Protein AF-A0A9W7L139-F1 (afdb_monomer)

Nearest PDB structures (foldseek):
  1qj3-assembly1_B  TM=9.665E-01  e=3.183E-42  Escherichia coli BL21(DE3)
  1s07-assembly1_B  TM=9.499E-01  e=1.451E-42  Escherichia coli
  1dty-assembly1_B  TM=9.559E-01  e=2.845E-42  Escherichia coli
  1s08-assembly1_B  TM=9.551E-01  e=6.949E-40  Escherichia coli
  6zhk-assembly1_B  TM=9.053E-01  e=5.721E-29  Methanocaldococcus jannaschii DSM 2661

Sequence (578 aa):
MVVTVPTNHDDVDEKLLQELITRGAFVDAQAFLAQTYDNKRIFLGVRGSSSIFDCLTNLNTSRTRWEPDEDKARGSAGMCACLDLLCPKGKPMVHLGWYQCLLALRPVFDEFKKLSRNPDVHEINFCGHSQGGALAFMLCVWFFEEMQHTITTLVQRNVRVNLCTIGQPRVGDDVFTTHFQQLTSVLRDAGLLNVLRVANSGDALVSHMEEVSTPEHIDCDRDTLWHPYTSMTNPTPALPVERANGVHLHLESGESLVDGMSSWWCAVHGYNNERLNSAVSHQLSQMSHVMFGGLTHRPAVALGRLLAEITPAPLCKVFLCDSGSISVEVAMKMALQYQRGKSSSRTKFLTVRGGYHGDTSAAMSVCDPVTGMHSAFKGALAEQIFSERPDLDEDGVELERTIVKNKDSIAALIIEPCVQGAGGMRFYNPQFLVKARQLCDDHGILLICDEIATGFGRAGGGELWGSSLGVKENGEKVVPDIMCLGKALTGGYMTLAATIATEEVAKGVSKGDPALPLMHGPTFMANPLACSVALESIGLLMRDEGGKPWWRTRVDKINAGLTEQLEPARKLPGVGET

Structure (mmCIF, N/CA/C/O backbone):
data_AF-A0A9W7L139-F1
#
_entry.id   AF-A0A9W7L139-F1
#
loop_
_atom_site.group_PDB
_atom_site.id
_atom_site.type_symbol
_atom_site.label_atom_id
_atom_site.label_alt_id
_atom_site.label_comp_id
_atom_site.label_asym_id
_atom_site.label_entity_id
_atom_site.label_seq_id
_atom_site.pdbx_PDB_ins_code
_atom_site.Cartn_x
_atom_site.Cartn_y
_atom_site.Cartn_z
_atom_site.occupancy
_atom_site.B_iso_or_equiv
_atom_site.auth_seq_id
_atom_site.auth_comp_id
_atom_site.auth_asym_id
_atom_site.auth_atom_id
_atom_site.pdbx_PDB_model_num
ATOM 1 N N . MET A 1 1 ? 10.068 -44.466 -30.085 1.00 32.28 1 MET A N 1
ATOM 2 C CA . MET A 1 1 ? 10.703 -45.724 -29.638 1.00 32.28 1 MET A CA 1
ATOM 3 C C . MET A 1 1 ? 11.603 -45.383 -28.457 1.00 32.28 1 MET A C 1
ATOM 5 O O . MET A 1 1 ? 12.520 -44.586 -28.622 1.00 32.28 1 MET A O 1
ATOM 9 N N . VAL A 1 2 ? 11.298 -45.877 -27.254 1.00 28.84 2 VAL A N 1
ATOM 10 C CA . VAL A 1 2 ? 12.229 -45.788 -26.116 1.00 28.84 2 VAL A CA 1
ATOM 11 C C . VAL A 1 2 ? 13.081 -47.045 -26.197 1.00 28.84 2 VAL A C 1
ATOM 13 O O . VAL A 1 2 ? 12.586 -48.124 -25.892 1.00 28.84 2 VAL A O 1
ATOM 16 N N . VAL A 1 3 ? 14.317 -46.931 -26.677 1.00 34.78 3 VAL A N 1
ATOM 17 C CA . VAL A 1 3 ? 15.267 -48.045 -26.608 1.00 34.78 3 VAL A CA 1
ATOM 18 C C . VAL A 1 3 ? 16.143 -47.769 -25.404 1.00 34.78 3 VAL A C 1
ATOM 20 O O . VAL A 1 3 ? 17.091 -46.986 -25.441 1.00 34.78 3 VAL A O 1
ATOM 23 N N . THR A 1 4 ? 15.773 -48.380 -24.291 1.00 32.72 4 THR A N 1
ATOM 24 C CA . THR A 1 4 ? 16.712 -48.573 -23.198 1.00 32.72 4 THR A CA 1
ATOM 25 C C . THR A 1 4 ? 17.660 -49.670 -23.673 1.00 32.72 4 THR A C 1
ATOM 27 O O . THR A 1 4 ? 17.184 -50.728 -24.074 1.00 32.72 4 THR A O 1
ATOM 30 N N . VAL A 1 5 ? 18.973 -49.442 -23.651 1.00 38.06 5 VAL A N 1
ATOM 31 C CA . VAL A 1 5 ? 19.948 -50.539 -23.720 1.00 38.06 5 VAL A CA 1
ATOM 32 C C . VAL A 1 5 ? 20.370 -50.828 -22.280 1.00 38.06 5 VAL A C 1
ATOM 34 O O . VAL A 1 5 ? 21.416 -50.349 -21.845 1.00 38.06 5 VAL A O 1
ATOM 37 N N . PRO A 1 6 ? 19.548 -51.521 -21.467 1.00 35.50 6 PRO A N 1
ATOM 38 C CA . PRO A 1 6 ? 20.086 -52.140 -20.277 1.00 35.50 6 PRO A CA 1
ATOM 39 C C . PRO A 1 6 ? 21.040 -53.243 -20.742 1.00 35.50 6 PRO A C 1
ATOM 41 O O . PRO A 1 6 ? 20.823 -53.885 -21.770 1.00 35.50 6 PRO A O 1
ATOM 44 N N . THR A 1 7 ? 22.088 -53.502 -19.973 1.00 40.31 7 THR A N 1
ATOM 45 C CA . THR A 1 7 ? 22.910 -54.711 -20.092 1.00 40.31 7 THR A CA 1
ATOM 46 C C . THR A 1 7 ? 22.105 -55.960 -19.706 1.00 40.31 7 THR A C 1
ATOM 48 O O . THR A 1 7 ? 22.445 -56.635 -18.742 1.00 40.31 7 THR A O 1
ATOM 51 N N . ASN A 1 8 ? 21.010 -56.237 -20.411 1.00 33.75 8 ASN A N 1
ATOM 52 C CA . ASN A 1 8 ? 20.301 -57.507 -20.416 1.00 33.75 8 ASN A CA 1
ATOM 53 C C . ASN A 1 8 ? 19.542 -57.647 -21.742 1.00 33.75 8 ASN A C 1
ATOM 55 O O . ASN A 1 8 ? 18.581 -56.917 -21.967 1.00 33.75 8 ASN A O 1
ATOM 59 N N . HIS A 1 9 ? 20.061 -58.563 -22.575 1.00 41.91 9 HIS A N 1
ATOM 60 C CA . HIS A 1 9 ? 19.375 -59.483 -23.496 1.00 41.91 9 HIS A CA 1
ATOM 61 C C . HIS A 1 9 ? 18.092 -58.925 -24.153 1.00 41.91 9 HIS A C 1
ATOM 63 O O . HIS A 1 9 ? 17.085 -58.747 -23.484 1.00 41.91 9 HIS A O 1
ATOM 69 N N . ASP A 1 10 ? 18.066 -58.555 -25.439 1.00 34.69 10 ASP A N 1
ATOM 70 C CA . ASP A 1 10 ? 17.810 -59.567 -26.482 1.00 34.69 10 ASP A CA 1
ATOM 71 C C . ASP A 1 10 ? 18.090 -59.132 -27.947 1.00 34.69 10 ASP A C 1
ATOM 73 O O . ASP A 1 10 ? 17.786 -59.900 -28.847 1.00 34.69 10 ASP A O 1
ATOM 77 N N . ASP A 1 11 ? 18.688 -57.968 -28.248 1.00 40.22 11 ASP A N 1
ATOM 78 C CA . ASP A 1 11 ? 18.818 -57.519 -29.665 1.00 40.22 11 ASP A CA 1
ATOM 79 C C . ASP A 1 11 ? 20.126 -56.774 -30.021 1.00 40.22 11 ASP A C 1
ATOM 81 O O . ASP A 1 11 ? 20.190 -55.977 -30.960 1.00 40.22 11 ASP A O 1
ATOM 85 N N . VAL A 1 12 ? 21.214 -57.024 -29.290 1.00 43.09 12 VAL A N 1
ATOM 86 C CA . VAL A 1 12 ? 22.538 -56.458 -29.611 1.00 43.09 12 VAL A CA 1
ATOM 87 C C . VAL A 1 12 ? 23.433 -57.559 -30.169 1.00 43.09 12 VAL A C 1
ATOM 89 O O . VAL A 1 12 ? 23.524 -58.620 -29.561 1.00 43.09 12 VAL A O 1
ATOM 92 N N . ASP A 1 13 ? 24.097 -57.291 -31.303 1.00 48.59 13 ASP A N 1
ATOM 93 C CA . ASP A 1 13 ? 25.100 -58.160 -31.940 1.00 48.59 13 ASP A CA 1
ATOM 94 C C . ASP A 1 13 ? 26.001 -58.807 -30.873 1.00 48.59 13 ASP A C 1
ATOM 96 O O . ASP A 1 13 ? 26.832 -58.132 -30.252 1.00 48.59 13 ASP A O 1
ATOM 100 N N . GLU A 1 14 ? 25.792 -60.108 -30.631 1.00 44.34 14 GLU A N 1
ATOM 101 C CA . GLU A 1 14 ? 26.432 -60.864 -29.548 1.00 44.34 14 GLU A CA 1
ATOM 102 C C . GLU A 1 14 ? 27.949 -60.714 -29.587 1.00 44.34 14 GLU A C 1
ATOM 104 O O . GLU A 1 14 ? 28.586 -60.667 -28.541 1.00 44.34 14 GLU A O 1
ATOM 109 N N . LYS A 1 15 ? 28.542 -60.549 -30.775 1.00 46.12 15 LYS A N 1
ATOM 110 C CA . LYS A 1 15 ? 29.989 -60.385 -30.931 1.00 46.12 15 LYS A CA 1
ATOM 111 C C . LYS A 1 15 ? 30.484 -59.055 -30.369 1.00 46.12 15 LYS A C 1
ATOM 113 O O . LYS A 1 15 ? 31.505 -59.027 -29.684 1.00 46.12 15 LYS A O 1
ATOM 118 N N . LEU A 1 16 ? 29.749 -57.973 -30.629 1.00 47.78 16 LEU A N 1
ATOM 119 C CA . LEU A 1 16 ? 30.0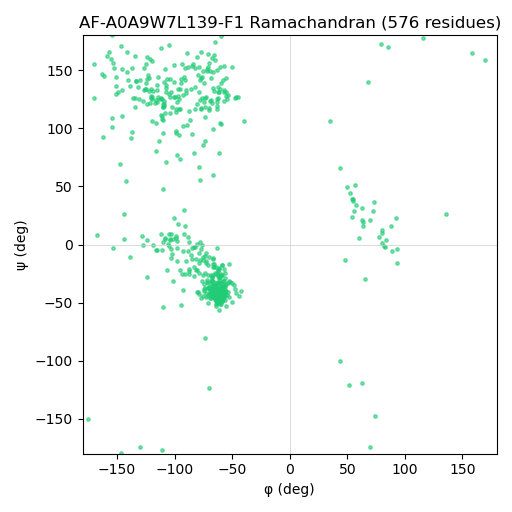49 -56.637 -30.114 1.00 47.78 16 LEU A CA 1
ATOM 120 C C . LEU A 1 16 ? 29.820 -56.580 -28.599 1.00 47.78 16 LEU A C 1
ATOM 122 O O . LEU A 1 16 ? 30.630 -56.010 -27.869 1.00 47.78 16 LEU A O 1
ATOM 126 N N . LEU A 1 17 ? 28.750 -57.222 -28.119 1.00 42.66 17 LEU A N 1
ATOM 127 C CA . LEU A 1 17 ? 28.434 -57.302 -26.696 1.00 42.66 17 LEU A CA 1
ATOM 128 C C . LEU A 1 17 ? 29.488 -58.126 -25.934 1.00 42.66 17 LEU A C 1
ATOM 130 O O . LEU A 1 17 ? 29.976 -57.677 -24.897 1.00 42.66 17 LEU A O 1
ATOM 134 N N . GLN A 1 18 ? 29.918 -59.275 -26.472 1.00 43.91 18 GLN A N 1
ATOM 135 C CA . GLN A 1 18 ? 30.994 -60.079 -25.885 1.00 43.91 18 GLN A CA 1
ATOM 136 C C . GLN A 1 18 ? 32.302 -59.284 -25.828 1.00 43.91 18 GLN A C 1
ATOM 138 O O . GLN A 1 18 ? 32.997 -59.320 -24.815 1.00 43.91 18 GLN A O 1
ATOM 143 N N . GLU A 1 19 ? 32.649 -58.538 -26.878 1.00 46.38 19 GLU A N 1
ATOM 144 C CA . GLU A 1 19 ? 33.897 -57.769 -26.932 1.00 46.38 19 GLU A CA 1
ATOM 145 C C . GLU A 1 19 ? 33.912 -56.596 -25.931 1.00 46.38 19 GLU A C 1
ATOM 147 O O . GLU A 1 19 ? 34.950 -56.306 -25.328 1.00 46.38 19 GLU A O 1
ATOM 152 N N . LEU A 1 20 ? 32.754 -55.970 -25.689 1.00 41.94 20 LEU A N 1
ATOM 153 C CA . LEU A 1 20 ? 32.573 -54.916 -24.684 1.00 41.94 20 LEU A CA 1
ATOM 154 C C . LEU A 1 20 ? 32.584 -55.471 -23.247 1.00 41.94 20 LEU A C 1
ATOM 156 O O . LEU A 1 20 ? 33.250 -54.902 -22.379 1.00 41.94 20 LEU A O 1
ATOM 160 N N . ILE A 1 21 ? 31.933 -56.618 -23.012 1.00 43.56 21 ILE A N 1
ATOM 161 C CA . ILE A 1 21 ? 31.901 -57.306 -21.709 1.00 43.56 21 ILE A CA 1
ATOM 162 C C . ILE A 1 21 ? 33.293 -57.830 -21.325 1.00 43.56 21 ILE A C 1
ATOM 164 O O . ILE A 1 21 ? 33.734 -57.642 -20.192 1.00 43.56 21 ILE A O 1
ATOM 168 N N . THR A 1 22 ? 34.037 -58.419 -22.268 1.00 44.09 22 THR A N 1
ATOM 169 C CA . THR A 1 22 ? 35.381 -58.979 -22.007 1.00 44.09 22 THR A CA 1
ATOM 170 C C . THR A 1 22 ? 36.412 -57.891 -21.657 1.00 44.09 22 THR A C 1
ATOM 172 O O . THR A 1 22 ? 37.457 -58.188 -21.082 1.00 44.09 22 THR A O 1
ATOM 175 N N . ARG A 1 23 ? 36.119 -56.615 -21.958 1.00 44.06 23 ARG A N 1
ATOM 176 C CA . ARG A 1 23 ? 36.949 -55.446 -21.613 1.00 44.06 23 ARG A CA 1
ATOM 177 C C . ARG A 1 23 ? 36.503 -54.705 -20.341 1.00 44.06 23 ARG A C 1
ATOM 179 O O . ARG A 1 23 ? 37.129 -53.705 -20.000 1.00 44.06 23 ARG A O 1
ATOM 186 N N . GLY A 1 24 ? 35.478 -55.188 -19.630 1.00 40.38 24 GLY A N 1
ATOM 187 C CA . GLY A 1 24 ? 35.079 -54.674 -18.312 1.00 40.38 24 GLY A CA 1
ATOM 188 C C . GLY A 1 24 ? 34.394 -53.299 -18.301 1.00 40.38 24 GLY A C 1
ATOM 189 O O . GLY A 1 24 ? 34.529 -52.578 -17.317 1.00 40.38 24 GLY A O 1
ATOM 190 N N . ALA A 1 25 ? 33.680 -52.917 -19.365 1.00 45.78 25 ALA A N 1
ATOM 191 C CA . ALA A 1 25 ? 33.022 -51.611 -19.467 1.00 45.78 25 ALA A CA 1
ATOM 192 C C . ALA A 1 25 ? 31.520 -51.678 -19.123 1.00 45.78 25 ALA A C 1
ATOM 194 O O . ALA A 1 25 ? 30.741 -52.285 -19.857 1.00 45.78 25 ALA A O 1
ATOM 195 N N . PHE A 1 26 ? 31.106 -51.030 -18.029 1.00 49.81 26 PHE A N 1
ATOM 196 C CA . PHE A 1 26 ? 29.697 -50.822 -17.666 1.00 49.81 26 PHE A CA 1
ATOM 197 C C . PHE A 1 26 ? 29.265 -49.409 -18.080 1.00 49.81 26 PHE A C 1
ATOM 199 O O . PHE A 1 26 ? 29.512 -48.462 -17.341 1.00 49.81 26 PHE A O 1
ATOM 206 N N . VAL A 1 27 ? 28.608 -49.262 -19.234 1.00 54.88 27 VAL A N 1
ATOM 207 C CA . VAL A 1 27 ? 28.102 -47.967 -19.728 1.00 54.88 27 VAL A CA 1
ATOM 208 C C . VAL A 1 27 ? 26.577 -47.874 -19.616 1.00 54.88 27 VAL A C 1
ATOM 210 O O . VAL A 1 27 ? 25.876 -48.809 -19.992 1.00 54.88 27 VAL A O 1
ATOM 213 N N . ASP A 1 28 ? 26.060 -46.745 -19.119 1.00 63.00 28 ASP A N 1
ATOM 214 C CA . ASP A 1 28 ? 24.620 -46.450 -19.031 1.00 63.00 28 ASP A CA 1
ATOM 215 C C . ASP A 1 28 ? 24.282 -45.280 -19.967 1.00 63.00 28 ASP A C 1
ATOM 217 O O . ASP A 1 28 ? 24.359 -44.106 -19.600 1.00 63.00 28 ASP A O 1
ATOM 221 N N . ALA A 1 29 ? 23.964 -45.602 -21.222 1.00 69.00 29 ALA A N 1
ATOM 222 C CA . ALA A 1 29 ? 23.513 -44.641 -22.222 1.00 69.00 29 ALA A CA 1
ATOM 223 C C . ALA A 1 29 ? 22.099 -44.998 -22.684 1.00 69.00 29 ALA A C 1
ATOM 225 O O . ALA A 1 29 ? 21.802 -46.141 -23.028 1.00 69.00 29 ALA A O 1
ATOM 226 N N . GLN A 1 30 ? 21.221 -44.000 -22.713 1.00 75.25 30 GLN A N 1
ATOM 227 C CA . GLN A 1 30 ? 19.839 -44.140 -23.151 1.00 75.25 30 GLN A CA 1
ATOM 228 C C . GLN A 1 30 ? 19.563 -43.110 -24.240 1.00 75.25 30 GLN A C 1
ATOM 230 O O . GLN A 1 30 ? 19.900 -41.934 -24.088 1.00 75.25 30 GLN A O 1
ATOM 235 N N . ALA A 1 31 ? 18.920 -43.536 -25.324 1.00 81.44 31 ALA A N 1
ATOM 236 C CA . ALA A 1 31 ? 18.410 -42.624 -26.335 1.00 81.44 31 ALA A CA 1
ATOM 237 C C . ALA A 1 31 ? 16.906 -42.802 -26.521 1.00 81.44 31 ALA A C 1
ATOM 239 O O . ALA A 1 31 ? 16.346 -43.897 -26.459 1.00 81.44 31 ALA A O 1
ATOM 240 N N . PHE A 1 32 ? 16.256 -41.678 -26.760 1.00 83.31 32 PHE A N 1
ATOM 241 C CA . PHE A 1 32 ? 14.846 -41.570 -27.040 1.00 83.31 32 PHE A CA 1
ATOM 242 C C . PHE A 1 32 ? 14.668 -41.041 -28.455 1.00 83.31 32 PHE A C 1
ATOM 244 O O . PHE A 1 32 ? 15.173 -39.969 -28.788 1.00 83.31 32 PHE A O 1
ATOM 251 N N . LEU A 1 33 ? 13.923 -41.790 -29.264 1.00 87.94 33 LEU A N 1
ATOM 252 C CA . LEU A 1 33 ? 13.535 -41.386 -30.606 1.00 87.94 33 LEU A CA 1
ATOM 253 C C . LEU A 1 33 ? 12.038 -41.077 -30.637 1.00 87.94 33 LEU A C 1
ATOM 255 O O . LEU A 1 33 ? 11.217 -41.965 -30.370 1.00 87.94 33 LEU A O 1
ATOM 259 N N . ALA A 1 34 ? 11.686 -39.846 -31.002 1.00 86.19 34 ALA A N 1
ATOM 260 C CA . ALA A 1 34 ? 10.307 -39.419 -31.224 1.00 86.19 34 ALA A CA 1
ATOM 261 C C . ALA A 1 34 ? 10.110 -38.771 -32.589 1.00 86.19 34 ALA A C 1
ATOM 263 O O . ALA A 1 34 ? 11.012 -38.139 -33.133 1.00 86.19 34 ALA A O 1
ATOM 264 N N . GLN A 1 35 ? 8.888 -38.896 -33.095 1.00 88.56 35 GLN A N 1
ATOM 265 C CA . GLN A 1 35 ? 8.383 -38.191 -34.262 1.00 88.56 35 GLN A CA 1
ATOM 266 C C . GLN A 1 35 ? 7.034 -37.574 -33.891 1.00 88.56 35 GLN A C 1
ATOM 268 O O . GLN A 1 35 ? 6.263 -38.171 -33.136 1.00 88.56 35 GLN A O 1
ATOM 273 N N . THR A 1 36 ? 6.763 -36.364 -34.367 1.00 83.44 36 THR A N 1
ATOM 274 C CA . THR A 1 36 ? 5.477 -35.695 -34.138 1.00 83.44 36 THR A CA 1
ATOM 275 C C . THR A 1 36 ? 4.349 -36.372 -34.911 1.00 83.44 36 THR A C 1
ATOM 277 O O . THR A 1 36 ? 4.588 -37.000 -35.936 1.00 83.44 36 THR A O 1
ATOM 280 N N . TYR A 1 37 ? 3.102 -36.222 -34.450 1.00 79.50 37 TYR A N 1
ATOM 281 C CA . TYR A 1 37 ? 1.931 -36.843 -35.093 1.00 79.50 37 TYR A CA 1
ATOM 282 C C . TYR A 1 37 ? 1.717 -36.417 -36.553 1.00 79.50 37 TYR A C 1
ATOM 284 O O . TYR A 1 37 ? 1.147 -37.171 -37.334 1.00 79.50 37 TYR A O 1
ATOM 292 N N . ASP A 1 38 ? 2.176 -35.222 -36.927 1.00 82.25 38 ASP A N 1
ATOM 293 C CA . ASP A 1 38 ? 2.154 -34.723 -38.306 1.00 82.25 38 ASP A CA 1
ATOM 294 C C . ASP A 1 38 ? 3.307 -35.271 -39.170 1.00 82.25 38 ASP A C 1
ATOM 296 O O . ASP A 1 38 ? 3.416 -34.911 -40.337 1.00 82.25 38 ASP A O 1
ATOM 300 N N . ASN A 1 39 ? 4.170 -36.119 -38.601 1.00 84.06 39 ASN A N 1
ATOM 301 C CA . ASN A 1 39 ? 5.384 -36.688 -39.187 1.00 84.06 39 ASN A CA 1
ATOM 302 C C . ASN A 1 39 ? 6.455 -35.677 -39.623 1.00 84.06 39 ASN A C 1
ATOM 304 O O . ASN A 1 39 ? 7.485 -36.089 -40.160 1.00 84.06 39 ASN A O 1
ATOM 308 N N . LYS A 1 40 ? 6.275 -34.382 -39.337 1.00 88.38 40 LYS A N 1
ATOM 309 C CA . LYS A 1 40 ? 7.153 -33.318 -39.844 1.00 88.38 40 LYS A CA 1
ATOM 310 C C . LYS A 1 40 ? 8.438 -33.133 -39.048 1.00 88.38 40 LYS A C 1
ATOM 312 O O . LYS A 1 40 ? 9.388 -32.552 -39.571 1.00 88.38 40 LYS A O 1
ATOM 317 N N . ARG A 1 41 ? 8.479 -33.574 -37.788 1.00 92.25 41 ARG A N 1
ATOM 318 C CA . ARG A 1 41 ? 9.595 -33.304 -36.872 1.00 92.25 41 ARG A CA 1
ATOM 319 C C . ARG A 1 41 ? 10.049 -34.579 -36.186 1.00 92.25 41 ARG A C 1
ATOM 321 O O . ARG A 1 41 ? 9.216 -35.346 -35.703 1.00 92.25 41 ARG A O 1
ATOM 328 N N . ILE A 1 42 ? 11.361 -34.776 -36.109 1.00 93.56 42 ILE A N 1
ATOM 329 C CA . ILE A 1 42 ? 11.974 -35.906 -35.405 1.00 93.56 42 ILE A CA 1
ATOM 330 C C . ILE A 1 42 ? 12.944 -35.427 -34.327 1.00 93.56 42 ILE A C 1
ATOM 332 O O . ILE A 1 42 ? 13.609 -34.404 -34.485 1.00 93.56 42 ILE A O 1
ATOM 336 N N . PHE A 1 43 ? 13.017 -36.180 -33.232 1.00 92.50 43 PHE A N 1
ATOM 337 C CA . PHE A 1 43 ? 13.811 -35.875 -32.046 1.00 92.50 43 PHE A CA 1
ATOM 338 C C . PHE A 1 43 ? 14.642 -37.088 -31.644 1.00 92.50 43 PHE A C 1
ATOM 340 O O . PHE A 1 43 ? 14.087 -38.160 -31.403 1.00 92.50 43 PHE A O 1
ATOM 347 N N . LEU A 1 44 ? 15.954 -36.894 -31.521 1.00 92.88 44 LEU A N 1
ATOM 348 C CA . LEU A 1 44 ? 16.887 -37.818 -30.890 1.00 92.88 44 LEU A CA 1
ATOM 349 C C . LEU A 1 44 ? 17.368 -37.207 -29.572 1.00 92.88 44 LEU A C 1
ATOM 351 O O . LEU A 1 44 ? 18.277 -36.376 -29.544 1.00 92.88 44 LEU A O 1
ATOM 355 N N . GLY A 1 45 ? 16.721 -37.602 -28.479 1.00 89.19 45 GLY A N 1
ATOM 356 C CA . GLY A 1 45 ? 17.095 -37.219 -27.121 1.00 89.19 45 GLY A CA 1
ATOM 357 C C . GLY A 1 45 ? 18.081 -38.217 -26.528 1.00 89.19 45 GLY A C 1
ATOM 358 O O . GLY A 1 45 ? 17.852 -39.418 -26.613 1.00 89.19 45 GLY A O 1
ATOM 359 N N . VAL A 1 46 ? 19.160 -37.744 -25.910 1.00 85.62 46 VAL A N 1
ATOM 360 C CA . VAL A 1 46 ? 20.223 -38.602 -25.381 1.00 85.62 46 VAL A CA 1
ATOM 361 C C . VAL A 1 46 ? 20.493 -38.294 -23.917 1.00 85.62 46 VAL A C 1
ATOM 363 O O . VAL A 1 46 ? 20.666 -37.142 -23.513 1.00 85.62 46 VAL A O 1
ATOM 366 N N . ARG A 1 47 ? 20.571 -39.358 -23.122 1.00 80.88 47 ARG A N 1
ATOM 367 C CA . ARG A 1 47 ? 20.988 -39.353 -21.726 1.00 80.88 47 ARG A CA 1
ATOM 368 C C . ARG A 1 47 ? 22.204 -40.263 -21.580 1.00 80.88 47 ARG A C 1
ATOM 370 O O . ARG A 1 47 ? 22.202 -41.385 -22.075 1.00 80.88 47 ARG A O 1
ATOM 377 N N . GLY A 1 48 ? 23.224 -39.781 -20.880 1.00 67.19 48 GLY A N 1
ATOM 378 C CA . GLY A 1 48 ? 24.369 -40.590 -20.470 1.00 67.19 48 GLY A CA 1
ATOM 379 C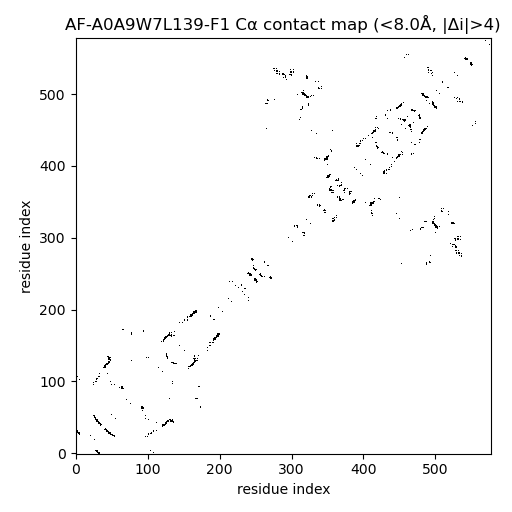 C . GLY A 1 48 ? 24.559 -40.533 -18.958 1.00 67.19 48 GLY A C 1
ATOM 380 O O . GLY A 1 48 ? 24.369 -39.468 -18.363 1.00 67.19 48 GLY A O 1
ATOM 381 N N . SER A 1 49 ? 24.937 -41.667 -18.375 1.00 60.75 49 SER A N 1
ATOM 382 C CA . SER A 1 49 ? 25.504 -41.806 -17.034 1.00 60.75 49 SER A CA 1
ATOM 383 C C . SER A 1 49 ? 26.846 -42.530 -17.144 1.00 60.75 49 SER A C 1
ATOM 385 O O . SER A 1 49 ? 2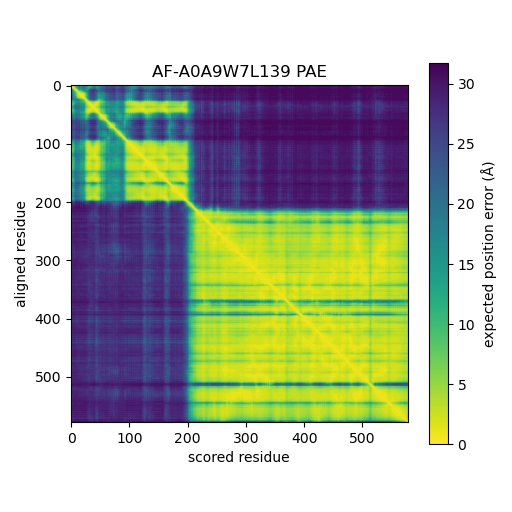6.979 -43.518 -17.864 1.00 60.75 49 SER A O 1
ATOM 387 N N . SER A 1 50 ? 27.839 -42.089 -16.380 1.00 53.75 50 SER A N 1
ATOM 388 C CA . SER A 1 50 ? 29.086 -42.832 -16.170 1.00 53.75 50 SER A CA 1
ATOM 389 C C . SER A 1 50 ? 29.018 -43.625 -14.864 1.00 53.75 50 SER A C 1
ATOM 391 O O . SER A 1 50 ? 28.636 -43.066 -13.832 1.00 53.75 50 SER A O 1
ATOM 393 N N . SER A 1 51 ? 29.419 -44.900 -14.883 1.00 51.66 51 SER A N 1
ATOM 394 C CA . SER A 1 51 ? 29.514 -45.713 -13.667 1.00 51.66 51 SER A CA 1
ATOM 395 C C . SER A 1 51 ? 30.632 -45.204 -12.738 1.00 51.66 51 SER A C 1
ATOM 397 O O . SER A 1 51 ? 31.561 -44.513 -13.165 1.00 51.66 51 SER A O 1
ATOM 399 N N . ILE A 1 52 ? 30.590 -45.564 -11.448 1.00 47.06 52 ILE A N 1
ATOM 400 C CA . ILE A 1 52 ? 31.682 -45.233 -10.511 1.00 47.06 52 ILE A CA 1
ATOM 401 C C . ILE A 1 52 ? 33.013 -45.879 -10.935 1.00 47.06 52 ILE A C 1
ATOM 403 O O . ILE A 1 52 ? 34.075 -45.308 -10.709 1.00 47.06 52 ILE A O 1
ATOM 407 N N . PHE A 1 53 ? 32.960 -47.029 -11.612 1.00 43.78 53 PHE A N 1
ATOM 408 C CA . PHE A 1 53 ? 34.136 -47.691 -12.171 1.00 43.78 53 PHE A CA 1
ATOM 409 C C . PHE A 1 53 ? 34.703 -46.935 -13.375 1.00 43.78 53 PHE A C 1
ATOM 411 O O . PHE A 1 53 ? 35.920 -46.801 -13.453 1.00 43.78 53 PHE A O 1
ATOM 418 N N . ASP A 1 54 ? 33.880 -46.350 -14.250 1.00 48.72 54 ASP A N 1
ATOM 419 C CA . ASP A 1 54 ? 34.377 -45.451 -15.303 1.00 48.72 54 ASP A CA 1
ATOM 420 C C . ASP A 1 54 ? 35.013 -44.203 -14.700 1.00 48.72 54 ASP A C 1
ATOM 422 O O . ASP A 1 54 ? 36.101 -43.808 -15.108 1.00 48.72 54 ASP A O 1
ATOM 426 N N . CYS A 1 55 ? 34.385 -43.613 -13.678 1.00 48.25 55 CYS A N 1
ATOM 427 C CA . CYS A 1 55 ? 34.950 -42.489 -12.929 1.00 48.25 55 CYS A CA 1
ATOM 428 C C . CYS A 1 55 ? 36.357 -42.816 -12.386 1.00 48.25 55 CYS A C 1
ATOM 430 O O . CYS A 1 55 ? 37.281 -42.024 -12.552 1.00 48.25 55 CYS A O 1
ATOM 432 N N . LEU A 1 56 ? 36.548 -44.018 -11.827 1.00 43.44 56 LEU A N 1
ATOM 433 C CA . LEU A 1 56 ? 37.835 -44.490 -11.303 1.00 43.44 56 LEU A CA 1
ATOM 434 C C . LEU A 1 56 ? 38.842 -44.876 -12.399 1.00 43.44 56 LEU A C 1
ATOM 436 O O . LEU A 1 56 ? 40.029 -44.592 -12.269 1.00 43.44 56 LEU A O 1
ATOM 440 N N . THR A 1 57 ? 38.396 -45.489 -13.495 1.00 43.19 57 THR A N 1
ATOM 441 C CA . THR A 1 57 ? 39.256 -45.858 -14.637 1.00 43.19 57 THR A CA 1
ATOM 442 C C . THR A 1 57 ? 39.771 -44.605 -15.353 1.00 43.19 57 THR A C 1
ATOM 444 O O . THR A 1 57 ? 40.907 -44.570 -15.825 1.00 43.19 57 THR A O 1
ATOM 447 N N . ASN A 1 58 ? 38.973 -43.534 -15.337 1.00 43.44 58 ASN A N 1
ATOM 448 C CA . ASN A 1 58 ? 39.329 -42.203 -15.821 1.00 43.44 58 ASN A CA 1
ATOM 449 C C . ASN A 1 58 ? 40.361 -41.469 -14.942 1.00 43.44 58 ASN A C 1
ATOM 451 O O . ASN A 1 58 ? 40.916 -40.470 -15.389 1.00 43.44 58 ASN A O 1
ATOM 455 N N . LEU A 1 59 ? 40.678 -41.963 -13.737 1.00 42.41 59 LEU A N 1
ATOM 456 C CA . LEU A 1 59 ? 41.811 -41.467 -12.941 1.00 42.41 59 LEU A CA 1
ATOM 457 C C . LEU A 1 59 ? 43.168 -41.993 -13.454 1.00 42.41 59 LEU A C 1
ATOM 459 O O . LEU A 1 59 ? 44.209 -41.595 -12.931 1.00 42.41 59 LEU A O 1
ATOM 463 N N . ASN A 1 60 ? 43.187 -42.870 -14.470 1.00 40.25 60 ASN A N 1
ATOM 464 C CA . ASN A 1 60 ? 44.401 -43.459 -15.039 1.00 40.25 60 ASN A CA 1
ATOM 465 C C . ASN A 1 60 ? 44.702 -42.873 -16.445 1.00 40.25 60 ASN A C 1
ATOM 467 O O . ASN A 1 60 ? 43.959 -43.058 -17.405 1.00 40.25 60 ASN A O 1
ATOM 471 N N . THR A 1 61 ? 45.803 -42.124 -16.571 1.00 43.91 61 THR A N 1
ATOM 472 C CA . THR A 1 61 ? 45.899 -40.842 -17.315 1.00 43.91 61 THR A CA 1
ATOM 473 C C . THR A 1 61 ? 46.718 -40.855 -18.623 1.00 43.91 61 THR A C 1
ATOM 475 O O . THR A 1 61 ? 47.562 -39.984 -18.836 1.00 43.91 61 THR A O 1
ATOM 478 N N . SER A 1 62 ? 46.532 -41.812 -19.541 1.00 33.56 62 SER A N 1
ATOM 479 C CA . SER A 1 62 ? 47.517 -41.973 -20.640 1.00 33.56 62 SER A CA 1
ATOM 480 C C . SER A 1 62 ? 47.173 -41.459 -22.049 1.00 33.56 62 SER A C 1
ATOM 482 O O . SER A 1 62 ? 48.099 -41.397 -22.859 1.00 33.56 62 SER A O 1
ATOM 484 N N . ARG A 1 63 ? 45.941 -41.058 -22.414 1.00 33.88 63 ARG A N 1
ATOM 485 C CA . ARG A 1 63 ? 45.646 -40.657 -23.817 1.00 33.88 63 ARG A CA 1
ATOM 486 C C . ARG A 1 63 ? 44.471 -39.678 -23.963 1.00 33.88 63 ARG A C 1
ATOM 488 O O . ARG A 1 63 ? 43.358 -40.189 -23.929 1.00 33.88 63 ARG A O 1
ATOM 495 N N . THR A 1 64 ? 44.711 -38.355 -24.160 1.00 36.25 64 THR A N 1
ATOM 496 C CA . THR A 1 64 ? 43.900 -37.313 -24.914 1.00 36.25 64 THR A CA 1
ATOM 497 C C . THR A 1 64 ? 44.195 -35.830 -24.497 1.00 36.25 64 THR A C 1
ATOM 499 O O . THR A 1 64 ? 44.907 -35.648 -23.513 1.00 36.25 64 THR A O 1
ATOM 502 N N . ARG A 1 65 ? 43.783 -34.779 -25.275 1.00 34.47 65 ARG A N 1
ATOM 503 C CA . ARG A 1 65 ? 44.111 -33.304 -25.134 1.00 34.47 65 ARG A CA 1
ATOM 504 C C . ARG A 1 65 ? 42.861 -32.325 -24.941 1.00 34.47 65 ARG A C 1
ATOM 506 O O . ARG A 1 65 ? 41.765 -32.807 -25.155 1.00 34.47 65 ARG A O 1
ATOM 513 N N . TRP A 1 66 ? 42.993 -31.067 -24.399 1.00 41.41 66 TRP A N 1
ATOM 514 C CA . TRP A 1 66 ? 42.041 -30.127 -23.638 1.00 41.41 66 TRP A CA 1
ATOM 515 C C . TRP A 1 66 ? 42.495 -28.688 -23.866 1.00 41.41 66 TRP A C 1
ATOM 517 O O . TRP A 1 66 ? 43.678 -28.443 -24.119 1.00 41.41 66 TRP A O 1
ATOM 527 N N . GLU A 1 67 ? 41.537 -27.778 -23.701 1.00 48.41 67 GLU A N 1
ATOM 528 C CA . GLU A 1 67 ? 41.512 -26.396 -24.166 1.00 48.41 67 GLU A CA 1
ATOM 529 C C . GLU A 1 67 ? 41.383 -25.416 -22.977 1.00 48.41 67 GLU A C 1
ATOM 531 O O . GLU A 1 67 ? 40.318 -25.315 -22.366 1.00 48.41 67 GLU A O 1
ATOM 536 N N . PRO A 1 68 ? 42.458 -24.694 -22.609 1.00 38.50 68 PRO A N 1
ATOM 537 C CA . PRO A 1 68 ? 42.482 -23.813 -21.433 1.00 38.50 68 PRO A CA 1
ATOM 538 C C . PRO A 1 68 ? 41.839 -22.431 -21.636 1.00 38.50 68 PRO A C 1
ATOM 540 O O . PRO A 1 68 ? 41.485 -21.771 -20.656 1.00 38.50 68 PRO A O 1
ATOM 543 N N . ASP A 1 69 ? 41.731 -21.960 -22.880 1.00 38.84 69 ASP A N 1
ATOM 544 C CA . ASP A 1 69 ? 41.375 -20.564 -23.168 1.00 38.84 69 ASP A CA 1
ATOM 545 C C . ASP A 1 69 ? 39.855 -20.311 -23.137 1.00 38.84 69 ASP A C 1
ATOM 547 O O . ASP A 1 69 ? 39.430 -19.224 -22.744 1.00 38.84 69 ASP A O 1
ATOM 551 N N . GLU A 1 70 ? 39.020 -21.323 -23.412 1.00 40.88 70 GLU A N 1
ATOM 552 C CA . GLU A 1 70 ? 37.563 -21.227 -23.212 1.00 40.88 70 GLU A CA 1
ATOM 553 C C . GLU A 1 70 ? 37.159 -21.297 -21.724 1.00 40.88 70 GLU A C 1
ATOM 555 O O . GLU A 1 70 ? 36.230 -20.605 -21.298 1.00 40.88 70 GLU A O 1
ATOM 560 N N . ASP A 1 71 ? 37.888 -22.065 -20.904 1.00 39.34 71 ASP A N 1
ATOM 561 C CA . ASP A 1 71 ? 37.611 -22.220 -19.465 1.00 39.34 71 ASP A CA 1
ATOM 562 C C . ASP A 1 71 ? 37.878 -20.943 -18.666 1.00 39.34 71 ASP A C 1
ATOM 564 O O . ASP A 1 71 ? 37.175 -20.643 -17.697 1.00 39.34 71 ASP A O 1
ATOM 568 N N . LYS A 1 72 ? 38.855 -20.141 -19.099 1.00 39.75 72 LYS A N 1
ATOM 569 C CA . LYS A 1 72 ? 39.118 -18.821 -18.515 1.00 39.75 72 LYS A CA 1
ATOM 570 C C . LYS A 1 72 ? 38.012 -17.805 -18.804 1.00 39.75 72 LYS A C 1
ATOM 572 O O . LYS A 1 72 ? 37.858 -16.868 -18.026 1.00 39.75 72 LYS A O 1
ATOM 577 N N . ALA A 1 73 ? 37.269 -17.969 -19.899 1.00 41.53 73 ALA A N 1
ATOM 578 C CA . ALA A 1 73 ? 36.282 -16.995 -20.356 1.00 41.53 73 ALA A CA 1
ATOM 579 C C . ALA A 1 73 ? 34.868 -17.233 -19.798 1.00 41.53 73 ALA A C 1
ATOM 581 O O . ALA A 1 73 ? 34.091 -16.286 -19.712 1.00 41.53 73 ALA A O 1
ATOM 582 N N . ARG A 1 74 ? 34.512 -18.475 -19.430 1.00 41.09 74 ARG A N 1
ATOM 583 C CA . ARG A 1 74 ? 33.109 -18.852 -19.151 1.00 41.09 74 ARG A CA 1
ATOM 584 C C . ARG A 1 74 ? 32.761 -19.159 -17.696 1.00 41.09 74 ARG A C 1
ATOM 586 O O . ARG A 1 74 ? 31.583 -19.348 -17.409 1.00 41.09 74 ARG A O 1
ATOM 593 N N . GLY A 1 75 ? 33.735 -19.167 -16.785 1.00 36.56 75 GLY A N 1
ATOM 594 C CA . GLY A 1 75 ? 33.502 -19.556 -15.393 1.00 36.56 75 GLY A CA 1
ATOM 595 C C . GLY A 1 75 ? 33.176 -21.050 -15.272 1.00 36.56 75 GLY A C 1
ATOM 596 O O . GLY A 1 75 ? 32.502 -21.651 -16.104 1.00 36.56 75 GLY A O 1
ATOM 597 N N . SER A 1 76 ? 33.717 -21.693 -14.248 1.00 40.47 76 SER A N 1
ATOM 598 C CA . SER A 1 76 ? 33.653 -23.140 -14.044 1.00 40.47 76 SER A CA 1
ATOM 599 C C . SER A 1 76 ? 32.211 -23.654 -13.901 1.00 40.47 76 SER A C 1
ATOM 601 O O . SER A 1 76 ? 31.604 -23.524 -12.841 1.00 40.47 76 SER A O 1
ATOM 603 N N . ALA A 1 77 ? 31.672 -24.303 -14.939 1.00 37.16 77 ALA A N 1
ATOM 604 C CA . ALA A 1 77 ? 30.352 -24.934 -14.881 1.00 37.16 77 ALA A CA 1
ATOM 605 C C . ALA A 1 77 ? 30.328 -26.314 -15.559 1.00 37.16 77 ALA A C 1
ATOM 607 O O . ALA A 1 77 ? 30.029 -26.471 -16.737 1.00 37.16 77 ALA A O 1
ATOM 608 N N . GLY A 1 78 ? 30.577 -27.356 -14.770 1.00 34.50 78 GLY A N 1
ATOM 609 C CA . GLY A 1 78 ? 30.383 -28.755 -15.152 1.00 34.50 78 GLY A CA 1
ATOM 610 C C . GLY A 1 78 ? 31.011 -29.675 -14.114 1.00 34.50 78 GLY A C 1
ATOM 611 O O . GLY A 1 78 ? 31.892 -29.248 -13.381 1.00 34.50 78 GLY A O 1
ATOM 612 N N . MET A 1 79 ? 30.590 -30.937 -14.037 1.00 33.59 79 MET A N 1
ATOM 613 C CA . MET A 1 79 ? 31.071 -31.930 -13.055 1.00 33.59 79 MET A CA 1
ATOM 614 C C . MET A 1 79 ? 32.614 -32.090 -13.019 1.00 33.59 79 MET A C 1
ATOM 616 O O . MET A 1 79 ? 33.155 -32.568 -12.026 1.00 33.59 79 MET A O 1
ATOM 620 N N . CYS A 1 80 ? 33.332 -31.622 -14.051 1.00 36.75 80 CYS A N 1
ATOM 621 C CA . CYS A 1 80 ? 34.791 -31.456 -14.049 1.00 36.75 80 CYS A CA 1
ATOM 622 C C . CYS A 1 80 ? 35.307 -30.459 -12.992 1.00 36.75 80 CYS A C 1
ATOM 624 O O . CYS A 1 80 ? 36.356 -30.706 -12.412 1.00 36.75 80 CYS A O 1
ATOM 626 N N . ALA A 1 81 ? 34.565 -29.395 -12.668 1.00 35.84 81 ALA A N 1
ATOM 627 C CA . ALA A 1 81 ? 34.947 -28.412 -11.649 1.00 35.84 81 ALA A CA 1
ATOM 628 C C . ALA A 1 81 ? 34.939 -28.999 -10.224 1.00 35.84 81 ALA A C 1
ATOM 630 O O . ALA A 1 81 ? 35.714 -28.583 -9.368 1.00 35.84 81 ALA A O 1
ATOM 631 N N . CYS A 1 82 ? 34.115 -30.022 -9.959 1.00 32.72 82 CYS A N 1
ATOM 632 C CA . CYS A 1 82 ? 34.143 -30.752 -8.685 1.00 32.72 82 CYS A CA 1
ATOM 633 C C . CYS A 1 82 ? 35.376 -31.664 -8.545 1.00 32.72 82 CYS A C 1
ATOM 635 O O . CYS A 1 82 ? 35.675 -32.122 -7.444 1.00 32.72 82 CYS A O 1
ATOM 637 N N . LEU A 1 83 ? 36.095 -31.922 -9.641 1.00 37.41 83 LEU A N 1
ATOM 638 C CA . LEU A 1 83 ? 37.292 -32.763 -9.690 1.00 37.41 83 LEU A CA 1
ATOM 639 C C . LEU A 1 83 ? 38.589 -31.948 -9.843 1.00 37.41 83 LEU A C 1
ATOM 641 O O . LEU A 1 83 ? 39.667 -32.540 -9.819 1.00 37.41 83 LEU A O 1
ATOM 645 N N . ASP A 1 84 ? 38.522 -30.611 -9.908 1.00 38.34 84 ASP A N 1
ATOM 646 C CA . ASP A 1 84 ? 39.706 -29.728 -9.943 1.00 38.34 84 ASP A CA 1
ATOM 647 C C . ASP A 1 84 ? 40.618 -29.906 -8.715 1.00 38.34 84 ASP A C 1
ATOM 649 O O . ASP A 1 84 ? 41.828 -29.702 -8.792 1.00 38.34 84 ASP A O 1
ATOM 653 N N . LEU A 1 85 ? 40.063 -30.351 -7.581 1.00 37.75 85 LEU A N 1
ATOM 654 C CA . LEU A 1 85 ? 40.825 -30.700 -6.375 1.00 37.75 85 LEU A CA 1
ATOM 655 C C . LEU A 1 85 ? 41.618 -32.014 -6.502 1.00 37.75 85 LEU A C 1
ATOM 657 O O . LEU A 1 85 ? 42.501 -32.269 -5.685 1.00 37.75 85 LEU A O 1
ATOM 661 N N . LEU A 1 86 ? 41.311 -32.848 -7.498 1.00 36.69 86 LEU A N 1
ATOM 662 C CA . LEU A 1 86 ? 41.868 -34.193 -7.677 1.00 36.69 86 LEU A CA 1
ATOM 663 C C . LEU A 1 86 ? 42.706 -34.341 -8.959 1.00 36.69 86 LEU A C 1
ATOM 665 O O . LEU A 1 86 ? 43.324 -35.387 -9.157 1.00 36.69 86 LEU A O 1
ATOM 669 N N . CYS A 1 87 ? 42.769 -33.314 -9.813 1.00 36.69 87 CYS A N 1
ATOM 670 C CA . CYS A 1 87 ? 43.445 -33.380 -11.108 1.00 36.69 87 CYS A CA 1
ATOM 671 C C . CYS A 1 87 ? 44.725 -32.512 -11.122 1.00 36.69 87 CYS A C 1
ATOM 673 O O . CYS A 1 87 ? 44.662 -31.315 -10.835 1.00 36.69 87 CYS A O 1
ATOM 675 N N . PRO A 1 88 ? 45.912 -33.057 -11.459 1.00 34.88 88 PRO A N 1
ATOM 676 C CA . PRO A 1 88 ? 47.129 -32.259 -11.576 1.00 34.88 88 PRO A CA 1
ATOM 677 C C . PRO A 1 88 ? 46.977 -31.194 -12.669 1.00 34.88 88 PRO A C 1
ATOM 679 O O . PRO A 1 88 ? 46.571 -31.498 -13.792 1.00 34.88 88 PRO A O 1
ATOM 682 N N . LYS A 1 89 ? 47.333 -29.944 -12.344 1.00 34.44 89 LYS A N 1
ATOM 683 C CA . LYS A 1 89 ? 47.243 -28.790 -13.251 1.00 34.44 89 LYS A CA 1
ATOM 684 C C . LYS A 1 89 ? 47.832 -29.096 -14.633 1.00 34.44 89 LYS A C 1
ATOM 686 O O . LYS A 1 89 ? 49.009 -29.430 -14.754 1.00 34.44 89 LYS A O 1
ATOM 691 N N . GLY A 1 90 ? 47.027 -28.865 -15.669 1.00 35.97 90 GLY A N 1
ATOM 692 C CA . GLY A 1 90 ? 47.514 -28.685 -17.035 1.00 35.97 90 GLY A CA 1
ATOM 693 C C . GLY A 1 90 ? 47.590 -29.936 -17.905 1.00 35.97 90 GLY A C 1
ATOM 694 O O . GLY A 1 90 ? 48.342 -29.904 -18.881 1.00 35.97 90 GLY A O 1
ATOM 695 N N . LYS A 1 91 ? 46.833 -31.011 -17.616 1.00 30.98 91 LYS A N 1
ATOM 696 C CA . LYS A 1 91 ? 46.624 -32.075 -18.609 1.00 30.98 91 LYS A CA 1
ATOM 697 C C . LYS A 1 91 ? 45.143 -32.443 -18.876 1.00 30.98 91 LYS A C 1
ATOM 699 O O . LYS A 1 91 ? 44.432 -32.823 -17.958 1.00 30.98 91 LYS A O 1
ATOM 704 N N . PRO A 1 92 ? 44.718 -32.364 -20.139 1.00 39.38 92 PRO A N 1
ATOM 705 C CA . PRO A 1 92 ? 43.408 -32.778 -20.656 1.00 39.38 92 PRO A CA 1
ATOM 706 C C . PRO A 1 92 ? 42.950 -34.257 -20.671 1.00 39.38 92 PRO A C 1
ATOM 708 O O . PRO A 1 92 ? 43.824 -35.115 -20.746 1.00 39.38 92 PRO A O 1
ATOM 711 N N . MET A 1 93 ? 41.639 -34.563 -20.834 1.00 42.47 93 MET A N 1
ATOM 712 C CA . MET A 1 93 ? 41.131 -35.920 -21.186 1.00 42.47 93 MET A CA 1
ATOM 713 C C . MET A 1 93 ? 39.793 -35.944 -21.998 1.00 42.47 93 MET A C 1
ATOM 715 O O . MET A 1 93 ? 38.844 -35.260 -21.640 1.00 42.47 93 MET A O 1
ATOM 719 N N . VAL A 1 94 ? 39.696 -36.784 -23.042 1.00 42.16 94 VAL A N 1
ATOM 720 C CA . VAL A 1 94 ? 38.502 -37.307 -23.748 1.00 42.16 94 VAL A CA 1
ATOM 721 C C . VAL A 1 94 ? 38.379 -38.797 -23.395 1.00 42.16 94 VAL A C 1
ATOM 723 O O . VAL A 1 94 ? 39.310 -39.581 -23.583 1.00 42.16 94 VAL A O 1
ATOM 726 N N . HIS A 1 95 ? 37.236 -39.192 -22.844 1.00 52.28 95 HIS A N 1
ATOM 727 C CA . HIS A 1 95 ? 37.079 -40.448 -22.109 1.00 52.28 95 HIS A CA 1
ATOM 728 C C . HIS A 1 95 ? 36.668 -41.629 -23.011 1.00 52.28 95 HIS A C 1
ATOM 730 O O . HIS A 1 95 ? 35.676 -41.544 -23.729 1.00 52.28 95 HIS A O 1
ATOM 736 N N . LEU A 1 96 ? 37.359 -42.775 -22.920 1.00 50.19 96 LEU A N 1
ATOM 737 C CA . LEU A 1 96 ? 37.022 -44.019 -23.647 1.00 50.19 96 LEU A CA 1
ATOM 738 C C . LEU A 1 96 ? 35.561 -44.466 -23.429 1.00 50.19 96 LEU A C 1
ATOM 740 O O . LEU A 1 96 ? 34.922 -44.968 -24.355 1.00 50.19 96 LEU A O 1
ATOM 744 N N . GLY A 1 97 ? 35.011 -44.210 -22.238 1.00 54.84 97 GLY A N 1
ATOM 745 C CA . GLY A 1 97 ? 33.608 -44.491 -21.920 1.00 54.84 97 GLY A CA 1
ATOM 746 C C . GLY A 1 97 ? 32.611 -43.726 -22.799 1.00 54.84 97 GLY A C 1
ATOM 747 O O . GLY A 1 97 ? 31.531 -44.231 -23.079 1.00 54.84 97 GLY A O 1
ATOM 748 N N . TRP A 1 98 ? 32.972 -42.552 -23.327 1.00 60.50 98 TRP A N 1
ATOM 749 C CA . TRP A 1 98 ? 32.085 -41.770 -24.198 1.00 60.50 98 TRP A CA 1
ATOM 750 C C . TRP A 1 98 ? 31.917 -42.423 -25.567 1.00 60.50 98 TRP A C 1
ATOM 752 O O . TRP A 1 98 ? 30.816 -42.442 -26.110 1.00 60.50 98 TRP A O 1
ATOM 762 N N . TYR A 1 99 ? 32.992 -43.013 -26.092 1.00 59.06 99 TYR A N 1
ATOM 763 C CA . TYR A 1 99 ? 32.955 -43.777 -27.335 1.00 59.06 99 TYR A CA 1
ATOM 764 C C . TYR A 1 99 ? 32.124 -45.059 -27.182 1.00 59.06 99 TYR A C 1
ATOM 766 O O . TYR A 1 99 ? 31.341 -45.401 -28.061 1.00 59.06 99 TYR A O 1
ATOM 774 N N . GLN A 1 100 ? 32.227 -45.739 -26.039 1.00 62.00 100 GLN A N 1
ATOM 775 C CA . GLN A 1 100 ? 31.419 -46.927 -25.746 1.00 62.00 100 GLN A CA 1
ATOM 776 C C . GLN A 1 100 ? 29.929 -46.590 -25.580 1.00 62.00 100 GLN A C 1
ATOM 778 O O . GLN A 1 100 ? 29.089 -47.277 -26.161 1.00 62.00 100 GLN A O 1
ATOM 783 N N . CYS A 1 101 ? 29.600 -45.497 -24.882 1.00 69.00 101 CYS A N 1
ATOM 784 C CA . CYS A 1 101 ? 28.236 -44.967 -24.824 1.00 69.00 101 CYS A CA 1
ATOM 785 C C . CYS A 1 101 ? 27.704 -44.629 -26.223 1.00 69.00 101 CYS A C 1
ATOM 787 O O . CYS A 1 101 ? 26.579 -44.985 -26.547 1.00 69.00 101 CYS A O 1
ATOM 789 N N . LEU A 1 102 ? 28.511 -43.983 -27.072 1.00 70.62 102 LEU A N 1
ATOM 790 C CA . LEU A 1 102 ? 28.124 -43.640 -28.442 1.00 70.62 102 LEU A CA 1
ATOM 791 C C . LEU A 1 102 ? 27.817 -44.889 -29.285 1.00 70.62 102 LEU A C 1
ATOM 793 O O . LEU A 1 102 ? 26.802 -44.924 -29.978 1.00 70.62 102 LEU A O 1
ATOM 797 N N . LEU A 1 103 ? 28.656 -45.928 -29.194 1.00 69.31 103 LEU A N 1
ATOM 798 C CA . LEU A 1 103 ? 28.445 -47.194 -29.903 1.00 69.31 103 LEU A CA 1
ATOM 799 C C . LEU A 1 103 ? 27.164 -47.909 -29.457 1.00 69.31 103 LEU A C 1
ATOM 801 O O . LEU A 1 103 ? 26.455 -48.454 -30.302 1.00 69.31 103 LEU A O 1
ATOM 805 N N . ALA A 1 104 ? 26.837 -47.871 -28.163 1.00 70.44 104 ALA A N 1
ATOM 806 C CA . ALA A 1 104 ? 25.603 -48.459 -27.640 1.00 70.44 104 ALA A CA 1
ATOM 807 C C . ALA A 1 104 ? 24.336 -47.798 -28.220 1.00 70.44 104 ALA A C 1
ATOM 809 O O . ALA A 1 104 ? 23.295 -48.441 -28.326 1.00 70.44 104 ALA A O 1
ATOM 810 N N . LEU A 1 105 ? 24.420 -46.536 -28.656 1.00 77.50 105 LEU A N 1
ATOM 811 C CA . LEU A 1 105 ? 23.297 -45.799 -29.249 1.00 77.50 105 LEU A CA 1
ATOM 812 C C . LEU A 1 105 ? 23.109 -46.055 -30.753 1.00 77.50 105 LEU A C 1
ATOM 814 O O . LEU A 1 105 ? 22.148 -45.551 -31.340 1.00 77.50 105 LEU A O 1
ATOM 818 N N . ARG A 1 106 ? 23.983 -46.852 -31.385 1.00 79.81 106 ARG A N 1
ATOM 819 C CA . ARG A 1 106 ? 23.951 -47.129 -32.830 1.00 79.81 106 ARG A CA 1
ATOM 820 C C . ARG A 1 106 ? 22.589 -47.622 -33.350 1.00 79.81 106 ARG A C 1
ATOM 822 O O . ARG A 1 106 ? 22.150 -47.070 -34.356 1.00 79.81 106 ARG A O 1
ATOM 829 N N . PRO A 1 107 ? 21.873 -48.566 -32.703 1.00 78.12 107 PRO A N 1
ATOM 830 C CA . PRO A 1 107 ? 20.580 -49.029 -33.218 1.00 78.12 107 PRO A CA 1
ATOM 831 C C . PRO A 1 107 ? 19.527 -47.913 -33.298 1.00 78.12 107 PRO A C 1
ATOM 833 O O . PRO A 1 107 ? 18.819 -47.787 -34.296 1.00 78.12 107 PRO A O 1
ATOM 836 N N . VAL A 1 108 ? 19.461 -47.051 -32.276 1.00 80.50 108 VAL A N 1
ATOM 837 C CA . VAL A 1 108 ? 18.538 -45.899 -32.243 1.00 80.50 108 VAL A CA 1
ATOM 838 C C . VAL A 1 108 ? 18.926 -44.865 -33.289 1.00 80.50 108 VAL A C 1
ATOM 840 O O . VAL A 1 108 ? 18.069 -44.275 -33.944 1.00 80.50 108 VAL A O 1
ATOM 843 N N . PHE A 1 109 ? 20.229 -44.661 -33.457 1.00 84.00 109 PHE A N 1
ATOM 844 C CA . PHE A 1 109 ? 20.772 -43.753 -34.448 1.00 84.00 109 PHE A CA 1
ATOM 845 C C . PHE A 1 109 ? 20.484 -44.209 -35.885 1.00 84.00 109 PHE A C 1
ATOM 847 O O . PHE A 1 109 ? 20.103 -43.396 -36.728 1.00 84.00 109 PHE A O 1
ATOM 854 N N . ASP A 1 110 ? 20.594 -45.507 -36.168 1.00 84.25 110 ASP A N 1
ATOM 855 C CA . ASP A 1 110 ? 20.251 -46.065 -37.475 1.00 84.25 110 ASP A CA 1
ATOM 856 C C . ASP A 1 110 ? 18.753 -45.903 -37.785 1.00 84.25 110 ASP A C 1
ATOM 858 O O . ASP A 1 110 ? 18.399 -45.570 -38.917 1.00 84.25 110 ASP A O 1
ATOM 862 N N . GLU A 1 111 ? 17.872 -46.040 -36.790 1.00 84.75 111 GLU A N 1
ATOM 863 C CA . GLU A 1 111 ? 16.437 -45.778 -36.963 1.00 84.75 111 GLU A CA 1
ATOM 864 C C . GLU A 1 111 ? 16.133 -44.285 -37.161 1.00 84.75 111 GLU A C 1
ATOM 866 O O . GLU A 1 111 ? 15.375 -43.908 -38.057 1.00 84.75 111 GLU A O 1
ATOM 871 N N . PHE A 1 112 ? 16.797 -43.411 -36.406 1.00 88.75 112 PHE A N 1
ATOM 872 C CA . PHE A 1 112 ? 16.709 -41.962 -36.589 1.00 88.75 112 PHE A CA 1
ATOM 873 C C . PHE A 1 112 ? 17.132 -41.531 -38.005 1.00 88.75 112 PHE A C 1
ATOM 875 O O . PHE A 1 112 ? 16.444 -40.721 -38.631 1.00 88.75 112 PHE A O 1
ATOM 882 N N . LYS A 1 113 ? 18.200 -42.123 -38.561 1.00 88.94 113 LYS A N 1
ATOM 883 C CA . LYS A 1 113 ? 18.625 -41.895 -39.956 1.00 88.94 113 LYS A CA 1
ATOM 884 C C . LYS A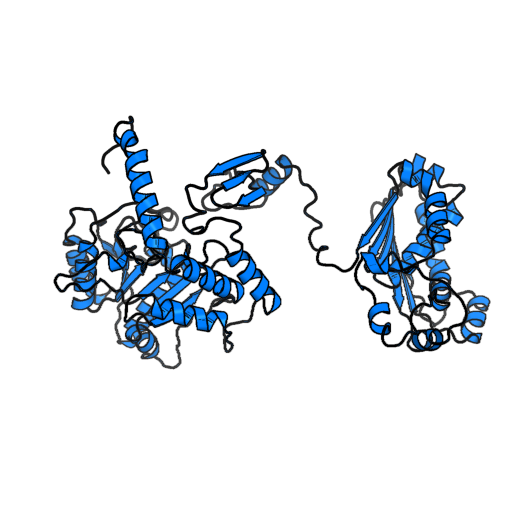 1 113 ? 17.585 -42.351 -40.983 1.00 88.94 113 LYS A C 1
ATOM 886 O O . LYS A 1 113 ? 17.483 -41.754 -42.053 1.00 88.94 113 LYS A O 1
ATOM 891 N N . LYS A 1 114 ? 16.826 -43.419 -40.715 1.00 87.25 114 LYS A N 1
ATOM 892 C CA . LYS A 1 114 ? 15.739 -43.831 -41.621 1.00 87.25 114 LYS A CA 1
ATOM 893 C C . LYS A 1 114 ? 14.621 -42.795 -41.621 1.00 87.25 114 LYS A C 1
ATOM 895 O O . LYS A 1 114 ? 14.176 -42.396 -42.695 1.00 87.25 114 LYS A O 1
ATOM 900 N N . LEU A 1 115 ? 14.220 -42.320 -40.441 1.00 88.12 115 LEU A N 1
ATOM 901 C CA . LEU A 1 115 ? 13.180 -41.300 -40.315 1.00 88.12 115 LEU A CA 1
ATOM 902 C C . LEU A 1 115 ? 13.597 -39.970 -40.954 1.00 88.12 115 LEU A C 1
ATOM 904 O O . LEU A 1 115 ? 12.787 -39.358 -41.644 1.00 88.12 115 LEU A O 1
ATOM 908 N N . SER A 1 116 ? 14.860 -39.551 -40.815 1.00 87.81 116 SER A N 1
ATOM 909 C CA . SER A 1 116 ? 15.350 -38.292 -41.404 1.00 87.81 116 SER A CA 1
ATOM 910 C C . SER A 1 116 ? 15.286 -38.258 -42.937 1.00 87.81 116 SER A C 1
ATOM 912 O O . SER A 1 116 ? 15.224 -37.186 -43.542 1.00 87.81 116 SER A O 1
ATOM 914 N N . ARG A 1 117 ? 15.274 -39.428 -43.587 1.00 87.44 117 ARG A N 1
ATOM 915 C CA . ARG A 1 117 ? 15.159 -39.557 -45.046 1.00 87.44 117 ARG A CA 1
ATOM 916 C C . ARG A 1 117 ? 13.721 -39.451 -45.552 1.00 87.44 117 ARG A C 1
ATOM 918 O O . ARG A 1 117 ? 13.541 -39.289 -46.757 1.00 87.44 117 ARG A O 1
ATOM 925 N N . ASN A 1 118 ? 12.715 -39.511 -44.677 1.00 86.38 118 ASN A N 1
ATOM 926 C CA . ASN A 1 118 ? 11.319 -39.349 -45.073 1.00 86.38 118 ASN A CA 1
ATOM 927 C C . ASN A 1 118 ? 11.100 -37.938 -45.667 1.00 86.38 118 ASN A C 1
ATOM 929 O O . ASN A 1 118 ? 11.454 -36.971 -44.988 1.00 86.38 118 ASN A O 1
ATOM 933 N N . PRO A 1 119 ? 10.536 -37.802 -46.890 1.00 86.25 119 PRO A N 1
ATOM 934 C CA . PRO A 1 119 ? 10.262 -36.521 -47.551 1.00 86.25 119 PRO A CA 1
ATOM 935 C C . PRO A 1 119 ? 9.474 -35.504 -46.716 1.00 86.25 119 PRO A C 1
ATOM 937 O O . PRO A 1 119 ? 9.747 -34.310 -46.834 1.00 86.25 119 PRO A O 1
ATOM 940 N N . ASP A 1 120 ? 8.574 -35.974 -45.851 1.00 88.38 120 ASP A N 1
ATOM 941 C CA . ASP A 1 120 ? 7.673 -35.133 -45.050 1.00 88.38 120 ASP A CA 1
ATOM 942 C C . ASP A 1 120 ? 8.358 -34.502 -43.829 1.00 88.38 120 ASP A C 1
ATOM 944 O O . ASP A 1 120 ? 7.817 -33.587 -43.206 1.00 88.38 120 ASP A O 1
ATOM 948 N N . VAL A 1 121 ? 9.556 -34.976 -43.469 1.00 90.75 121 VAL A N 1
ATOM 949 C CA . VAL A 1 121 ? 10.332 -34.405 -42.365 1.00 90.75 121 VAL A CA 1
ATOM 950 C C . VAL A 1 121 ? 10.931 -33.072 -42.801 1.00 90.75 121 VAL A C 1
ATOM 952 O O . VAL A 1 121 ? 11.700 -33.005 -43.759 1.00 90.75 121 VAL A O 1
ATOM 955 N N . HIS A 1 122 ? 10.611 -32.021 -42.052 1.00 91.69 122 HIS A N 1
ATOM 956 C CA . HIS A 1 122 ? 11.129 -30.665 -42.227 1.00 91.69 122 HIS A CA 1
ATOM 957 C C . HIS A 1 122 ? 11.971 -30.195 -41.034 1.00 91.69 122 HIS A C 1
ATOM 959 O O . HIS A 1 122 ? 12.563 -29.118 -41.093 1.00 91.69 122 HIS A O 1
ATOM 965 N N . GLU A 1 123 ? 12.057 -30.988 -39.961 1.00 93.81 123 GLU A N 1
ATOM 966 C CA . GLU A 1 123 ? 12.858 -30.645 -38.786 1.00 93.81 123 GLU A CA 1
ATOM 967 C C . GLU A 1 123 ? 13.494 -31.865 -38.115 1.00 93.81 123 GLU A C 1
ATOM 969 O O . GLU A 1 123 ? 12.828 -32.867 -37.837 1.00 93.81 123 GLU A O 1
ATOM 974 N N . ILE A 1 124 ? 14.783 -31.75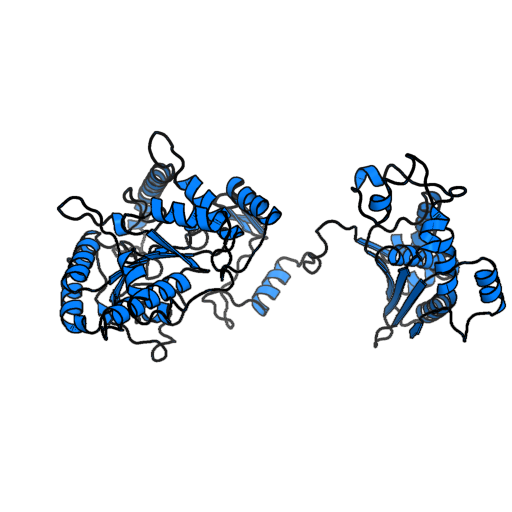0 -37.811 1.00 95.38 124 ILE A N 1
ATOM 975 C CA . ILE A 1 124 ? 15.609 -32.784 -37.196 1.00 95.38 124 ILE A CA 1
ATOM 976 C C . ILE A 1 124 ? 16.233 -32.208 -35.928 1.00 95.38 124 ILE A C 1
ATOM 978 O O . ILE A 1 124 ? 16.966 -31.227 -35.992 1.00 95.38 124 ILE A O 1
ATOM 982 N N . ASN A 1 125 ? 15.974 -32.826 -34.779 1.00 94.50 125 ASN A N 1
ATOM 983 C CA . ASN A 1 125 ? 16.408 -32.319 -33.482 1.00 94.50 125 ASN A CA 1
ATOM 984 C C . ASN A 1 125 ? 17.314 -33.326 -32.763 1.00 94.50 125 ASN A C 1
ATOM 986 O O . ASN A 1 125 ? 16.912 -34.464 -32.528 1.00 94.50 125 ASN A O 1
ATOM 990 N N . PHE A 1 126 ? 18.503 -32.888 -32.358 1.00 92.75 126 PHE A N 1
ATOM 991 C CA . PHE A 1 126 ? 19.389 -33.589 -31.427 1.00 92.75 126 PHE A CA 1
ATOM 992 C C . PHE A 1 126 ? 19.314 -32.896 -30.069 1.00 92.75 126 PHE A C 1
ATOM 994 O O . PHE A 1 126 ? 19.513 -31.683 -29.991 1.00 92.75 126 PHE A O 1
ATOM 1001 N N . CYS A 1 127 ? 19.039 -33.639 -28.997 1.00 90.50 127 CYS A N 1
ATOM 1002 C CA . CYS A 1 127 ? 18.847 -33.063 -27.667 1.00 90.50 127 CYS A CA 1
ATOM 1003 C C . CYS A 1 127 ? 19.618 -33.837 -26.595 1.00 90.50 127 CYS A C 1
ATOM 1005 O O . CYS A 1 127 ? 19.619 -35.066 -26.598 1.00 90.50 127 CYS A O 1
ATOM 1007 N N . GLY A 1 128 ? 20.207 -33.145 -25.620 1.00 83.94 128 GLY A N 1
ATOM 1008 C CA . GLY A 1 128 ? 20.784 -33.813 -24.453 1.00 83.94 128 GLY A CA 1
ATOM 1009 C C . GLY A 1 128 ? 21.195 -32.865 -23.329 1.00 83.94 128 GLY A C 1
ATOM 1010 O O . GLY A 1 128 ? 21.491 -31.697 -23.565 1.00 83.94 128 GLY A O 1
ATOM 1011 N N . HIS A 1 129 ? 21.234 -33.383 -22.098 1.00 77.81 129 HIS A N 1
ATOM 1012 C CA . HIS A 1 129 ? 21.653 -32.645 -20.900 1.00 77.81 129 HIS A CA 1
ATOM 1013 C C . HIS A 1 129 ? 22.937 -33.235 -20.296 1.00 77.81 129 HIS A C 1
ATOM 1015 O O . HIS A 1 129 ? 23.068 -34.456 -20.185 1.00 77.81 129 HIS A O 1
ATOM 1021 N N . SER A 1 130 ? 23.872 -32.379 -19.874 1.00 72.81 130 SER A N 1
ATOM 1022 C CA . SER A 1 130 ? 25.169 -32.737 -19.293 1.00 72.81 130 SER A CA 1
ATOM 1023 C C . SER A 1 130 ? 25.919 -33.739 -20.190 1.00 72.81 130 SER A C 1
ATOM 1025 O O . SER A 1 130 ? 26.126 -33.456 -21.369 1.00 72.81 130 SER A O 1
ATOM 1027 N N . GLN A 1 131 ? 26.272 -34.931 -19.697 1.00 71.25 131 GLN A N 1
ATOM 1028 C CA . GLN A 1 131 ? 26.887 -36.003 -20.499 1.00 71.25 131 GLN A CA 1
ATOM 1029 C C . GLN A 1 131 ? 26.050 -36.396 -21.733 1.00 71.25 131 GLN A C 1
ATOM 1031 O O . GLN A 1 131 ? 26.602 -36.687 -22.792 1.00 71.25 131 GLN A O 1
ATOM 1036 N N . GLY A 1 132 ? 24.718 -36.342 -21.637 1.00 76.81 132 GLY A N 1
ATOM 1037 C CA . GLY A 1 132 ? 23.823 -36.591 -22.767 1.00 76.81 132 GLY A CA 1
ATOM 1038 C C . GLY A 1 132 ? 23.941 -35.540 -23.872 1.00 76.81 132 GLY A C 1
ATOM 1039 O O . GLY A 1 132 ? 23.884 -35.881 -25.049 1.00 76.81 132 GLY A O 1
ATOM 1040 N N . GLY A 1 133 ? 24.182 -34.271 -23.518 1.00 77.69 133 GLY A N 1
ATOM 1041 C CA . GLY A 1 133 ? 24.420 -33.205 -24.501 1.00 77.69 133 GLY A CA 1
ATOM 1042 C C . GLY A 1 133 ? 25.700 -33.445 -25.301 1.00 77.69 133 GLY A C 1
ATOM 1043 O O . GLY A 1 133 ? 25.771 -33.169 -26.495 1.00 77.69 133 GLY A O 1
ATOM 1044 N N . ALA A 1 134 ? 26.687 -34.051 -24.655 1.00 75.69 134 ALA A N 1
ATOM 1045 C CA . ALA A 1 134 ? 27.943 -34.422 -25.272 1.00 75.69 134 ALA A CA 1
ATOM 1046 C C . ALA A 1 134 ? 27.791 -35.560 -26.296 1.00 75.69 134 ALA A C 1
ATOM 1048 O O . ALA A 1 134 ? 28.272 -35.473 -27.426 1.00 75.69 134 ALA A O 1
ATOM 1049 N N . LEU A 1 135 ? 27.052 -36.606 -25.918 1.00 80.00 135 LEU A N 1
ATOM 1050 C CA . LEU A 1 135 ? 26.696 -37.708 -26.814 1.00 80.00 135 LEU A CA 1
ATOM 1051 C C . LEU A 1 135 ? 25.826 -37.226 -27.987 1.00 80.00 135 LEU A C 1
ATOM 1053 O O . LEU A 1 135 ? 26.064 -37.635 -29.121 1.00 80.00 135 LEU A O 1
ATOM 1057 N N . ALA A 1 136 ? 24.875 -36.317 -27.742 1.00 85.88 136 ALA A N 1
ATOM 1058 C CA . ALA A 1 136 ? 24.047 -35.713 -28.787 1.00 85.88 136 ALA A CA 1
ATOM 1059 C C . ALA A 1 136 ? 24.883 -34.936 -29.820 1.00 85.88 136 ALA A C 1
ATOM 1061 O O . ALA A 1 136 ? 24.619 -35.040 -31.017 1.00 85.88 136 ALA A O 1
ATOM 1062 N N . PHE A 1 137 ? 25.928 -34.219 -29.385 1.00 83.44 137 PHE A N 1
ATOM 1063 C CA . PHE A 1 137 ? 26.861 -33.544 -30.293 1.00 83.44 137 PHE A CA 1
ATOM 1064 C C . PHE A 1 137 ? 27.599 -34.550 -31.184 1.00 83.44 137 PHE A C 1
ATOM 1066 O O . PHE A 1 137 ? 27.630 -34.394 -32.404 1.00 83.44 137 PHE A O 1
ATOM 1073 N N . MET A 1 138 ? 28.163 -35.610 -30.596 1.00 81.62 138 MET A N 1
ATOM 1074 C CA . MET A 1 138 ? 28.882 -36.636 -31.362 1.00 81.62 138 MET A CA 1
ATOM 1075 C C . MET A 1 138 ? 27.967 -37.359 -32.359 1.00 81.62 138 MET A C 1
ATOM 1077 O O . MET A 1 138 ? 28.373 -37.592 -33.493 1.00 81.62 138 MET A O 1
ATOM 1081 N N . LEU A 1 139 ? 26.721 -37.659 -31.975 1.00 86.38 139 LEU A N 1
ATOM 1082 C CA . LEU A 1 139 ? 25.722 -38.244 -32.877 1.00 86.38 139 LEU A CA 1
ATOM 1083 C C . LEU A 1 139 ? 25.348 -37.297 -34.022 1.00 86.38 139 LEU A C 1
ATOM 1085 O O . LEU A 1 139 ? 25.158 -37.752 -35.145 1.00 86.38 139 LEU A O 1
ATOM 1089 N N . CYS A 1 140 ? 25.274 -35.991 -33.762 1.00 88.38 140 CYS A N 1
ATOM 1090 C CA . CYS A 1 140 ? 25.036 -34.983 -34.793 1.00 88.38 140 CYS A CA 1
ATOM 1091 C C . CYS A 1 140 ? 26.185 -34.934 -35.815 1.00 88.38 140 CYS A C 1
ATOM 1093 O O . CYS A 1 140 ? 25.947 -34.951 -37.020 1.00 88.38 140 CYS A O 1
ATOM 1095 N N . VAL A 1 141 ? 27.440 -34.961 -35.354 1.00 84.06 141 VAL A N 1
ATOM 1096 C CA . VAL A 1 141 ? 28.611 -35.037 -36.246 1.00 84.06 141 VAL A CA 1
ATOM 1097 C C . VAL A 1 141 ? 28.590 -36.327 -37.062 1.00 84.06 141 VAL A C 1
ATOM 1099 O O . VAL A 1 141 ? 28.690 -36.274 -38.286 1.00 84.06 141 VAL A O 1
ATOM 1102 N N . TRP A 1 142 ? 28.371 -37.470 -36.406 1.00 86.56 142 TRP A N 1
ATOM 1103 C CA . TRP A 1 142 ? 28.276 -38.766 -37.080 1.00 86.56 142 TRP A CA 1
ATOM 1104 C C . TRP A 1 142 ? 27.148 -38.787 -38.122 1.00 86.56 142 TRP A C 1
ATOM 1106 O O . TRP A 1 142 ? 27.296 -39.350 -39.205 1.00 86.56 142 TRP A O 1
ATOM 1116 N N . PHE A 1 143 ? 26.029 -38.115 -37.846 1.00 89.88 143 PHE A N 1
ATOM 1117 C CA . PHE A 1 143 ? 24.917 -38.000 -38.788 1.00 89.88 143 PHE A CA 1
ATOM 1118 C C . PHE A 1 143 ? 25.336 -37.288 -40.064 1.00 89.88 143 PHE A C 1
ATOM 1120 O O . PHE A 1 143 ? 25.046 -37.771 -41.156 1.00 89.88 143 PHE A O 1
ATOM 1127 N N . PHE A 1 144 ? 26.049 -36.173 -39.939 1.00 86.81 144 PHE A N 1
ATOM 1128 C CA . PHE A 1 144 ? 26.506 -35.431 -41.104 1.00 86.81 144 PHE A CA 1
ATOM 1129 C C . PHE A 1 144 ? 27.612 -36.142 -41.876 1.00 86.81 144 PHE A C 1
ATOM 1131 O O . PHE A 1 144 ? 27.605 -36.063 -43.102 1.00 86.81 144 PHE A O 1
ATOM 1138 N N . GLU A 1 145 ? 28.497 -36.885 -41.208 1.00 85.38 145 GLU A N 1
ATOM 1139 C CA . GLU A 1 145 ? 29.461 -37.751 -41.897 1.00 85.38 145 GLU A CA 1
ATOM 1140 C C . GLU A 1 145 ? 28.765 -38.817 -42.750 1.00 85.38 145 GLU A C 1
ATOM 1142 O O . GLU A 1 145 ? 29.077 -38.981 -43.927 1.00 85.38 145 GLU A O 1
ATOM 1147 N N . GLU A 1 146 ? 27.761 -39.492 -42.195 1.00 84.19 146 GLU A N 1
ATOM 1148 C CA . GLU A 1 146 ? 27.005 -40.530 -42.905 1.00 84.19 146 GLU A CA 1
ATOM 1149 C C . GLU A 1 146 ? 26.092 -39.958 -44.001 1.00 84.19 146 GLU A C 1
ATOM 1151 O O . GLU A 1 146 ? 25.748 -40.650 -44.962 1.00 84.19 146 GLU A O 1
ATOM 1156 N N . MET A 1 147 ? 25.664 -38.699 -43.862 1.00 80.31 147 MET A N 1
ATOM 1157 C CA . MET A 1 147 ? 24.746 -38.045 -44.795 1.00 80.31 147 MET A CA 1
ATOM 1158 C C . MET A 1 147 ? 25.425 -37.133 -45.817 1.00 80.31 147 MET A C 1
ATOM 1160 O O . MET A 1 147 ? 24.694 -36.533 -46.605 1.00 80.31 147 MET A O 1
ATOM 1164 N N . GLN A 1 148 ? 26.763 -37.060 -45.882 1.00 77.12 148 GLN A N 1
ATOM 1165 C CA . GLN A 1 148 ? 27.514 -36.145 -46.766 1.00 77.12 148 GLN A CA 1
ATOM 1166 C C . GLN A 1 148 ? 26.963 -36.064 -48.201 1.00 77.12 148 GLN A C 1
ATOM 1168 O O . GLN A 1 148 ? 26.760 -34.973 -48.727 1.00 77.12 148 GLN A O 1
ATOM 1173 N N . HIS A 1 149 ? 26.630 -37.202 -48.818 1.00 77.25 149 HIS A N 1
ATOM 1174 C CA . HIS A 1 149 ? 26.108 -37.263 -50.193 1.00 77.25 149 HIS A CA 1
ATOM 1175 C C . HIS A 1 149 ? 24.656 -36.773 -50.363 1.00 77.25 149 HIS A C 1
ATOM 1177 O O . HIS A 1 149 ? 24.165 -36.659 -51.482 1.00 77.25 149 HIS A O 1
ATOM 1183 N N . THR A 1 150 ? 23.960 -36.495 -49.263 1.00 78.44 150 THR A N 1
ATOM 1184 C CA . THR A 1 150 ? 22.533 -36.136 -49.208 1.00 78.44 150 THR A CA 1
ATOM 1185 C C . THR A 1 150 ? 22.257 -34.838 -48.438 1.00 78.44 150 THR A C 1
ATOM 1187 O O . THR A 1 150 ? 21.107 -34.408 -48.372 1.00 78.44 150 THR A O 1
ATOM 1190 N N . ILE A 1 151 ? 23.285 -34.165 -47.901 1.00 82.25 151 ILE A N 1
ATOM 1191 C CA . ILE A 1 151 ? 23.141 -32.868 -47.209 1.00 82.25 151 ILE A CA 1
ATOM 1192 C C . ILE A 1 151 ? 22.498 -31.825 -48.133 1.00 82.25 151 ILE A C 1
ATOM 1194 O O . ILE A 1 151 ? 21.595 -31.102 -47.719 1.00 82.25 151 ILE A O 1
ATOM 1198 N N . THR A 1 152 ? 22.876 -31.793 -49.414 1.00 81.88 152 THR A N 1
ATOM 1199 C CA . THR A 1 152 ? 22.256 -30.901 -50.408 1.00 81.88 152 THR A CA 1
ATOM 1200 C C . THR A 1 152 ? 20.759 -31.170 -50.573 1.00 81.88 152 THR A C 1
ATOM 1202 O O . THR A 1 152 ? 19.986 -30.237 -50.769 1.00 81.88 152 THR A O 1
ATOM 1205 N N . THR A 1 153 ? 20.319 -32.424 -50.436 1.00 84.25 153 THR A N 1
ATOM 1206 C CA . THR A 1 153 ? 18.896 -32.786 -50.472 1.00 84.25 153 THR A CA 1
ATOM 1207 C C . THR A 1 153 ? 18.144 -32.253 -49.252 1.00 84.25 153 THR A C 1
ATOM 1209 O O . THR A 1 153 ? 16.999 -31.830 -49.392 1.00 84.25 153 THR A O 1
ATOM 1212 N N . LEU A 1 154 ? 18.773 -32.219 -48.069 1.00 86.69 154 LEU A N 1
ATOM 1213 C CA . LEU A 1 154 ? 18.182 -31.591 -46.879 1.00 86.69 154 LEU A CA 1
ATOM 1214 C C . LEU A 1 154 ? 17.983 -30.084 -47.091 1.00 86.69 154 LEU A C 1
ATOM 1216 O O . LEU A 1 154 ? 16.917 -29.560 -46.777 1.00 86.69 154 LEU A O 1
ATOM 1220 N N . VAL A 1 155 ? 18.964 -29.414 -47.703 1.00 86.06 155 VAL A N 1
ATOM 1221 C CA . VAL A 1 155 ? 18.881 -27.985 -48.048 1.00 86.06 155 VAL A CA 1
ATOM 1222 C C . VAL A 1 155 ? 17.785 -27.723 -49.084 1.00 86.06 155 VAL A C 1
ATOM 1224 O O . VAL A 1 155 ? 16.947 -26.852 -48.879 1.00 86.06 155 VAL A O 1
ATOM 1227 N N . GLN A 1 156 ? 17.721 -28.514 -50.161 1.00 87.50 156 GLN A N 1
ATOM 1228 C CA . GLN A 1 156 ? 16.675 -28.396 -51.191 1.00 87.50 156 GLN A CA 1
ATOM 1229 C C . GLN A 1 156 ? 15.260 -28.579 -50.628 1.00 87.50 156 GLN A C 1
ATOM 1231 O O . GLN A 1 156 ? 14.313 -27.967 -51.113 1.00 87.50 156 GLN A O 1
ATOM 1236 N N . ARG A 1 157 ? 15.118 -29.423 -49.605 1.00 89.56 157 ARG A N 1
ATOM 1237 C CA . ARG A 1 157 ? 13.851 -29.688 -48.912 1.00 89.56 157 ARG A CA 1
ATOM 1238 C C . ARG A 1 157 ? 13.566 -28.717 -47.763 1.00 89.56 157 ARG A C 1
ATOM 1240 O O . ARG A 1 157 ? 12.554 -28.877 -47.081 1.00 89.56 157 ARG A O 1
ATOM 1247 N N . ASN A 1 158 ? 14.439 -27.732 -47.548 1.00 89.81 158 ASN A N 1
ATOM 1248 C CA . ASN A 1 158 ? 14.336 -26.747 -46.476 1.00 89.81 158 ASN A CA 1
ATOM 1249 C C . ASN A 1 158 ? 14.223 -27.388 -45.077 1.00 89.81 158 ASN A C 1
ATOM 1251 O O . ASN A 1 158 ? 13.429 -26.955 -44.242 1.00 89.81 158 ASN A O 1
ATOM 1255 N N . VAL A 1 159 ? 14.971 -28.473 -44.841 1.00 91.88 159 VAL A N 1
ATOM 1256 C CA . VAL A 1 159 ? 14.952 -29.203 -43.566 1.00 91.88 159 VAL A CA 1
ATOM 1257 C C . VAL A 1 159 ? 15.827 -28.477 -42.551 1.00 91.88 159 VAL A C 1
ATOM 1259 O O . VAL A 1 159 ? 17.029 -28.328 -42.763 1.00 91.88 159 VAL A O 1
ATOM 1262 N N . ARG A 1 160 ? 15.235 -28.071 -41.426 1.00 93.75 160 ARG A N 1
ATOM 1263 C CA . ARG A 1 160 ? 15.958 -27.456 -40.307 1.00 93.75 160 ARG A CA 1
ATOM 1264 C C . ARG A 1 160 ? 16.600 -28.525 -39.429 1.00 93.75 160 ARG A C 1
ATOM 1266 O O . ARG A 1 160 ? 15.951 -29.509 -39.079 1.00 93.75 160 ARG A O 1
ATOM 1273 N N . VAL A 1 161 ? 17.855 -28.322 -39.042 1.00 92.81 161 VAL A N 1
ATOM 1274 C CA . VAL A 1 161 ? 18.577 -29.194 -38.112 1.00 92.81 161 VAL A CA 1
ATOM 1275 C C . VAL A 1 161 ? 18.941 -28.411 -36.860 1.00 92.81 161 VAL A C 1
ATOM 1277 O O . VAL A 1 161 ? 19.658 -27.417 -36.928 1.00 92.81 161 VAL A O 1
ATOM 1280 N N . ASN A 1 162 ? 18.474 -28.883 -35.710 1.00 91.75 162 ASN A N 1
ATOM 1281 C CA . ASN A 1 162 ? 18.697 -28.259 -34.415 1.00 91.75 162 ASN A CA 1
ATOM 1282 C C . ASN A 1 162 ? 19.555 -29.178 -33.539 1.00 91.75 162 ASN A C 1
ATOM 1284 O O . ASN A 1 162 ? 19.210 -30.338 -33.314 1.00 91.75 162 ASN A O 1
ATOM 1288 N N . LEU A 1 163 ? 20.652 -28.654 -33.001 1.00 85.81 163 LEU A N 1
ATOM 1289 C CA . LEU A 1 163 ? 21.461 -29.297 -31.970 1.00 85.81 163 LEU A CA 1
ATOM 1290 C C . LEU A 1 163 ? 21.289 -28.525 -30.662 1.00 85.81 163 LEU A C 1
ATOM 1292 O O . LEU A 1 163 ? 21.818 -27.427 -30.526 1.00 85.81 163 LEU A O 1
ATOM 1296 N N . CYS A 1 164 ? 20.555 -29.098 -29.711 1.00 84.88 164 CYS A N 1
ATOM 1297 C CA . CYS A 1 164 ? 20.266 -28.503 -28.410 1.00 84.88 164 CYS A CA 1
ATOM 1298 C C . CYS A 1 164 ? 20.989 -29.265 -27.294 1.00 84.88 164 CYS A C 1
ATOM 1300 O O . CYS A 1 164 ? 20.651 -30.405 -26.965 1.00 84.88 164 CYS A O 1
ATOM 1302 N N . THR A 1 165 ? 21.993 -28.634 -26.693 1.00 77.81 165 THR A N 1
ATOM 1303 C CA . THR A 1 165 ? 22.761 -29.219 -25.590 1.00 77.81 165 THR A CA 1
ATOM 1304 C C . THR A 1 165 ? 22.640 -28.352 -24.346 1.00 77.81 165 THR A C 1
ATOM 1306 O O . THR A 1 165 ? 22.953 -27.165 -24.399 1.00 77.81 165 THR A O 1
ATOM 1309 N N . ILE A 1 166 ? 22.222 -28.946 -23.230 1.00 66.19 166 ILE A N 1
ATOM 1310 C CA . ILE A 1 166 ? 22.043 -28.267 -21.940 1.00 66.19 166 ILE A CA 1
ATOM 1311 C C . ILE A 1 166 ? 23.139 -28.732 -20.972 1.00 66.19 166 ILE A C 1
ATOM 1313 O O . ILE A 1 166 ? 23.486 -29.910 -20.951 1.00 66.19 166 ILE A O 1
ATOM 1317 N N . GLY A 1 167 ? 23.699 -27.830 -20.169 1.00 55.28 167 GLY A N 1
ATOM 1318 C CA . GLY A 1 167 ? 24.990 -28.024 -19.501 1.00 55.28 167 GLY A CA 1
ATOM 1319 C C . GLY A 1 167 ? 26.131 -27.619 -20.439 1.00 55.28 167 GLY A C 1
ATOM 1320 O O . GLY A 1 167 ? 25.892 -27.357 -21.611 1.00 55.28 167 GLY A O 1
ATOM 1321 N N . GLN A 1 168 ? 27.373 -27.530 -19.962 1.00 54.19 168 GLN A N 1
ATOM 1322 C CA . GLN A 1 168 ? 28.537 -27.284 -20.828 1.00 54.19 168 GLN A CA 1
ATOM 1323 C C . GLN A 1 168 ? 29.210 -28.621 -21.210 1.00 54.19 168 GLN A C 1
ATOM 1325 O O . GLN A 1 168 ? 30.259 -28.950 -20.649 1.00 54.19 168 GLN A O 1
ATOM 1330 N N . PRO A 1 169 ? 28.638 -29.460 -22.104 1.00 53.88 169 PRO A N 1
ATOM 1331 C CA . PRO A 1 169 ? 29.330 -30.662 -22.535 1.00 53.88 169 PRO A CA 1
ATOM 1332 C C . PRO A 1 169 ? 30.555 -30.275 -23.366 1.00 53.88 169 PRO A C 1
ATOM 1334 O O . PRO A 1 169 ? 30.437 -29.606 -24.394 1.00 53.88 169 PRO A O 1
ATOM 1337 N N . ARG A 1 170 ? 31.733 -30.716 -22.925 1.00 54.44 170 ARG A N 1
ATOM 1338 C CA . ARG A 1 170 ? 32.985 -30.580 -23.676 1.00 54.44 170 ARG A CA 1
ATOM 1339 C C . ARG A 1 170 ? 33.126 -31.787 -24.601 1.00 54.44 170 ARG A C 1
ATOM 1341 O O . ARG A 1 170 ? 33.201 -32.912 -24.115 1.00 54.44 170 ARG A O 1
ATOM 1348 N N . VAL A 1 171 ? 33.103 -31.566 -25.915 1.00 58.25 171 VAL A N 1
ATOM 1349 C CA . VAL A 1 171 ? 33.236 -32.612 -26.944 1.00 58.25 171 VAL A CA 1
ATOM 1350 C C . VAL A 1 171 ? 34.185 -32.117 -28.024 1.00 58.25 171 VAL A C 1
ATOM 1352 O O . VAL A 1 171 ? 33.911 -31.085 -28.633 1.00 58.25 171 VAL A O 1
ATOM 1355 N N . GLY A 1 172 ? 35.222 -32.907 -28.306 1.00 51.81 172 GLY A N 1
ATOM 1356 C CA . GLY A 1 172 ? 36.170 -32.634 -29.383 1.00 51.81 172 GLY A CA 1
ATOM 1357 C C . GLY A 1 172 ? 37.224 -31.584 -29.039 1.00 51.81 172 GLY A C 1
ATOM 1358 O O . GLY A 1 172 ? 37.184 -30.987 -27.968 1.00 51.81 172 GLY A O 1
ATOM 1359 N N . ASP A 1 173 ? 38.182 -31.428 -29.948 1.00 50.44 173 ASP A N 1
ATOM 1360 C CA . ASP A 1 173 ? 39.183 -30.363 -29.966 1.00 50.44 173 ASP A CA 1
ATOM 1361 C C . ASP A 1 173 ? 38.928 -29.394 -31.145 1.00 50.44 173 ASP A C 1
ATOM 1363 O O . ASP A 1 173 ? 37.970 -29.562 -31.909 1.00 50.44 173 ASP A O 1
ATOM 1367 N N . ASP A 1 174 ? 39.794 -28.401 -31.351 1.00 50.28 174 ASP A N 1
ATOM 1368 C CA . ASP A 1 174 ? 39.768 -27.514 -32.528 1.00 50.28 174 ASP A CA 1
ATOM 1369 C C . ASP A 1 174 ? 39.649 -28.263 -33.867 1.00 50.28 174 ASP A C 1
ATOM 1371 O O . ASP A 1 174 ? 38.984 -27.786 -34.794 1.00 50.28 174 ASP A O 1
ATOM 1375 N N . VAL A 1 175 ? 40.259 -29.449 -33.988 1.00 60.75 175 VAL A N 1
ATOM 1376 C CA . VAL A 1 175 ? 40.182 -30.271 -35.204 1.00 60.75 175 VAL A CA 1
ATOM 1377 C C . VAL A 1 175 ? 38.764 -30.805 -35.380 1.00 60.75 175 VAL A C 1
ATOM 1379 O O . VAL A 1 175 ? 38.195 -30.681 -36.463 1.00 60.75 175 VAL A O 1
ATOM 1382 N N . PHE A 1 176 ? 38.160 -31.336 -34.317 1.00 62.62 176 PHE A N 1
ATOM 1383 C CA . PHE A 1 176 ? 36.766 -31.781 -34.318 1.00 62.62 176 PHE A CA 1
ATOM 1384 C C . PHE A 1 176 ? 35.784 -30.635 -34.596 1.00 62.62 176 PHE A C 1
ATOM 1386 O O . PHE A 1 176 ? 34.852 -30.793 -35.386 1.00 62.62 176 PHE A O 1
ATOM 1393 N N . THR A 1 177 ? 36.004 -29.466 -33.993 1.00 62.09 177 THR A N 1
ATOM 1394 C CA . THR A 1 177 ? 35.166 -28.278 -34.209 1.00 62.09 177 THR A CA 1
ATOM 1395 C C . THR A 1 177 ? 35.265 -27.792 -35.651 1.00 62.09 177 THR A C 1
ATOM 1397 O O . THR A 1 177 ? 34.240 -27.556 -36.294 1.00 62.09 177 THR A O 1
ATOM 1400 N N . THR A 1 178 ? 36.483 -27.706 -36.190 1.00 67.69 178 THR A N 1
ATOM 1401 C CA . THR A 1 178 ? 36.726 -27.350 -37.594 1.00 67.69 178 THR A CA 1
ATOM 1402 C C . THR A 1 178 ? 36.065 -28.358 -38.531 1.00 67.69 178 THR A C 1
ATOM 1404 O O . THR A 1 178 ? 35.424 -27.974 -39.508 1.00 67.69 178 THR A O 1
ATOM 1407 N N . HIS A 1 179 ? 36.157 -29.648 -38.211 1.00 76.75 179 HIS A N 1
ATOM 1408 C CA . HIS A 1 179 ? 35.533 -30.717 -38.986 1.00 76.75 179 HIS A CA 1
ATOM 1409 C C . HIS A 1 179 ? 34.005 -30.611 -38.993 1.00 76.75 179 HIS A C 1
ATOM 1411 O O . HIS A 1 179 ? 33.394 -30.620 -40.059 1.00 76.75 179 HIS A O 1
ATOM 1417 N N . PHE A 1 180 ? 33.370 -30.399 -37.836 1.00 78.94 180 PHE A N 1
ATOM 1418 C CA . PHE A 1 180 ? 31.928 -30.144 -37.766 1.00 78.94 180 PHE A CA 1
ATOM 1419 C C . PHE A 1 180 ? 31.530 -28.915 -38.593 1.00 78.94 180 PHE A C 1
ATOM 1421 O O . PHE A 1 180 ? 30.601 -28.984 -39.394 1.00 78.94 180 PHE A O 1
ATOM 1428 N N . GLN A 1 181 ? 32.271 -27.809 -38.467 1.00 76.19 181 GLN A N 1
ATOM 1429 C CA . GLN A 1 181 ? 32.016 -26.590 -39.236 1.00 76.19 181 GLN A CA 1
ATOM 1430 C C . GLN A 1 181 ? 32.129 -26.796 -40.751 1.00 76.19 181 GLN A C 1
ATOM 1432 O O . GLN A 1 181 ? 31.401 -26.132 -41.497 1.00 76.19 181 GLN A O 1
ATOM 1437 N N . GLN A 1 182 ? 33.031 -27.673 -41.201 1.00 82.94 182 GLN A N 1
ATOM 1438 C CA . GLN A 1 182 ? 33.174 -28.054 -42.606 1.00 82.94 182 GLN A CA 1
ATOM 1439 C C . GLN A 1 182 ? 31.996 -28.921 -43.059 1.00 82.94 182 GLN A C 1
ATOM 1441 O O . GLN A 1 182 ? 31.350 -28.583 -44.054 1.00 82.94 182 GLN A O 1
ATOM 1446 N N . LEU A 1 183 ? 31.666 -29.971 -42.298 1.00 81.50 183 LEU A N 1
ATOM 1447 C CA . LEU A 1 183 ? 30.558 -30.890 -42.584 1.00 81.50 183 LEU A CA 1
ATOM 1448 C C . LEU A 1 183 ? 29.215 -30.168 -42.712 1.00 81.50 183 LEU A C 1
ATOM 1450 O O . LEU A 1 183 ? 28.409 -30.508 -43.575 1.00 81.50 183 LEU A O 1
ATOM 1454 N N . THR A 1 184 ? 28.970 -29.166 -41.868 1.00 83.00 184 THR A N 1
ATOM 1455 C CA . THR A 1 184 ? 27.675 -28.480 -41.809 1.00 83.00 184 THR A CA 1
ATOM 1456 C C . THR A 1 184 ? 27.643 -27.129 -42.516 1.00 83.00 184 THR A C 1
ATOM 1458 O O . THR A 1 184 ? 26.623 -26.441 -42.448 1.00 83.00 184 THR A O 1
ATOM 1461 N N . SER A 1 185 ? 28.727 -26.740 -43.196 1.00 85.38 185 SER A N 1
ATOM 1462 C CA . SER A 1 185 ? 28.866 -25.436 -43.863 1.00 85.38 185 SER A CA 1
ATOM 1463 C C . SER A 1 185 ? 27.676 -25.099 -44.763 1.00 85.38 185 SER A C 1
ATOM 1465 O O . SER A 1 185 ? 27.055 -24.060 -44.585 1.00 85.38 185 SER A O 1
ATOM 1467 N N . VAL A 1 186 ? 27.264 -26.026 -45.628 1.00 85.12 186 VAL A N 1
ATOM 1468 C CA . VAL A 1 186 ? 26.163 -25.817 -46.584 1.00 85.12 186 VAL A CA 1
ATOM 1469 C C . VAL A 1 186 ? 24.812 -25.567 -45.894 1.00 85.12 186 VAL A C 1
ATOM 1471 O O . VAL A 1 186 ? 24.035 -24.731 -46.344 1.00 85.12 186 VAL A O 1
ATOM 1474 N N . LEU A 1 187 ? 24.519 -26.267 -44.791 1.00 83.38 187 LEU A N 1
ATOM 1475 C CA . LEU A 1 187 ? 23.283 -26.058 -44.020 1.00 83.38 187 LEU A CA 1
ATOM 1476 C C . LEU A 1 187 ? 23.330 -24.760 -43.213 1.00 83.38 187 LEU A C 1
ATOM 1478 O O . LEU A 1 187 ? 22.319 -24.072 -43.098 1.00 83.38 187 LEU A O 1
ATOM 1482 N N . ARG A 1 188 ? 24.501 -24.423 -42.667 1.00 83.38 188 ARG A N 1
ATOM 1483 C CA . ARG A 1 188 ? 24.721 -23.173 -41.938 1.00 83.38 188 ARG A CA 1
ATOM 1484 C C . ARG A 1 188 ? 24.569 -21.966 -42.861 1.00 83.38 188 ARG A C 1
ATOM 1486 O O . ARG A 1 188 ? 23.850 -21.039 -42.510 1.00 83.38 188 ARG A O 1
ATOM 1493 N N . ASP A 1 189 ? 25.181 -22.003 -44.039 1.00 85.50 189 ASP A N 1
ATOM 1494 C CA . ASP A 1 189 ? 25.134 -20.911 -45.015 1.00 85.50 189 ASP A CA 1
ATOM 1495 C C . ASP A 1 189 ? 23.712 -20.719 -45.582 1.00 85.50 189 ASP A C 1
ATOM 1497 O O . ASP A 1 189 ? 23.332 -19.610 -45.949 1.00 85.50 189 ASP A O 1
ATOM 1501 N N . ALA A 1 190 ? 22.892 -21.777 -45.582 1.00 83.81 190 ALA A N 1
ATOM 1502 C CA . ALA A 1 190 ? 21.466 -21.723 -45.910 1.00 83.81 190 ALA A CA 1
ATOM 1503 C C . ALA A 1 190 ? 20.559 -21.282 -44.738 1.00 83.81 190 ALA A C 1
ATOM 1505 O O . ALA A 1 190 ? 19.346 -21.201 -44.915 1.00 83.81 190 ALA A O 1
ATOM 1506 N N . GLY A 1 191 ? 21.104 -21.032 -43.540 1.00 86.62 191 GLY A N 1
ATOM 1507 C CA . GLY A 1 191 ? 20.321 -20.676 -42.347 1.00 86.62 191 GLY A CA 1
ATOM 1508 C C . GLY A 1 191 ? 19.475 -21.823 -41.777 1.00 86.62 191 GLY A C 1
ATOM 1509 O O . GLY A 1 191 ? 18.496 -21.586 -41.077 1.00 86.62 191 GLY A O 1
ATOM 1510 N N . LEU A 1 192 ? 19.828 -23.073 -42.090 1.00 89.38 192 LEU A N 1
ATOM 1511 C CA . LEU A 1 192 ? 19.063 -24.273 -41.731 1.00 89.38 192 LEU A CA 1
ATOM 1512 C C . LEU A 1 192 ? 19.679 -25.081 -40.583 1.00 89.38 192 LEU A C 1
ATOM 1514 O O . LEU A 1 192 ? 19.105 -26.091 -40.183 1.00 89.38 192 LEU A O 1
ATOM 1518 N N . LEU A 1 193 ? 20.826 -24.660 -40.044 1.00 88.00 193 LEU A N 1
ATOM 1519 C CA . LEU A 1 193 ? 21.460 -25.273 -38.876 1.00 88.00 193 LEU A CA 1
ATOM 1520 C C . LEU A 1 193 ? 21.385 -24.340 -37.666 1.00 88.00 193 LEU A C 1
ATOM 1522 O O . LEU A 1 193 ? 21.995 -23.273 -37.678 1.00 88.00 193 LEU A O 1
ATOM 1526 N N . ASN A 1 194 ? 20.761 -24.808 -36.587 1.00 84.00 194 ASN A N 1
ATOM 1527 C CA . ASN A 1 194 ? 20.756 -24.130 -35.295 1.00 84.00 194 ASN A CA 1
ATOM 1528 C C . ASN A 1 194 ? 21.563 -24.935 -34.274 1.00 84.00 194 ASN A C 1
ATOM 1530 O O . ASN A 1 194 ? 21.289 -26.112 -34.041 1.00 84.00 194 ASN A O 1
ATOM 1534 N N . VAL A 1 195 ? 22.539 -24.298 -33.627 1.00 78.62 195 VAL A N 1
ATOM 1535 C CA . VAL A 1 195 ? 23.309 -24.898 -32.528 1.00 78.62 195 VAL A CA 1
ATOM 1536 C C . VAL A 1 195 ? 23.028 -24.105 -31.257 1.00 78.62 195 VAL A C 1
ATOM 1538 O O . VAL A 1 195 ? 23.530 -22.999 -31.081 1.00 78.62 195 VAL A O 1
ATOM 1541 N N . LEU A 1 196 ? 22.219 -24.681 -30.373 1.00 72.81 196 LEU A N 1
ATOM 1542 C CA . LEU A 1 196 ? 21.799 -24.098 -29.105 1.00 72.81 196 LEU A CA 1
ATOM 1543 C C . LEU A 1 196 ? 22.578 -24.760 -27.967 1.00 72.81 196 LEU A C 1
ATOM 1545 O O . LEU A 1 196 ? 22.405 -25.947 -27.681 1.00 72.81 196 LEU A O 1
ATOM 1549 N N . ARG A 1 197 ? 23.446 -23.992 -27.304 1.00 66.44 197 ARG A N 1
ATOM 1550 C CA . ARG A 1 197 ? 24.178 -24.441 -26.114 1.00 66.44 197 ARG A CA 1
ATOM 1551 C C . ARG A 1 197 ? 23.697 -23.672 -24.890 1.00 66.44 197 ARG A C 1
ATOM 1553 O O . ARG A 1 197 ? 23.965 -22.482 -24.769 1.00 66.44 197 ARG A O 1
ATOM 1560 N N . VAL A 1 198 ? 23.024 -24.358 -23.973 1.00 57.09 198 VAL A N 1
ATOM 1561 C CA . VAL A 1 198 ? 22.528 -23.778 -22.720 1.00 57.09 198 VAL A CA 1
ATOM 1562 C C . VAL A 1 198 ? 23.543 -24.068 -21.614 1.00 57.09 198 VAL A C 1
ATOM 1564 O O . VAL A 1 198 ? 23.543 -25.144 -21.015 1.00 57.09 198 VAL A O 1
ATOM 1567 N N . ALA A 1 199 ? 24.451 -23.121 -21.374 1.00 52.22 199 ALA A N 1
ATOM 1568 C CA . ALA A 1 199 ? 25.401 -23.179 -20.266 1.00 52.22 199 ALA A CA 1
ATOM 1569 C C . ALA A 1 199 ? 24.725 -22.756 -18.952 1.00 52.22 199 ALA A C 1
ATOM 1571 O O . ALA A 1 199 ? 23.852 -21.894 -18.942 1.00 52.22 199 ALA A O 1
ATOM 1572 N N . ASN A 1 200 ? 25.127 -23.365 -17.836 1.00 42.84 200 ASN A N 1
ATOM 1573 C CA . ASN A 1 200 ? 24.547 -23.080 -16.528 1.00 42.84 200 ASN A CA 1
ATOM 1574 C C . ASN A 1 200 ? 25.021 -21.704 -16.015 1.00 42.84 200 ASN A C 1
ATOM 1576 O O . ASN A 1 200 ? 26.020 -21.605 -15.309 1.00 42.84 200 ASN A O 1
ATOM 1580 N N . SER A 1 201 ? 24.287 -20.655 -16.366 1.00 37.25 201 SER A N 1
ATOM 1581 C CA . SER A 1 201 ? 24.210 -19.384 -15.649 1.00 37.25 201 SER A CA 1
ATOM 1582 C C . SER A 1 201 ? 22.784 -18.879 -15.815 1.00 37.25 201 SER A C 1
ATOM 1584 O O . SER A 1 201 ? 22.411 -18.592 -16.939 1.00 37.25 201 SER A O 1
ATOM 1586 N N . GLY A 1 202 ? 21.994 -18.873 -14.736 1.00 40.59 202 GLY A N 1
ATOM 1587 C CA . GLY A 1 202 ? 20.898 -17.931 -14.423 1.00 40.59 202 GLY A CA 1
ATOM 1588 C C . GLY A 1 202 ? 19.796 -17.538 -15.426 1.00 40.59 202 GLY A C 1
ATOM 1589 O O . GLY A 1 202 ? 18.798 -16.998 -14.970 1.00 40.59 202 GLY A O 1
ATOM 1590 N N . ASP A 1 203 ? 19.896 -17.821 -16.722 1.00 37.00 203 ASP A N 1
ATOM 1591 C CA . ASP A 1 203 ? 19.211 -17.049 -17.769 1.00 37.00 203 ASP A CA 1
ATOM 1592 C C . ASP A 1 203 ? 18.211 -17.880 -18.591 1.00 37.00 203 ASP A C 1
ATOM 1594 O O . ASP A 1 203 ? 17.502 -17.354 -19.442 1.00 37.00 203 ASP A O 1
ATOM 1598 N N . ALA A 1 204 ? 18.062 -19.178 -18.315 1.00 33.31 204 ALA A N 1
ATOM 1599 C CA . ALA A 1 204 ? 17.149 -20.050 -19.065 1.00 33.31 204 ALA A CA 1
ATOM 1600 C C . ALA A 1 204 ? 15.726 -20.153 -18.471 1.00 33.31 204 ALA A C 1
ATOM 1602 O O . ALA A 1 204 ? 15.057 -21.170 -18.643 1.00 33.31 204 ALA A O 1
ATOM 1603 N N . LEU A 1 205 ? 15.246 -19.103 -17.796 1.00 32.22 205 LEU A N 1
ATOM 1604 C CA . LEU A 1 205 ? 13.803 -18.864 -17.613 1.00 32.22 205 LEU A CA 1
ATOM 1605 C C . LEU A 1 205 ? 13.300 -17.629 -18.375 1.00 32.22 205 LEU A C 1
ATOM 1607 O O . LEU A 1 205 ? 12.131 -17.278 -18.257 1.00 32.22 205 LEU A O 1
ATOM 1611 N N . VAL A 1 206 ? 14.132 -17.033 -19.235 1.00 34.44 206 VAL A N 1
ATOM 1612 C CA . VAL A 1 206 ? 13.687 -16.053 -20.233 1.00 34.44 206 VAL A CA 1
ATOM 1613 C C . VAL A 1 206 ? 13.746 -16.712 -21.610 1.00 34.44 206 VAL A C 1
ATOM 1615 O O . VAL A 1 206 ? 14.631 -16.462 -22.414 1.00 34.44 206 VAL A O 1
ATOM 1618 N N . SER A 1 207 ? 12.838 -17.650 -21.873 1.00 32.78 207 SER A N 1
ATOM 1619 C CA . SER A 1 207 ? 12.611 -18.138 -23.244 1.00 32.78 207 SER A CA 1
ATOM 1620 C C . SER A 1 207 ? 11.132 -18.411 -23.492 1.00 32.78 207 SER A C 1
ATOM 1622 O O . SER A 1 207 ? 10.730 -19.498 -23.878 1.00 32.78 207 SER A O 1
ATOM 1624 N N . HIS A 1 208 ? 10.328 -17.378 -23.235 1.00 32.09 208 HIS A N 1
ATOM 1625 C CA . HIS A 1 208 ? 9.117 -17.081 -24.010 1.00 32.09 208 HIS A CA 1
ATOM 1626 C C . HIS A 1 208 ? 8.863 -15.577 -24.193 1.00 32.09 208 HIS A C 1
ATOM 1628 O O . HIS A 1 208 ? 7.885 -15.212 -24.831 1.00 32.09 208 HIS A O 1
ATOM 1634 N N . MET A 1 209 ? 9.768 -14.701 -23.742 1.00 34.91 209 MET A N 1
ATOM 1635 C CA . MET A 1 209 ? 9.918 -13.411 -24.407 1.00 34.91 209 MET A CA 1
ATOM 1636 C C . MET A 1 209 ? 10.835 -13.655 -25.605 1.00 34.91 209 MET A C 1
ATOM 1638 O O . MET A 1 209 ? 12.035 -13.406 -25.550 1.00 34.91 209 MET A O 1
ATOM 1642 N N . GLU A 1 210 ? 10.278 -14.214 -26.685 1.00 37.12 210 GLU A N 1
ATOM 1643 C CA . GLU A 1 210 ? 10.745 -13.771 -28.003 1.00 37.12 210 GLU A CA 1
ATOM 1644 C C . GLU A 1 210 ? 10.685 -12.230 -27.992 1.00 37.12 210 GLU A C 1
ATOM 1646 O O . GLU A 1 210 ? 9.919 -11.660 -27.212 1.00 37.12 210 GLU A O 1
ATOM 1651 N N . GLU A 1 211 ? 11.507 -11.535 -28.779 1.00 43.78 211 GLU A N 1
ATOM 1652 C CA . GLU A 1 211 ? 11.276 -10.112 -29.055 1.00 43.78 211 GLU A CA 1
ATOM 1653 C C . GLU A 1 211 ? 9.914 -9.999 -29.757 1.00 43.78 211 GLU A C 1
ATOM 1655 O O . GLU A 1 211 ? 9.823 -9.943 -30.980 1.00 43.78 211 GLU A O 1
ATOM 1660 N N . VAL A 1 212 ? 8.840 -10.069 -28.970 1.00 44.66 212 VAL A N 1
ATOM 1661 C CA . VAL A 1 212 ? 7.484 -9.810 -29.396 1.00 44.66 212 VAL A CA 1
ATOM 1662 C C . VAL A 1 212 ? 7.530 -8.358 -29.810 1.00 44.66 212 VAL A C 1
ATOM 1664 O O . VAL A 1 212 ? 7.870 -7.481 -29.012 1.00 44.66 212 VAL A O 1
ATOM 1667 N N . SER A 1 213 ? 7.281 -8.110 -31.089 1.00 52.12 213 SER A N 1
ATOM 1668 C CA . SER A 1 213 ? 7.256 -6.743 -31.577 1.00 52.12 213 SER A CA 1
ATOM 1669 C C . SER A 1 213 ? 6.247 -5.946 -30.739 1.00 52.12 213 SER A C 1
ATOM 1671 O O . SER A 1 213 ? 5.207 -6.482 -30.357 1.00 52.12 213 SER A O 1
ATOM 1673 N N . THR A 1 214 ? 6.522 -4.673 -30.439 1.00 61.47 214 THR A N 1
ATOM 1674 C CA . THR A 1 214 ? 5.630 -3.821 -29.624 1.00 61.47 214 THR A CA 1
ATOM 1675 C C . THR A 1 214 ? 4.134 -3.963 -29.974 1.00 61.47 214 THR A C 1
ATOM 1677 O O . THR A 1 214 ? 3.322 -4.047 -29.051 1.00 61.47 214 THR A O 1
ATOM 1680 N N . PRO A 1 215 ? 3.721 -4.070 -31.260 1.00 62.25 215 PRO A N 1
ATOM 1681 C CA . PRO A 1 215 ? 2.324 -4.336 -31.610 1.00 62.25 215 PRO A CA 1
ATOM 1682 C C . PRO A 1 215 ? 1.781 -5.677 -31.086 1.00 62.25 215 PRO A C 1
ATOM 1684 O O . PRO A 1 215 ? 0.702 -5.709 -30.502 1.00 62.25 215 PRO A O 1
ATOM 1687 N N . GLU A 1 216 ? 2.531 -6.769 -31.237 1.00 68.94 216 GLU A N 1
ATOM 1688 C CA . GLU A 1 216 ? 2.130 -8.102 -30.766 1.00 68.94 216 GLU A CA 1
ATOM 1689 C C . GLU A 1 216 ? 2.093 -8.177 -29.228 1.00 68.94 216 GLU A C 1
ATOM 1691 O O . GLU A 1 216 ? 1.275 -8.900 -28.656 1.00 68.94 216 GLU A O 1
ATOM 1696 N N . HIS A 1 217 ? 2.940 -7.396 -28.547 1.00 75.06 217 HIS A N 1
ATOM 1697 C CA . HIS A 1 217 ? 3.025 -7.357 -27.086 1.00 75.06 217 HIS A CA 1
ATOM 1698 C C . HIS A 1 217 ? 1.778 -6.685 -26.491 1.00 75.06 217 HIS A C 1
ATOM 1700 O O . HIS A 1 217 ? 1.174 -7.204 -25.552 1.00 75.06 217 HIS A O 1
ATOM 1706 N N . ILE A 1 218 ? 1.334 -5.582 -27.106 1.00 82.00 218 ILE A N 1
ATOM 1707 C CA . ILE A 1 218 ? 0.098 -4.870 -26.744 1.00 82.00 218 ILE A CA 1
ATOM 1708 C C . ILE A 1 218 ? -1.148 -5.685 -27.108 1.00 82.00 218 ILE A C 1
ATOM 1710 O O . ILE A 1 218 ? -2.123 -5.685 -26.356 1.00 82.00 218 ILE A O 1
ATOM 1714 N N . ASP A 1 219 ? -1.141 -6.384 -28.245 1.00 82.31 219 ASP A N 1
ATOM 1715 C CA . ASP A 1 219 ? -2.257 -7.253 -28.627 1.00 82.31 219 ASP A CA 1
ATOM 1716 C C . ASP A 1 219 ? -2.427 -8.406 -27.626 1.00 82.31 219 ASP A C 1
ATOM 1718 O O . ASP A 1 219 ? -3.540 -8.666 -27.170 1.00 82.31 219 ASP A O 1
ATOM 1722 N N . CYS A 1 220 ? -1.326 -9.045 -27.216 1.00 84.38 220 CYS A N 1
ATOM 1723 C CA . CYS A 1 220 ? -1.347 -10.084 -26.189 1.00 84.38 220 CYS A CA 1
ATOM 1724 C C . CYS A 1 220 ? -1.807 -9.542 -24.825 1.00 84.38 220 CYS A C 1
ATOM 1726 O O . CYS A 1 220 ? -2.630 -10.178 -24.165 1.00 84.38 220 CYS A O 1
ATOM 1728 N N . ASP A 1 221 ? -1.328 -8.361 -24.413 1.00 87.88 221 ASP A N 1
ATOM 1729 C CA . ASP A 1 221 ? -1.784 -7.674 -23.196 1.00 87.88 221 ASP A CA 1
ATOM 1730 C C . ASP A 1 221 ? -3.303 -7.464 -23.215 1.00 87.88 221 ASP A C 1
ATOM 1732 O O . ASP A 1 221 ? -3.998 -7.934 -22.314 1.00 87.88 221 ASP A O 1
ATOM 1736 N N . ARG A 1 222 ? -3.833 -6.866 -24.289 1.00 85.12 222 ARG A N 1
ATOM 1737 C CA . ARG A 1 222 ? -5.273 -6.631 -24.463 1.00 85.12 222 ARG A CA 1
ATOM 1738 C C . ARG A 1 222 ? -6.085 -7.922 -24.367 1.00 85.12 222 ARG A C 1
ATOM 1740 O O . ARG A 1 222 ? -7.175 -7.922 -23.794 1.00 85.12 222 ARG A O 1
ATOM 1747 N N . ASP A 1 223 ? -5.583 -8.998 -24.960 1.00 86.25 223 ASP A N 1
ATOM 1748 C CA . ASP A 1 223 ? -6.327 -10.247 -25.092 1.00 86.25 223 ASP A CA 1
ATOM 1749 C C . ASP A 1 223 ? -6.239 -11.124 -23.826 1.00 86.25 223 ASP A C 1
ATOM 1751 O O . ASP A 1 223 ? -7.087 -12.000 -23.630 1.00 86.25 223 ASP A O 1
ATOM 1755 N N . THR A 1 224 ? -5.244 -10.905 -22.954 1.00 88.69 224 THR A N 1
ATOM 1756 C CA . THR A 1 224 ? -4.959 -11.803 -21.817 1.00 88.69 224 THR A CA 1
ATOM 1757 C C . THR A 1 224 ? -4.949 -11.143 -20.438 1.00 88.69 224 THR A C 1
ATOM 1759 O O . THR A 1 224 ? -5.256 -11.825 -19.455 1.00 88.69 224 THR A O 1
ATOM 1762 N N . LEU A 1 225 ? -4.624 -9.851 -20.323 1.00 90.38 225 LEU A N 1
ATOM 1763 C CA . LEU A 1 225 ? -4.447 -9.167 -19.042 1.00 90.38 225 LEU A CA 1
ATOM 1764 C C . LEU A 1 225 ? -5.630 -8.253 -18.713 1.00 90.38 225 LEU A C 1
ATOM 1766 O O . LEU A 1 225 ? -6.046 -7.398 -19.491 1.00 90.38 225 LEU A O 1
ATOM 1770 N N . TRP A 1 226 ? -6.163 -8.409 -17.499 1.00 91.69 226 TRP A N 1
ATOM 1771 C CA . TRP A 1 226 ? -7.227 -7.548 -16.993 1.00 91.69 226 TRP A CA 1
ATOM 1772 C C . TRP A 1 226 ? -6.626 -6.386 -16.205 1.00 91.69 226 TRP A C 1
ATOM 1774 O O . TRP A 1 226 ? -6.234 -6.539 -15.046 1.00 91.69 226 TRP A O 1
ATOM 1784 N N . HIS A 1 227 ? -6.567 -5.210 -16.829 1.00 93.69 227 HIS A N 1
ATOM 1785 C CA . HIS A 1 227 ? -6.049 -4.017 -16.160 1.00 93.69 227 HIS A CA 1
ATOM 1786 C C . HIS A 1 227 ? -7.006 -3.481 -15.082 1.00 93.69 227 HIS A C 1
ATOM 1788 O O . HIS A 1 227 ? -8.231 -3.583 -15.216 1.00 93.69 227 HIS A O 1
ATOM 1794 N N . PRO A 1 228 ? -6.483 -2.859 -14.012 1.00 91.94 228 PRO A N 1
ATOM 1795 C CA . PRO A 1 228 ? -7.310 -2.267 -12.967 1.00 91.94 228 PRO A CA 1
ATOM 1796 C C . PRO A 1 228 ? -8.280 -1.214 -13.515 1.00 91.94 228 PRO A C 1
ATOM 1798 O O . PRO A 1 228 ? -7.892 -0.336 -14.282 1.00 91.94 228 PRO A O 1
ATOM 1801 N N . TYR A 1 229 ? -9.545 -1.298 -13.097 1.00 89.56 229 TYR A N 1
ATOM 1802 C CA . TYR A 1 229 ? -10.618 -0.362 -13.468 1.00 89.56 229 TYR A CA 1
ATOM 1803 C C . TYR A 1 229 ? -10.822 -0.170 -14.986 1.00 89.56 229 TYR A C 1
ATOM 1805 O O . TYR A 1 229 ? -11.380 0.844 -15.406 1.00 89.56 229 TYR A O 1
ATOM 1813 N N . THR A 1 230 ? -10.413 -1.141 -15.813 1.00 87.94 230 THR A N 1
ATOM 1814 C CA . THR A 1 230 ? -10.650 -1.133 -17.265 1.00 87.94 230 THR A CA 1
ATOM 1815 C C . THR A 1 230 ? -11.832 -2.024 -17.654 1.00 87.94 230 THR A C 1
ATOM 1817 O O . THR A 1 230 ? -12.155 -3.001 -16.971 1.00 87.94 230 THR A O 1
ATOM 1820 N N . SER A 1 231 ? -12.464 -1.718 -18.790 1.00 87.56 231 SER A N 1
ATOM 1821 C CA . SER A 1 231 ? -13.451 -2.606 -19.411 1.00 87.56 231 SER A CA 1
ATOM 1822 C C . SER A 1 231 ? -12.764 -3.625 -20.315 1.00 87.56 231 SER A C 1
ATOM 1824 O O . SER A 1 231 ? -11.981 -3.240 -21.171 1.00 87.56 231 SER A O 1
ATOM 1826 N N . MET A 1 232 ? -13.131 -4.904 -20.225 1.00 88.06 232 MET A N 1
ATOM 1827 C CA . MET A 1 232 ? -12.640 -5.919 -21.172 1.00 88.06 232 MET A CA 1
ATOM 1828 C C . MET A 1 232 ? -13.305 -5.834 -22.553 1.00 88.06 232 MET A C 1
ATOM 1830 O O . MET A 1 232 ? -12.830 -6.448 -23.501 1.00 88.06 232 MET A O 1
ATOM 1834 N N . THR A 1 233 ? -14.407 -5.087 -22.698 1.00 89.25 233 THR A N 1
ATOM 1835 C CA . THR A 1 233 ? -15.071 -4.903 -24.002 1.00 89.25 233 THR A CA 1
ATOM 1836 C C . THR A 1 233 ? -14.604 -3.649 -24.728 1.00 89.25 233 THR A C 1
ATOM 1838 O O . THR A 1 233 ? -14.743 -3.553 -25.942 1.00 89.25 233 THR A O 1
ATOM 1841 N N . ASN A 1 234 ? -14.120 -2.660 -23.980 1.00 86.44 234 ASN A N 1
ATOM 1842 C CA . ASN A 1 234 ? -13.600 -1.407 -24.511 1.00 86.44 234 ASN A CA 1
ATOM 1843 C C . ASN A 1 234 ? -12.470 -0.912 -23.595 1.00 86.44 234 ASN A C 1
ATOM 1845 O O . ASN A 1 234 ? -12.689 0.036 -22.831 1.00 86.44 234 ASN A O 1
ATOM 1849 N N . PRO A 1 235 ? -11.317 -1.608 -23.582 1.00 85.19 235 PRO A N 1
ATOM 1850 C CA . PRO A 1 235 ? -10.226 -1.287 -22.676 1.00 85.19 235 PRO A CA 1
ATOM 1851 C C . PRO A 1 235 ? -9.594 0.050 -23.047 1.00 85.19 235 PRO A C 1
ATOM 1853 O O . PRO A 1 235 ? -9.440 0.384 -24.223 1.00 85.19 235 PRO A O 1
ATOM 1856 N N . THR A 1 236 ? -9.198 0.812 -22.031 1.00 84.38 236 THR A N 1
ATOM 1857 C CA . THR A 1 236 ? -8.330 1.974 -22.238 1.00 84.38 236 THR A CA 1
ATOM 1858 C C . THR A 1 236 ? -6.996 1.498 -22.823 1.00 84.38 236 THR A C 1
ATOM 1860 O O . THR A 1 236 ? -6.456 0.516 -22.313 1.00 84.38 236 THR A O 1
ATOM 1863 N N . PRO A 1 237 ? -6.441 2.168 -23.852 1.00 84.25 237 PRO A N 1
ATOM 1864 C CA . PRO A 1 237 ? -5.146 1.791 -24.409 1.00 84.25 237 PRO A CA 1
ATOM 1865 C C . PRO A 1 237 ? -4.046 1.794 -23.342 1.00 84.25 237 PRO A C 1
ATOM 1867 O O . PRO A 1 237 ? -3.817 2.814 -22.688 1.00 84.25 237 PRO A O 1
ATOM 1870 N N . ALA A 1 238 ? -3.365 0.659 -23.180 1.00 89.75 238 ALA A N 1
ATOM 1871 C CA . ALA A 1 238 ? -2.171 0.559 -22.352 1.00 89.75 238 ALA A CA 1
ATOM 1872 C C . ALA A 1 238 ? -0.964 1.146 -23.100 1.00 89.75 238 ALA A C 1
ATOM 1874 O O . ALA A 1 238 ? -0.821 0.973 -24.312 1.00 89.75 238 ALA A O 1
ATOM 1875 N N . LEU A 1 239 ? -0.093 1.849 -22.375 1.00 91.38 239 LEU A N 1
ATOM 1876 C CA . LEU A 1 239 ? 1.172 2.350 -22.909 1.00 91.38 239 LEU A CA 1
ATOM 1877 C C . LEU A 1 239 ? 2.290 1.381 -22.494 1.00 91.38 239 LEU A C 1
ATOM 1879 O O . LEU A 1 239 ? 2.527 1.250 -21.291 1.00 91.38 239 LEU A O 1
ATOM 1883 N N . PRO A 1 240 ? 2.971 0.703 -23.434 1.00 92.19 240 PRO A N 1
ATOM 1884 C CA . PRO A 1 240 ? 4.023 -0.251 -23.099 1.00 92.19 240 PRO A CA 1
ATOM 1885 C C . PRO A 1 240 ? 5.252 0.488 -22.561 1.00 92.19 240 PRO A C 1
ATOM 1887 O O . PRO A 1 240 ? 5.880 1.285 -23.263 1.00 92.19 240 PRO A O 1
ATOM 1890 N N . VAL A 1 241 ? 5.581 0.243 -21.294 1.00 93.81 241 VAL A N 1
ATOM 1891 C CA . VAL A 1 241 ? 6.750 0.820 -20.622 1.00 93.81 241 VAL A CA 1
ATOM 1892 C C . VAL A 1 241 ? 7.906 -0.173 -20.711 1.00 93.81 241 VAL A C 1
ATOM 1894 O O . VAL A 1 241 ? 7.836 -1.248 -20.126 1.00 93.81 241 VAL A O 1
ATOM 1897 N N . GLU A 1 242 ? 8.987 0.210 -21.388 1.00 93.31 242 GLU A N 1
ATOM 1898 C CA . GLU A 1 242 ? 10.205 -0.600 -21.523 1.00 93.31 242 GLU A CA 1
ATOM 1899 C C . GLU A 1 242 ? 11.041 -0.554 -20.234 1.00 93.31 242 GLU A C 1
ATOM 1901 O O . GLU A 1 242 ? 11.534 -1.564 -19.733 1.00 93.31 242 GLU A O 1
ATOM 1906 N N . ARG A 1 243 ? 11.228 0.650 -19.681 1.00 95.69 243 ARG A N 1
ATOM 1907 C CA . ARG A 1 243 ? 12.049 0.873 -18.484 1.00 95.69 243 ARG A CA 1
ATOM 1908 C C . ARG A 1 243 ? 11.691 2.178 -17.791 1.00 95.69 243 ARG A C 1
ATOM 1910 O O . ARG A 1 243 ? 11.149 3.096 -18.397 1.00 95.69 243 ARG A O 1
ATOM 1917 N N . ALA A 1 244 ? 12.095 2.311 -16.533 1.00 97.81 244 ALA A N 1
ATOM 1918 C CA . ALA A 1 244 ? 11.914 3.536 -15.763 1.00 97.81 244 ALA A CA 1
ATOM 1919 C C . ALA A 1 244 ? 13.203 3.932 -15.026 1.00 97.81 244 ALA A C 1
ATOM 1921 O O . ALA A 1 244 ? 13.934 3.076 -14.527 1.00 97.81 244 ALA A O 1
ATOM 1922 N N . ASN A 1 245 ? 13.508 5.230 -14.971 1.00 97.50 245 ASN A N 1
ATOM 1923 C CA . ASN A 1 245 ? 14.681 5.764 -14.270 1.00 97.50 245 ASN A CA 1
ATOM 1924 C C . ASN A 1 245 ? 14.389 7.172 -13.730 1.00 97.50 245 ASN A C 1
ATOM 1926 O O . ASN A 1 245 ? 13.890 8.036 -14.455 1.00 97.50 245 ASN A O 1
ATOM 1930 N N . GLY A 1 246 ? 14.696 7.414 -12.454 1.00 97.38 246 GLY A N 1
ATOM 1931 C CA . GLY A 1 246 ? 14.428 8.697 -11.814 1.00 97.38 246 GLY A CA 1
ATOM 1932 C C . GLY A 1 246 ? 12.927 8.962 -11.791 1.00 97.38 246 GLY A C 1
ATOM 1933 O O . GLY A 1 246 ? 12.179 8.186 -11.215 1.00 97.38 246 GLY A O 1
ATOM 1934 N N . VAL A 1 247 ? 12.469 10.032 -12.433 1.00 97.38 247 VAL A N 1
ATOM 1935 C CA . VAL A 1 247 ? 11.030 10.346 -12.549 1.00 97.38 247 VAL A CA 1
ATOM 1936 C C . VAL A 1 247 ? 10.453 10.004 -13.923 1.00 97.38 247 VAL A C 1
ATOM 1938 O O . VAL A 1 247 ? 9.334 10.404 -14.222 1.00 97.38 247 VAL A O 1
ATOM 1941 N N . HIS A 1 248 ? 11.216 9.316 -14.775 1.00 98.38 248 HIS A N 1
ATOM 1942 C CA . HIS A 1 248 ? 10.844 9.075 -16.164 1.00 98.38 248 HIS A CA 1
ATOM 1943 C C . HIS A 1 248 ? 10.426 7.629 -16.421 1.00 98.38 248 HIS A C 1
ATOM 1945 O O . HIS A 1 248 ? 11.101 6.694 -15.981 1.00 98.38 248 HIS A O 1
ATOM 1951 N N . LEU A 1 249 ? 9.352 7.473 -17.196 1.00 98.19 249 LEU A N 1
ATOM 1952 C CA . LEU A 1 249 ? 8.959 6.230 -17.855 1.00 98.19 249 LEU A CA 1
ATOM 1953 C C . LEU A 1 249 ? 9.396 6.314 -19.316 1.00 98.19 249 LEU A C 1
ATOM 1955 O O . LEU A 1 249 ? 9.063 7.279 -20.001 1.00 98.19 249 LEU A O 1
ATOM 1959 N N . HIS A 1 250 ? 10.134 5.317 -19.786 1.00 96.69 250 HIS A N 1
ATOM 1960 C CA . HIS A 1 250 ? 10.532 5.190 -21.181 1.00 96.69 250 HIS A CA 1
ATOM 1961 C C . HIS A 1 250 ? 9.635 4.150 -21.839 1.00 96.69 250 HIS A C 1
ATOM 1963 O O . HIS A 1 250 ? 9.599 2.999 -21.401 1.00 96.69 250 HIS A O 1
ATOM 1969 N N . LEU A 1 251 ? 8.879 4.584 -22.841 1.00 94.88 251 LEU A N 1
ATOM 1970 C CA . LEU A 1 251 ? 7.969 3.727 -23.584 1.00 94.88 251 LEU A CA 1
ATOM 1971 C C . LEU A 1 251 ? 8.720 2.982 -24.684 1.00 94.88 251 LEU A C 1
ATOM 1973 O O . LEU A 1 251 ? 9.714 3.485 -25.207 1.00 94.88 251 LEU A O 1
ATOM 1977 N N . GLU A 1 252 ? 8.188 1.837 -25.108 1.00 91.38 252 GLU A N 1
ATOM 1978 C CA . GLU A 1 252 ? 8.725 1.100 -26.262 1.00 91.38 252 GLU A CA 1
ATOM 1979 C C . GLU A 1 252 ? 8.662 1.917 -27.571 1.00 91.38 252 GLU A C 1
ATOM 1981 O O . GLU A 1 252 ? 9.435 1.678 -28.495 1.00 91.38 252 GLU A O 1
ATOM 1986 N N . SER A 1 253 ? 7.801 2.944 -27.648 1.00 88.00 253 SER A N 1
ATOM 1987 C CA . SER A 1 253 ? 7.760 3.893 -28.774 1.00 88.00 253 SER A CA 1
ATOM 1988 C C . SER A 1 253 ? 9.011 4.780 -28.886 1.00 88.00 253 SER A C 1
ATOM 1990 O O . SER A 1 253 ? 9.183 5.480 -29.885 1.00 88.00 253 SER A O 1
ATOM 1992 N N . GLY A 1 254 ? 9.873 4.790 -27.862 1.00 92.50 254 GLY A N 1
ATOM 1993 C CA . GLY A 1 254 ? 11.015 5.696 -27.721 1.00 92.50 254 GLY A CA 1
ATOM 1994 C C . GLY A 1 254 ? 10.681 7.011 -27.008 1.00 92.50 254 GLY A C 1
ATOM 1995 O O . GLY A 1 254 ? 11.582 7.804 -26.720 1.00 92.50 254 GLY A O 1
ATOM 1996 N N . GLU A 1 255 ? 9.408 7.256 -26.689 1.00 95.25 255 GLU A N 1
ATOM 1997 C CA . GLU A 1 255 ? 8.984 8.421 -25.914 1.00 95.25 255 GLU A CA 1
ATOM 1998 C C . GLU A 1 255 ? 9.384 8.299 -24.439 1.00 95.25 255 GLU A C 1
ATOM 2000 O O . GLU A 1 255 ? 9.470 7.213 -23.864 1.00 95.25 255 GLU A O 1
ATOM 2005 N N . SER A 1 256 ? 9.612 9.448 -23.802 1.00 97.06 256 SER A N 1
ATOM 2006 C CA . SER A 1 256 ? 9.903 9.541 -22.372 1.00 97.06 256 SER A CA 1
ATOM 2007 C C . SER A 1 256 ? 8.866 10.430 -21.704 1.00 97.06 256 SER A C 1
ATOM 2009 O O . SER A 1 256 ? 8.715 11.597 -22.069 1.00 97.06 256 SER A O 1
ATOM 2011 N N . LEU A 1 257 ? 8.165 9.885 -20.715 1.00 97.69 257 LEU A N 1
ATOM 2012 C CA . LEU A 1 257 ? 7.144 10.582 -19.945 1.00 97.69 257 LEU A CA 1
ATOM 2013 C C . LEU A 1 257 ? 7.671 10.891 -18.549 1.00 97.69 257 LEU A C 1
ATOM 2015 O O . LEU A 1 257 ? 8.364 10.075 -17.948 1.00 97.69 257 LEU A O 1
ATOM 2019 N N . VAL A 1 258 ? 7.321 12.057 -18.008 1.00 97.81 258 VAL A N 1
ATOM 2020 C CA . VAL A 1 258 ? 7.464 12.298 -16.568 1.00 97.81 258 VAL A CA 1
ATOM 2021 C C . VAL A 1 258 ? 6.307 11.601 -15.868 1.00 97.81 258 VAL A C 1
ATOM 2023 O O . VAL A 1 258 ? 5.144 11.881 -16.157 1.00 97.81 258 VAL A O 1
ATOM 2026 N N . ASP A 1 259 ? 6.617 10.731 -14.917 1.00 97.75 259 ASP A N 1
ATOM 2027 C CA . ASP A 1 259 ? 5.613 10.132 -14.054 1.00 97.75 259 ASP A CA 1
ATOM 2028 C C . ASP A 1 259 ? 5.139 11.138 -12.997 1.00 97.75 259 ASP A C 1
ATOM 2030 O O . ASP A 1 259 ? 5.623 11.187 -11.862 1.00 97.75 259 ASP A O 1
ATOM 2034 N N . GLY A 1 260 ? 4.150 11.944 -13.382 1.00 95.19 260 GLY A N 1
ATOM 2035 C CA . GLY A 1 260 ? 3.470 12.874 -12.482 1.00 95.19 260 GLY A CA 1
ATOM 2036 C C . GLY A 1 260 ? 2.648 12.186 -11.386 1.00 95.19 260 GLY A C 1
ATOM 2037 O O . GLY A 1 260 ? 2.253 12.842 -10.425 1.00 95.19 260 GLY A O 1
ATOM 2038 N N . MET A 1 261 ? 2.412 10.875 -11.494 1.00 95.88 261 MET A N 1
ATOM 2039 C CA . MET A 1 261 ? 1.587 10.107 -10.560 1.00 95.88 261 MET A CA 1
ATOM 2040 C C . MET A 1 261 ? 2.419 9.369 -9.511 1.00 95.88 261 MET A C 1
ATOM 2042 O O . MET A 1 261 ? 1.861 8.901 -8.517 1.00 95.88 261 MET A O 1
ATOM 2046 N N . SER A 1 262 ? 3.737 9.258 -9.710 1.00 97.19 262 SER A N 1
ATOM 2047 C CA . SER A 1 262 ? 4.634 8.427 -8.895 1.00 97.19 262 SER A CA 1
ATOM 2048 C C . SER A 1 262 ? 4.126 6.979 -8.775 1.00 97.19 262 SER A C 1
ATOM 2050 O O . SER A 1 262 ? 4.069 6.450 -7.663 1.00 97.19 262 SER A O 1
ATOM 2052 N N . SER A 1 263 ? 3.682 6.378 -9.887 1.00 96.50 263 SER A N 1
ATOM 2053 C CA . SER A 1 263 ? 3.038 5.053 -9.964 1.00 96.50 263 SER A CA 1
ATOM 2054 C C . SER A 1 263 ? 1.998 4.842 -8.863 1.00 96.50 263 SER A C 1
ATOM 2056 O O . SER A 1 263 ? 2.198 4.051 -7.949 1.00 96.50 263 SER A O 1
ATOM 2058 N N . TRP A 1 264 ? 0.898 5.598 -8.884 1.00 96.69 264 TRP A N 1
ATOM 2059 C CA . TRP A 1 264 ? -0.083 5.612 -7.783 1.00 96.69 264 TRP A CA 1
ATOM 2060 C C . TRP A 1 264 ? 0.523 5.974 -6.419 1.00 96.69 264 TRP A C 1
ATOM 2062 O O . TRP A 1 264 ? 0.310 5.312 -5.400 1.00 96.69 264 TRP A O 1
ATOM 2072 N N . TRP A 1 265 ? 1.250 7.088 -6.402 1.00 97.56 265 TRP A N 1
ATOM 2073 C CA . TRP A 1 265 ? 1.751 7.766 -5.205 1.00 97.56 265 TRP A CA 1
ATOM 2074 C C . TRP A 1 265 ? 2.746 6.944 -4.368 1.00 97.56 265 TRP A C 1
ATOM 2076 O O . TRP A 1 265 ? 3.010 7.303 -3.219 1.00 97.56 265 TRP A O 1
ATOM 2086 N N . CYS A 1 266 ? 3.328 5.872 -4.918 1.00 97.50 266 CYS A N 1
ATOM 2087 C CA . CYS A 1 266 ? 4.255 4.994 -4.199 1.00 97.50 266 CYS A CA 1
ATOM 2088 C C . CYS A 1 266 ? 5.739 5.238 -4.518 1.00 97.50 266 CYS A C 1
ATOM 2090 O O . CYS A 1 266 ? 6.570 5.101 -3.621 1.00 97.50 266 CYS A O 1
ATOM 2092 N N . ALA A 1 267 ? 6.087 5.661 -5.738 1.00 98.00 267 ALA A N 1
ATOM 2093 C CA . ALA A 1 267 ? 7.469 5.812 -6.206 1.00 98.00 267 ALA A CA 1
ATOM 2094 C C . ALA A 1 267 ? 8.158 7.095 -5.685 1.00 98.00 267 ALA A C 1
ATOM 2096 O O . ALA A 1 267 ? 8.642 7.927 -6.452 1.00 98.00 267 ALA A O 1
ATOM 2097 N N . VAL A 1 268 ? 8.202 7.290 -4.360 1.00 96.75 268 VAL A N 1
ATOM 2098 C CA . VAL A 1 268 ? 8.674 8.539 -3.718 1.00 96.75 268 VAL A CA 1
ATOM 2099 C C . VAL A 1 268 ? 10.160 8.846 -3.931 1.00 96.75 268 VAL A C 1
ATOM 2101 O O . VAL A 1 268 ? 10.577 9.995 -3.784 1.00 96.75 268 VAL A O 1
ATOM 2104 N N . HIS A 1 269 ? 10.961 7.842 -4.292 1.00 97.00 269 HIS A N 1
ATOM 2105 C CA . HIS A 1 269 ? 12.389 7.988 -4.600 1.00 97.00 269 HIS A CA 1
ATOM 2106 C C . HIS A 1 269 ? 12.694 7.942 -6.099 1.00 97.00 269 HIS A C 1
ATOM 2108 O O . HIS A 1 269 ? 13.868 7.966 -6.476 1.00 97.00 269 HIS A O 1
ATOM 2114 N N . GLY A 1 270 ? 11.655 7.872 -6.934 1.00 97.31 270 GLY A N 1
ATOM 2115 C CA . GLY A 1 270 ? 11.794 7.542 -8.341 1.00 97.31 270 GLY A CA 1
ATOM 2116 C C . GLY A 1 270 ? 12.196 6.084 -8.577 1.00 97.31 270 GLY A C 1
ATOM 2117 O O . GLY A 1 270 ? 12.277 5.268 -7.658 1.00 97.31 270 GLY A O 1
ATOM 2118 N N . TYR A 1 271 ? 12.450 5.775 -9.840 1.00 98.19 271 TYR A N 1
ATOM 2119 C CA . TYR A 1 271 ? 12.768 4.446 -10.340 1.00 98.19 271 TYR A CA 1
ATOM 2120 C C . TYR A 1 271 ? 14.270 4.198 -10.412 1.00 98.19 271 TYR A C 1
ATOM 2122 O O . TYR A 1 271 ? 15.058 5.131 -10.589 1.00 98.19 271 TYR A O 1
ATOM 2130 N N . ASN A 1 272 ? 14.651 2.921 -10.353 1.00 96.81 272 ASN A N 1
ATOM 2131 C CA . ASN A 1 272 ? 16.033 2.460 -10.487 1.00 96.81 272 ASN A CA 1
ATOM 2132 C C . ASN A 1 272 ? 17.008 3.145 -9.504 1.00 96.81 272 ASN A C 1
ATOM 2134 O O . ASN A 1 272 ? 18.140 3.489 -9.841 1.00 96.81 272 ASN A O 1
ATOM 2138 N N . ASN A 1 273 ? 16.556 3.364 -8.271 1.00 97.94 273 ASN A N 1
ATOM 2139 C CA . ASN A 1 273 ? 17.376 3.872 -7.185 1.00 97.94 273 ASN A CA 1
ATOM 2140 C C . ASN A 1 273 ? 18.388 2.802 -6.734 1.00 97.94 273 ASN A C 1
ATOM 2142 O O . ASN A 1 273 ? 18.009 1.750 -6.217 1.00 97.94 273 ASN A O 1
ATOM 2146 N N . GLU A 1 274 ? 19.684 3.086 -6.881 1.00 97.31 274 GLU A N 1
ATOM 2147 C CA . GLU A 1 274 ? 20.771 2.133 -6.604 1.00 97.31 274 GLU A CA 1
ATOM 2148 C C . GLU A 1 274 ? 20.749 1.557 -5.180 1.00 97.31 274 GLU A C 1
ATOM 2150 O O . GLU A 1 274 ? 21.071 0.380 -4.982 1.00 97.31 274 GLU A O 1
ATOM 2155 N N . ARG A 1 275 ? 20.344 2.357 -4.182 1.00 97.12 275 ARG A N 1
ATOM 2156 C CA . ARG A 1 275 ? 20.265 1.901 -2.787 1.00 97.12 275 ARG A CA 1
ATOM 2157 C C . ARG A 1 275 ? 19.118 0.922 -2.578 1.00 97.12 275 ARG A C 1
ATOM 2159 O O . ARG A 1 275 ? 19.325 -0.116 -1.952 1.00 97.12 275 ARG A O 1
ATOM 2166 N N . LEU A 1 276 ? 17.942 1.213 -3.133 1.00 98.44 276 LEU A N 1
ATOM 2167 C CA . LEU A 1 276 ? 16.788 0.314 -3.040 1.00 98.44 276 LEU A CA 1
ATOM 2168 C C . LEU A 1 276 ? 17.040 -0.977 -3.830 1.00 98.44 276 LEU A C 1
ATOM 2170 O O . LEU A 1 276 ? 16.813 -2.062 -3.296 1.00 98.44 276 LEU A O 1
ATOM 2174 N N . ASN A 1 277 ? 17.606 -0.879 -5.041 1.00 98.31 277 ASN A N 1
ATOM 2175 C CA . ASN A 1 277 ? 18.031 -2.043 -5.827 1.00 98.31 277 ASN A CA 1
ATOM 2176 C C . ASN A 1 277 ? 19.011 -2.923 -5.032 1.00 98.31 277 ASN A C 1
ATOM 2178 O O . ASN A 1 277 ? 18.833 -4.138 -4.952 1.00 98.31 277 ASN A O 1
ATOM 2182 N N . SER A 1 278 ? 20.030 -2.316 -4.411 1.00 97.94 278 SER A N 1
ATOM 2183 C CA . SER A 1 278 ? 21.018 -3.050 -3.611 1.00 97.94 278 SER A CA 1
ATOM 2184 C C . SER A 1 278 ? 20.394 -3.750 -2.409 1.00 97.94 278 SER A C 1
ATOM 2186 O O . SER A 1 278 ? 20.765 -4.887 -2.127 1.00 97.94 278 SER A O 1
ATOM 2188 N N . ALA A 1 279 ? 19.439 -3.126 -1.716 1.00 97.75 279 ALA A N 1
ATOM 2189 C CA . ALA A 1 279 ? 18.763 -3.768 -0.591 1.00 97.75 279 ALA A CA 1
ATOM 2190 C C . ALA A 1 279 ? 17.956 -4.997 -1.004 1.00 97.75 279 ALA A C 1
ATOM 2192 O O . ALA A 1 279 ? 18.042 -6.026 -0.332 1.00 97.75 279 ALA A O 1
ATOM 2193 N N . VAL A 1 280 ? 17.220 -4.922 -2.117 1.00 97.56 280 VAL A N 1
ATOM 2194 C CA . VAL A 1 280 ? 16.485 -6.079 -2.644 1.00 97.56 280 VAL A CA 1
ATOM 2195 C C . VAL A 1 280 ? 17.459 -7.184 -3.052 1.00 97.56 280 VAL A C 1
ATOM 2197 O O . VAL A 1 280 ? 17.317 -8.311 -2.584 1.00 97.56 280 VAL A O 1
ATOM 2200 N N . SER A 1 281 ? 18.484 -6.870 -3.850 1.00 97.44 281 SER A N 1
ATOM 2201 C CA . SER A 1 281 ? 19.477 -7.849 -4.319 1.00 97.44 281 SER A CA 1
ATOM 2202 C C . SER A 1 281 ? 20.253 -8.497 -3.172 1.00 97.44 281 SER A C 1
ATOM 2204 O O . SER A 1 281 ? 20.463 -9.712 -3.161 1.00 97.44 281 SER A O 1
ATOM 2206 N N . HIS A 1 282 ? 20.648 -7.709 -2.169 1.00 95.69 282 HIS A N 1
ATOM 2207 C CA . HIS A 1 282 ? 21.326 -8.229 -0.989 1.00 95.69 282 HIS A CA 1
ATOM 2208 C C . HIS A 1 282 ? 20.415 -9.179 -0.213 1.00 95.69 282 HIS A C 1
ATOM 2210 O O . HIS A 1 282 ? 20.811 -10.313 0.052 1.00 95.69 282 HIS A O 1
ATOM 2216 N N . GLN A 1 283 ? 19.183 -8.770 0.099 1.00 97.69 283 GLN A N 1
ATOM 2217 C CA . GLN A 1 283 ? 18.251 -9.635 0.816 1.00 97.69 283 GLN A CA 1
ATOM 2218 C C . GLN A 1 283 ? 17.899 -10.891 0.005 1.00 97.69 283 GLN A C 1
ATOM 2220 O O . GLN A 1 283 ? 17.818 -11.971 0.586 1.00 97.69 283 GLN A O 1
ATOM 2225 N N . LEU A 1 284 ? 17.780 -10.789 -1.321 1.00 97.25 284 LEU A N 1
ATOM 2226 C CA . LEU A 1 284 ? 17.543 -11.924 -2.217 1.00 97.25 284 LEU A CA 1
ATOM 2227 C C . LEU A 1 284 ? 18.663 -12.962 -2.146 1.00 97.25 284 LEU A C 1
ATOM 2229 O O . LEU A 1 284 ? 18.372 -14.154 -2.089 1.00 97.25 284 LEU A O 1
ATOM 2233 N N . SER A 1 285 ? 19.922 -12.518 -2.071 1.00 95.31 285 SER A N 1
ATOM 2234 C CA . SER A 1 285 ? 21.073 -13.419 -1.909 1.00 95.31 285 SER A CA 1
ATOM 2235 C C . SER A 1 285 ? 21.042 -14.218 -0.601 1.00 95.31 285 SER A C 1
ATOM 2237 O O . SER A 1 285 ? 21.692 -15.255 -0.500 1.00 95.31 285 SER A O 1
ATOM 2239 N N . GLN A 1 286 ? 20.307 -13.731 0.406 1.00 92.56 286 GLN A N 1
ATOM 2240 C CA . GLN A 1 286 ? 20.166 -14.393 1.699 1.00 92.56 286 GLN A CA 1
ATOM 2241 C C . GLN A 1 286 ? 18.915 -15.271 1.738 1.00 92.56 286 GLN A C 1
ATOM 2243 O O . GLN A 1 286 ? 18.984 -16.432 2.134 1.00 92.56 286 GLN A O 1
ATOM 2248 N N . MET A 1 287 ? 17.759 -14.700 1.384 1.00 96.81 287 MET A N 1
ATOM 2249 C CA . MET A 1 287 ? 16.458 -15.356 1.463 1.00 96.81 287 MET A CA 1
ATOM 2250 C C . MET A 1 287 ? 15.380 -14.525 0.762 1.00 96.81 287 MET A C 1
ATOM 2252 O O . MET A 1 287 ? 15.148 -13.369 1.126 1.00 96.81 287 MET A O 1
ATOM 2256 N N . SER A 1 288 ? 14.661 -15.144 -0.175 1.00 92.50 288 SER A N 1
ATOM 2257 C CA . SER A 1 288 ? 13.518 -14.532 -0.862 1.00 92.50 288 SER A CA 1
ATOM 2258 C C . SER A 1 288 ? 12.267 -14.470 0.020 1.00 92.50 288 SER A C 1
ATOM 2260 O O . SER A 1 288 ? 11.586 -13.444 0.069 1.00 92.50 288 SER A O 1
ATOM 2262 N N . HIS A 1 289 ? 11.955 -15.559 0.730 1.00 97.19 289 HIS A N 1
ATOM 2263 C CA . HIS A 1 289 ? 10.768 -15.674 1.572 1.00 97.19 289 HIS A CA 1
ATOM 2264 C C . HIS A 1 289 ? 10.871 -16.839 2.566 1.00 97.19 289 HIS A C 1
ATOM 2266 O O . HIS A 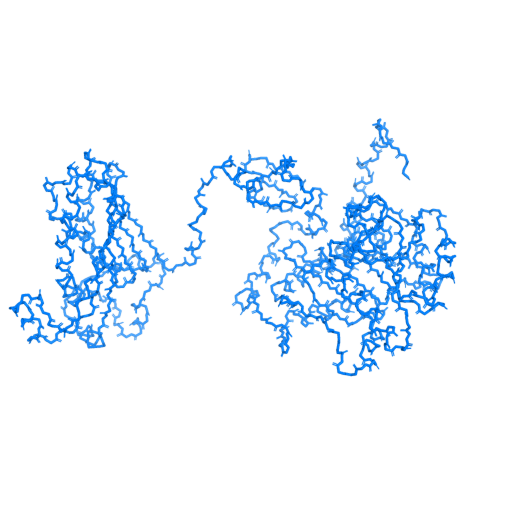1 289 ? 11.428 -17.887 2.249 1.00 97.19 289 HIS A O 1
ATOM 2272 N N . VAL A 1 290 ? 10.269 -16.658 3.743 1.00 95.25 290 VAL A N 1
ATOM 2273 C CA . VAL A 1 290 ? 9.882 -17.708 4.697 1.00 95.25 290 VAL A CA 1
ATOM 2274 C C . VAL A 1 290 ? 8.541 -17.324 5.307 1.00 95.25 290 VAL A C 1
ATOM 2276 O O . VAL A 1 290 ? 8.262 -16.137 5.479 1.00 95.25 290 VAL A O 1
ATOM 2279 N N . MET A 1 291 ? 7.723 -18.317 5.656 1.00 96.38 291 MET A N 1
ATOM 2280 C CA . MET A 1 291 ? 6.454 -18.064 6.338 1.00 96.38 291 MET A CA 1
ATOM 2281 C C . MET A 1 291 ? 6.686 -17.355 7.678 1.00 96.38 291 MET A C 1
ATOM 2283 O O . MET A 1 291 ? 7.588 -17.728 8.419 1.00 96.38 291 MET A O 1
ATOM 2287 N N . PHE A 1 292 ? 5.857 -16.371 8.023 1.00 97.62 292 PHE A N 1
ATOM 2288 C CA . PHE A 1 292 ? 5.980 -15.646 9.299 1.00 97.62 292 PHE A CA 1
ATOM 2289 C C . PHE A 1 292 ? 5.269 -16.352 10.468 1.00 97.62 292 PHE A C 1
ATOM 2291 O O . PHE A 1 292 ? 5.471 -16.031 11.637 1.00 97.62 292 PHE A O 1
ATOM 2298 N N . GLY A 1 293 ? 4.439 -17.355 10.167 1.00 94.75 293 GLY A N 1
ATOM 2299 C CA . GLY A 1 293 ? 3.790 -18.194 11.171 1.00 94.75 293 GLY A CA 1
ATOM 2300 C C . GLY A 1 293 ? 4.810 -19.045 11.927 1.00 94.75 293 GLY A C 1
ATOM 2301 O O . GLY A 1 293 ? 5.242 -20.080 11.433 1.00 94.75 293 GLY A O 1
ATOM 2302 N N . GLY A 1 294 ? 5.197 -18.611 13.127 1.00 93.50 294 GLY A N 1
ATOM 2303 C CA . GLY A 1 294 ? 6.154 -19.321 13.982 1.00 93.50 294 GLY A CA 1
ATOM 2304 C C . GLY A 1 294 ? 7.631 -19.081 13.649 1.00 93.50 294 GLY A C 1
ATOM 2305 O O . GLY A 1 294 ? 8.490 -19.579 14.373 1.00 93.50 294 GLY A O 1
ATOM 2306 N N . LEU A 1 295 ? 7.941 -18.294 12.614 1.00 97.81 295 LEU A N 1
ATOM 2307 C CA . LEU A 1 295 ? 9.306 -17.908 12.245 1.00 97.81 295 LEU A CA 1
ATOM 2308 C C . LEU A 1 295 ? 9.434 -16.383 12.194 1.00 97.81 295 LEU A C 1
ATOM 2310 O O . LEU A 1 295 ? 8.455 -15.652 12.090 1.00 97.81 295 LEU A O 1
ATOM 2314 N N . THR A 1 296 ? 10.667 -15.889 12.251 1.00 98.19 296 THR A N 1
ATOM 2315 C CA . THR A 1 296 ? 10.960 -14.463 12.092 1.00 98.19 296 THR A CA 1
ATOM 2316 C C . THR A 1 296 ? 12.303 -14.266 11.403 1.00 98.19 296 THR A C 1
ATOM 2318 O O . THR A 1 296 ? 13.068 -15.211 11.212 1.00 98.19 296 THR A O 1
ATOM 2321 N N . HIS A 1 297 ? 12.607 -13.027 11.033 1.00 98.56 297 HIS A N 1
ATOM 2322 C CA . HIS A 1 297 ? 13.861 -12.658 10.390 1.00 98.56 297 HIS A CA 1
ATOM 2323 C C . HIS A 1 297 ? 14.192 -11.183 10.635 1.00 98.56 297 HIS A C 1
ATOM 2325 O O . HIS A 1 297 ? 13.329 -10.358 10.946 1.00 98.56 297 HIS A O 1
ATOM 2331 N N . ARG A 1 298 ? 15.476 -10.843 10.478 1.00 98.38 298 ARG A N 1
ATOM 2332 C CA . ARG A 1 298 ? 16.021 -9.519 10.815 1.00 98.38 298 ARG A CA 1
ATOM 2333 C C . ARG A 1 298 ? 15.306 -8.351 10.112 1.00 98.38 298 ARG A C 1
ATOM 2335 O O . ARG A 1 298 ? 14.992 -7.402 10.826 1.00 98.38 298 ARG A O 1
ATOM 2342 N N . PRO A 1 299 ? 14.986 -8.404 8.798 1.00 98.62 299 PRO A N 1
ATOM 2343 C CA . PRO A 1 299 ? 14.289 -7.300 8.131 1.00 98.62 299 PRO A CA 1
ATOM 2344 C C . PRO A 1 299 ? 12.936 -6.952 8.758 1.00 98.62 299 PRO A C 1
ATOM 2346 O O . PRO A 1 299 ? 12.656 -5.780 8.977 1.00 98.62 299 PRO A O 1
ATOM 2349 N N . ALA A 1 300 ? 12.118 -7.952 9.107 1.00 98.81 300 ALA A N 1
ATOM 2350 C CA . ALA A 1 300 ? 10.806 -7.715 9.707 1.00 98.81 300 ALA A CA 1
ATOM 2351 C C . ALA A 1 300 ? 10.923 -7.095 11.105 1.00 98.81 300 ALA A C 1
ATOM 2353 O O . ALA A 1 300 ? 10.214 -6.144 11.421 1.00 98.81 300 ALA A O 1
ATOM 2354 N N . VAL A 1 301 ? 11.850 -7.597 11.931 1.00 98.81 301 VAL A N 1
ATOM 2355 C CA . VAL A 1 301 ? 12.095 -7.059 13.280 1.00 98.81 301 VAL A CA 1
ATOM 2356 C C . VAL A 1 301 ? 12.609 -5.620 13.210 1.00 98.81 301 VAL A C 1
ATOM 2358 O O . VAL A 1 301 ? 12.139 -4.760 13.955 1.00 98.81 301 VAL A O 1
ATOM 2361 N N . ALA A 1 302 ? 13.553 -5.345 12.308 1.00 98.75 302 ALA A N 1
ATOM 2362 C CA . ALA A 1 302 ? 14.097 -4.008 12.112 1.00 98.75 302 ALA A CA 1
ATOM 2363 C C . ALA A 1 302 ? 13.028 -3.036 11.597 1.00 98.75 302 ALA A C 1
ATOM 2365 O O . ALA A 1 302 ? 12.903 -1.942 12.142 1.00 98.75 302 ALA A O 1
ATOM 2366 N N . LEU A 1 303 ? 12.221 -3.446 10.611 1.00 98.88 303 LEU A N 1
ATOM 2367 C CA . LEU A 1 303 ? 11.148 -2.610 10.079 1.00 98.88 303 LEU A CA 1
ATOM 2368 C C . LEU A 1 303 ? 10.073 -2.344 11.135 1.00 98.88 303 LEU A C 1
ATOM 2370 O O . LEU A 1 303 ? 9.672 -1.200 11.313 1.00 98.88 303 LEU A O 1
ATOM 2374 N N . GLY A 1 304 ? 9.639 -3.369 11.872 1.00 98.81 304 GLY A N 1
ATOM 2375 C CA . GLY A 1 304 ? 8.656 -3.211 12.943 1.00 98.81 304 GLY A CA 1
ATOM 2376 C C . GLY A 1 304 ? 9.130 -2.243 14.029 1.00 98.81 304 GLY A C 1
ATOM 2377 O O . GLY A 1 304 ? 8.360 -1.392 14.470 1.00 98.81 304 GLY A O 1
ATOM 2378 N N . ARG A 1 305 ? 10.411 -2.319 14.415 1.00 98.69 305 ARG A N 1
ATOM 2379 C CA . ARG A 1 305 ? 11.020 -1.366 15.351 1.00 98.69 305 ARG A CA 1
ATOM 2380 C C . ARG A 1 305 ? 11.060 0.048 14.776 1.00 98.69 305 ARG A C 1
ATOM 2382 O O . ARG A 1 305 ? 10.659 0.973 15.471 1.00 98.69 305 ARG A O 1
ATOM 2389 N N . LEU A 1 306 ? 11.535 0.204 13.540 1.00 98.69 306 LEU A N 1
ATOM 2390 C CA . LEU A 1 306 ? 11.637 1.509 12.892 1.00 98.69 306 LEU A CA 1
ATOM 2391 C C . LEU A 1 306 ? 10.262 2.166 12.771 1.00 98.69 306 LEU A C 1
ATOM 2393 O O . LEU A 1 306 ? 10.117 3.319 13.148 1.00 98.69 306 LEU A O 1
ATOM 2397 N N . LEU A 1 307 ? 9.249 1.426 12.313 1.00 98.81 307 LEU A N 1
ATOM 2398 C CA . LEU A 1 307 ? 7.878 1.919 12.203 1.00 98.81 307 LEU A CA 1
ATOM 2399 C C . LEU A 1 307 ? 7.335 2.380 13.558 1.00 98.81 307 LEU A C 1
ATOM 2401 O O . LEU A 1 307 ? 6.856 3.502 13.646 1.00 98.81 307 LEU A O 1
ATOM 2405 N N . ALA A 1 308 ? 7.485 1.573 14.613 1.00 98.25 308 ALA A N 1
ATOM 2406 C CA . ALA A 1 308 ? 7.077 1.959 15.966 1.00 98.25 308 ALA A CA 1
ATOM 2407 C C . ALA A 1 308 ? 7.817 3.202 16.501 1.00 98.25 308 ALA A C 1
ATOM 2409 O O . ALA A 1 308 ? 7.281 3.912 17.345 1.00 98.25 308 ALA A O 1
ATOM 2410 N N . GLU A 1 309 ? 9.042 3.459 16.036 1.00 97.69 309 GLU A N 1
ATOM 2411 C CA . GLU A 1 309 ? 9.838 4.630 16.414 1.00 97.69 309 GLU A CA 1
ATOM 2412 C C . GLU A 1 309 ? 9.413 5.901 15.663 1.00 97.69 309 GLU A C 1
ATOM 2414 O O . GLU A 1 309 ? 9.360 6.975 16.259 1.00 97.69 309 GLU A O 1
ATOM 2419 N N . ILE A 1 310 ? 9.108 5.795 14.366 1.00 97.06 310 ILE A N 1
ATOM 2420 C CA . ILE A 1 310 ? 8.776 6.961 13.531 1.00 97.06 310 ILE A CA 1
ATOM 2421 C C . ILE A 1 310 ? 7.291 7.335 13.568 1.00 97.06 310 ILE A C 1
ATOM 2423 O O . ILE A 1 310 ? 6.943 8.469 13.227 1.00 97.06 310 ILE A O 1
ATOM 2427 N N . THR A 1 311 ? 6.402 6.409 13.940 1.00 98.12 311 THR A N 1
ATOM 2428 C CA . THR A 1 311 ? 4.988 6.734 14.158 1.00 98.12 311 THR A CA 1
ATOM 2429 C C . THR A 1 311 ? 4.788 7.469 15.481 1.00 98.12 311 THR A C 1
ATOM 2431 O O . THR A 1 311 ? 5.520 7.211 16.436 1.00 98.12 311 THR A O 1
ATOM 2434 N N . PRO A 1 312 ? 3.783 8.356 15.593 1.00 96.56 312 PRO A N 1
ATOM 2435 C CA . PRO A 1 312 ? 3.527 9.067 16.838 1.00 96.56 312 PRO A CA 1
ATOM 2436 C C . PRO A 1 312 ? 3.196 8.099 17.982 1.00 96.56 312 PRO A C 1
ATOM 2438 O O . PRO A 1 312 ? 2.363 7.201 17.837 1.00 96.56 312 PRO A O 1
ATOM 2441 N N . ALA A 1 313 ? 3.815 8.301 19.147 1.00 96.62 313 ALA A N 1
ATOM 2442 C CA . ALA A 1 313 ? 3.450 7.560 20.350 1.00 96.62 313 ALA A CA 1
ATOM 2443 C C . ALA A 1 313 ? 1.956 7.784 20.684 1.00 96.62 313 ALA A C 1
ATOM 2445 O O . ALA A 1 313 ? 1.480 8.910 20.538 1.00 96.62 313 ALA A O 1
ATOM 2446 N N . PRO A 1 314 ? 1.214 6.758 21.150 1.00 97.56 314 PRO A N 1
ATOM 2447 C CA . PRO A 1 314 ? 1.699 5.463 21.642 1.00 97.56 314 PRO A CA 1
ATOM 2448 C C . PRO A 1 314 ? 1.590 4.291 20.637 1.00 97.56 314 PRO A C 1
ATOM 2450 O O . PRO A 1 314 ? 1.539 3.127 21.055 1.00 97.56 314 PRO A O 1
ATOM 2453 N N . LEU A 1 315 ? 1.533 4.555 19.327 1.00 98.62 315 LEU A N 1
ATOM 2454 C CA . LEU A 1 315 ? 1.506 3.509 18.295 1.00 98.62 315 LEU A CA 1
ATOM 2455 C C . LEU A 1 315 ? 2.800 2.683 18.330 1.00 98.62 315 LEU A C 1
ATOM 2457 O O . LEU A 1 315 ? 3.888 3.224 18.168 1.00 98.62 315 LEU A O 1
ATOM 2461 N N . CYS A 1 316 ? 2.700 1.373 18.577 1.00 98.06 316 CYS A N 1
ATOM 2462 C CA . CYS A 1 316 ? 3.901 0.548 18.771 1.00 98.06 316 CYS A CA 1
ATOM 2463 C C . CYS A 1 316 ? 3.766 -0.940 18.416 1.00 98.06 316 CYS A C 1
ATOM 2465 O O . CYS A 1 316 ? 4.745 -1.682 18.519 1.00 98.06 316 CYS A O 1
ATOM 2467 N N . LYS A 1 317 ? 2.579 -1.418 18.023 1.00 98.25 317 LYS A N 1
ATOM 2468 C CA . LYS A 1 317 ? 2.355 -2.823 17.653 1.00 98.25 317 LYS A CA 1
ATOM 2469 C C . LYS A 1 317 ? 2.086 -2.914 16.159 1.00 98.25 317 LYS A C 1
ATOM 2471 O O . LYS A 1 317 ? 1.034 -2.491 15.698 1.00 98.25 317 LYS A O 1
ATOM 2476 N N . VAL A 1 318 ? 3.052 -3.448 15.417 1.00 98.69 318 VAL A N 1
ATOM 2477 C CA . VAL A 1 318 ? 3.045 -3.476 13.950 1.00 98.69 318 VAL A CA 1
ATOM 2478 C C . VAL A 1 318 ? 2.580 -4.840 13.442 1.00 98.69 318 VAL A C 1
ATOM 2480 O O . VAL A 1 318 ? 3.152 -5.868 13.801 1.00 98.69 318 VAL A O 1
ATOM 2483 N N . PHE A 1 319 ? 1.582 -4.840 12.565 1.00 98.75 319 PHE A N 1
ATOM 2484 C CA . PHE A 1 319 ? 1.162 -5.981 11.759 1.00 98.75 319 PHE A CA 1
ATOM 2485 C C . PHE A 1 319 ? 1.520 -5.704 10.296 1.00 98.75 319 PHE A C 1
ATOM 2487 O O . PHE A 1 319 ? 1.025 -4.742 9.718 1.00 98.75 319 PHE A O 1
ATOM 2494 N N . LEU A 1 320 ? 2.380 -6.524 9.691 1.00 98.81 320 LEU A N 1
ATOM 2495 C CA . LEU A 1 320 ? 2.781 -6.378 8.286 1.00 98.81 320 LEU A CA 1
ATOM 2496 C C . LEU A 1 320 ? 1.859 -7.196 7.379 1.00 98.81 320 LEU A C 1
ATOM 2498 O O . LEU A 1 320 ? 1.465 -8.303 7.736 1.00 98.81 320 LEU A O 1
ATOM 2502 N N . CYS A 1 321 ? 1.524 -6.667 6.209 1.00 98.31 321 CYS A N 1
ATOM 2503 C CA . CYS A 1 321 ? 0.641 -7.329 5.252 1.00 98.31 321 CYS A CA 1
ATOM 2504 C C . CYS A 1 321 ? 0.908 -6.865 3.819 1.00 98.31 321 CYS A C 1
ATOM 2506 O O . CYS A 1 321 ? 1.803 -6.061 3.563 1.00 98.31 321 CYS A O 1
ATOM 2508 N N . ASP A 1 322 ? 0.149 -7.419 2.883 1.00 92.94 322 ASP A N 1
ATOM 2509 C CA . ASP A 1 322 ? 0.557 -7.460 1.485 1.00 92.94 322 ASP A CA 1
ATOM 2510 C C . ASP A 1 322 ? 0.131 -6.202 0.724 1.00 92.94 322 ASP A C 1
ATOM 2512 O O . ASP A 1 322 ? 0.768 -5.854 -0.262 1.00 92.94 322 ASP A O 1
ATOM 2516 N N . SER A 1 323 ? -0.921 -5.501 1.160 1.00 98.31 323 SER A N 1
ATOM 2517 C CA . SER A 1 323 ? -1.464 -4.330 0.462 1.00 98.31 323 SER A CA 1
ATOM 2518 C C . SER A 1 323 ? -2.247 -3.396 1.386 1.00 98.31 323 SER A C 1
ATOM 2520 O O . SER A 1 323 ? -2.627 -3.764 2.499 1.00 98.31 323 SER A O 1
ATOM 2522 N N . GLY A 1 324 ? -2.518 -2.181 0.899 1.00 98.19 324 GLY A N 1
ATOM 2523 C CA . GLY A 1 324 ? -3.305 -1.182 1.622 1.00 98.19 324 GLY A CA 1
ATOM 2524 C C . GLY A 1 324 ? -4.715 -1.658 1.995 1.00 98.19 324 GLY A C 1
ATOM 2525 O O . GLY A 1 324 ? -5.122 -1.534 3.143 1.00 98.19 324 GLY A O 1
ATOM 2526 N N . SER A 1 325 ? -5.434 -2.300 1.070 1.00 98.38 325 SER A N 1
ATOM 2527 C CA . SER A 1 325 ? -6.770 -2.847 1.357 1.00 98.38 325 SER A CA 1
ATOM 2528 C C . SER A 1 325 ? -6.729 -3.875 2.498 1.00 98.38 325 SER A C 1
ATOM 2530 O O . SER A 1 325 ? -7.589 -3.876 3.378 1.00 98.38 325 SER A O 1
ATOM 2532 N N . ILE A 1 326 ? -5.689 -4.719 2.538 1.00 98.56 326 ILE A N 1
ATOM 2533 C CA . ILE A 1 326 ? -5.514 -5.701 3.615 1.00 98.56 326 ILE A CA 1
ATOM 2534 C C . ILE A 1 326 ? -5.162 -5.021 4.943 1.00 98.56 326 ILE A C 1
ATOM 2536 O O . ILE A 1 326 ? -5.667 -5.461 5.977 1.00 98.56 326 ILE A O 1
ATOM 2540 N N . SER A 1 327 ? -4.366 -3.943 4.956 1.00 98.88 327 SER A N 1
ATOM 2541 C CA . SER A 1 327 ? -4.075 -3.225 6.208 1.00 98.88 327 SER A CA 1
ATOM 2542 C C . SER A 1 327 ? -5.325 -2.569 6.802 1.00 98.88 327 SER A C 1
ATOM 2544 O O . SER A 1 327 ? -5.510 -2.615 8.024 1.00 98.88 327 SER A O 1
ATOM 2546 N N . VAL A 1 328 ? -6.235 -2.073 5.959 1.00 98.81 328 VAL A N 1
ATOM 2547 C CA . VAL A 1 328 ? -7.564 -1.602 6.378 1.00 98.81 328 VAL A CA 1
ATOM 2548 C C . VAL A 1 328 ? -8.406 -2.749 6.940 1.00 98.81 328 VAL A C 1
ATOM 2550 O O . VAL A 1 328 ? -8.948 -2.626 8.039 1.00 98.81 328 VAL A O 1
ATOM 2553 N N . GLU A 1 329 ? -8.479 -3.903 6.270 1.00 98.62 329 GLU A N 1
ATOM 2554 C CA . GLU A 1 329 ? -9.232 -5.053 6.800 1.00 98.62 329 GLU A CA 1
ATOM 2555 C C . GLU A 1 329 ? -8.679 -5.560 8.137 1.00 98.62 329 GLU A C 1
ATOM 2557 O O . GLU A 1 329 ? -9.437 -5.963 9.025 1.00 98.62 329 GLU A O 1
ATOM 2562 N N . VAL A 1 330 ? -7.355 -5.548 8.299 1.00 98.62 330 VAL A N 1
ATOM 2563 C CA . VAL A 1 330 ? -6.693 -5.877 9.564 1.00 98.62 330 VAL A CA 1
ATOM 2564 C C . VAL A 1 330 ? -7.069 -4.858 10.639 1.00 98.62 330 VAL A C 1
ATOM 2566 O O . VAL A 1 330 ? -7.446 -5.272 11.735 1.00 98.62 330 VAL A O 1
ATOM 2569 N N . ALA A 1 331 ? -7.054 -3.556 10.336 1.00 98.81 331 ALA A N 1
ATOM 2570 C CA . ALA A 1 331 ? -7.465 -2.507 11.272 1.00 98.81 331 ALA A CA 1
ATOM 2571 C C . ALA A 1 331 ? -8.930 -2.666 11.707 1.00 98.81 331 ALA A C 1
ATOM 2573 O O . ALA A 1 331 ? -9.244 -2.599 12.898 1.00 98.81 331 ALA A O 1
ATOM 2574 N N . MET A 1 332 ? -9.822 -2.971 10.762 1.00 98.62 332 MET A N 1
ATOM 2575 C CA . MET A 1 332 ? -11.227 -3.252 11.049 1.00 98.62 332 MET A CA 1
ATOM 2576 C C . MET A 1 332 ? -11.380 -4.495 11.938 1.00 98.62 332 MET A C 1
ATOM 2578 O O . MET A 1 332 ? -12.097 -4.463 12.939 1.00 98.62 332 MET A O 1
ATOM 2582 N N . LYS A 1 333 ? -10.667 -5.590 11.646 1.00 97.50 333 LYS A N 1
ATOM 2583 C CA . LYS A 1 333 ? -10.685 -6.800 12.488 1.00 97.50 333 LYS A CA 1
ATOM 2584 C C . LYS A 1 333 ? -10.154 -6.527 13.897 1.00 97.50 333 LYS A C 1
ATOM 2586 O O . LYS A 1 333 ? -10.777 -6.979 14.859 1.00 97.50 333 LYS A O 1
ATOM 2591 N N . MET A 1 334 ? -9.074 -5.753 14.027 1.00 97.62 334 MET A N 1
ATOM 2592 C CA . MET A 1 334 ? -8.544 -5.310 15.320 1.00 97.62 334 MET A CA 1
ATOM 2593 C C . MET A 1 334 ? -9.591 -4.512 16.103 1.00 97.62 334 MET A C 1
ATOM 2595 O O . MET A 1 334 ? -9.833 -4.817 17.268 1.00 97.62 334 MET A O 1
ATOM 2599 N N . ALA A 1 335 ? -10.272 -3.550 15.473 1.00 97.75 335 ALA A N 1
ATOM 2600 C CA . ALA A 1 335 ? -11.308 -2.760 16.134 1.00 97.75 335 ALA A CA 1
ATOM 2601 C C . ALA A 1 335 ? -12.488 -3.622 16.616 1.00 97.75 335 ALA A C 1
ATOM 2603 O O . ALA A 1 335 ? -12.923 -3.498 17.761 1.00 97.75 335 ALA A O 1
ATOM 2604 N N . LEU A 1 336 ? -12.973 -4.549 15.784 1.00 95.75 336 LEU A N 1
ATOM 2605 C CA . LEU A 1 336 ? -14.057 -5.462 16.159 1.00 95.75 336 LEU A CA 1
ATOM 2606 C C . LEU A 1 336 ? -13.657 -6.397 17.304 1.00 95.75 336 LEU A C 1
ATOM 2608 O O . LEU A 1 336 ? -14.421 -6.567 18.255 1.00 95.75 336 LEU A O 1
ATOM 2612 N N . GLN A 1 337 ? -12.472 -7.010 17.236 1.00 94.44 337 GLN A N 1
ATOM 2613 C CA . GLN A 1 337 ? -11.993 -7.891 18.304 1.00 94.44 337 GLN A CA 1
ATOM 2614 C C . GLN A 1 337 ? -11.710 -7.122 19.596 1.00 94.44 337 GLN A C 1
ATOM 2616 O O . GLN A 1 337 ? -12.025 -7.626 20.669 1.00 94.44 337 GLN A O 1
ATOM 2621 N N . TYR A 1 338 ? -11.209 -5.889 19.513 1.00 95.00 338 TYR A N 1
ATOM 2622 C CA . TYR A 1 338 ? -11.042 -5.017 20.672 1.00 95.00 338 TYR A CA 1
ATOM 2623 C C . TYR A 1 338 ? -12.378 -4.717 21.365 1.00 95.00 338 TYR A C 1
ATOM 2625 O O . TYR A 1 338 ? -12.486 -4.859 22.583 1.00 95.00 338 TYR A O 1
ATOM 2633 N N . GLN A 1 339 ? -13.421 -4.362 20.604 1.00 94.19 339 GLN A N 1
ATOM 2634 C CA . GLN A 1 339 ? -14.757 -4.133 21.166 1.00 94.19 339 GLN A CA 1
ATOM 2635 C C . GLN A 1 339 ? -15.328 -5.416 21.790 1.00 94.19 339 GLN A C 1
ATOM 2637 O O . GLN A 1 339 ? -15.845 -5.380 22.906 1.00 94.19 339 GLN A O 1
ATOM 2642 N N . ARG A 1 340 ? -15.148 -6.577 21.144 1.00 91.25 340 ARG A N 1
ATOM 2643 C CA . ARG A 1 340 ? -15.516 -7.879 21.731 1.00 91.25 340 ARG A CA 1
ATOM 2644 C C . ARG A 1 340 ? -14.763 -8.168 23.030 1.00 91.25 340 ARG A C 1
ATOM 2646 O O . ARG A 1 340 ? -15.378 -8.633 23.982 1.00 91.25 340 ARG A O 1
ATOM 2653 N N . GLY A 1 341 ? -13.471 -7.849 23.101 1.00 90.19 341 GLY A N 1
ATOM 2654 C CA . GLY A 1 341 ? -12.662 -7.957 24.320 1.00 90.19 341 GLY A CA 1
ATOM 2655 C C . GLY A 1 341 ? -13.119 -7.025 25.450 1.00 90.19 341 GLY A C 1
ATOM 2656 O O . GLY A 1 341 ? -12.824 -7.280 26.614 1.00 90.19 341 GLY A O 1
ATOM 2657 N N . LYS A 1 342 ? -13.882 -5.973 25.125 1.00 90.12 342 LYS A N 1
ATOM 2658 C CA . LYS A 1 342 ? -14.600 -5.107 26.077 1.00 90.12 342 LYS A CA 1
ATOM 2659 C C . LYS A 1 342 ? -16.042 -5.563 26.355 1.00 90.12 342 LYS A C 1
ATOM 2661 O O . LYS A 1 342 ? -16.798 -4.814 26.968 1.00 90.12 342 LYS A O 1
ATOM 2666 N N . SER A 1 343 ? -16.445 -6.750 25.896 1.00 88.31 343 SER A N 1
ATOM 2667 C CA . SER A 1 343 ? -17.830 -7.249 25.960 1.00 88.31 343 SER A CA 1
ATOM 2668 C C . SER A 1 343 ? -18.854 -6.311 25.303 1.00 88.31 343 SER A C 1
ATOM 2670 O O . SER A 1 343 ? -20.018 -6.268 25.698 1.00 88.31 343 SER A O 1
ATOM 2672 N N . SER A 1 344 ? -18.421 -5.546 24.300 1.00 90.12 344 SER A N 1
ATOM 2673 C CA . SER A 1 344 ? -19.254 -4.610 23.548 1.00 90.12 344 SER A CA 1
ATOM 2674 C C . SER A 1 344 ? -19.854 -5.273 22.305 1.00 90.12 344 SER A C 1
ATOM 2676 O O . SER A 1 344 ? -19.201 -6.072 21.632 1.00 90.12 344 SER A O 1
ATOM 2678 N N . SER A 1 345 ? -21.092 -4.904 21.963 1.00 91.75 345 SER A N 1
ATOM 2679 C CA . SER A 1 345 ? -21.786 -5.329 20.736 1.00 91.75 345 SER A CA 1
ATOM 2680 C C . SER A 1 345 ? -21.526 -4.409 19.534 1.00 91.75 345 SER A C 1
ATOM 2682 O O . SER A 1 345 ? -22.154 -4.569 18.484 1.00 91.75 345 SER A O 1
ATOM 2684 N N . ARG A 1 346 ? -20.627 -3.425 19.677 1.00 97.00 346 ARG A N 1
ATOM 2685 C CA . ARG A 1 346 ? -20.260 -2.479 18.614 1.00 97.00 346 ARG A CA 1
ATOM 2686 C C . ARG A 1 346 ? -19.617 -3.216 17.442 1.00 97.00 346 ARG A C 1
ATOM 2688 O O . ARG A 1 346 ? -18.619 -3.915 17.605 1.00 97.00 346 ARG A O 1
ATOM 2695 N N . THR A 1 347 ? -20.198 -3.060 16.257 1.00 97.00 347 THR A N 1
ATOM 2696 C CA . THR A 1 347 ? -19.801 -3.796 15.042 1.00 97.00 347 THR A CA 1
ATOM 2697 C C . THR A 1 347 ? -19.784 -2.950 13.773 1.00 97.00 347 THR A C 1
ATOM 2699 O O . THR A 1 347 ? -19.287 -3.412 12.747 1.00 97.00 347 THR A O 1
ATOM 2702 N N . LYS A 1 348 ? -20.319 -1.728 13.819 1.00 98.50 348 LYS A N 1
ATOM 2703 C CA . LYS A 1 348 ? -20.368 -0.813 12.679 1.00 98.50 348 LYS A CA 1
ATOM 2704 C C . LYS A 1 348 ? -19.135 0.072 12.646 1.00 98.50 348 LYS A C 1
ATOM 2706 O O . LYS A 1 348 ? -18.570 0.399 13.687 1.00 98.50 348 LYS A O 1
ATOM 2711 N N . PHE A 1 349 ? -18.757 0.495 11.455 1.00 98.75 349 PHE A N 1
ATOM 2712 C CA . PHE A 1 349 ? -17.749 1.521 11.250 1.00 98.75 349 PHE A CA 1
ATOM 2713 C C . PHE A 1 349 ? -18.439 2.824 10.877 1.00 98.75 349 PHE A C 1
ATOM 2715 O O . PHE A 1 349 ? -19.460 2.820 10.187 1.00 98.75 349 PHE A O 1
ATOM 2722 N N . LEU A 1 350 ? -17.891 3.925 11.377 1.00 98.69 350 LEU A N 1
ATOM 2723 C CA . LEU A 1 350 ? -18.219 5.262 10.917 1.00 98.69 350 LEU A CA 1
ATOM 2724 C C . LEU A 1 350 ? -17.117 5.724 9.966 1.00 98.69 350 LEU A C 1
ATOM 2726 O O . LEU A 1 350 ? -15.939 5.494 10.223 1.00 98.69 350 LEU A O 1
ATOM 2730 N N . THR A 1 351 ? -17.495 6.397 8.894 1.00 98.12 351 THR A N 1
ATOM 2731 C CA . THR A 1 351 ? -16.575 7.124 8.019 1.00 98.12 351 THR A CA 1
ATOM 2732 C C . THR A 1 351 ? -17.276 8.361 7.456 1.00 98.12 351 THR A C 1
ATOM 2734 O O . THR A 1 351 ? -18.429 8.642 7.797 1.00 98.12 351 THR A O 1
ATOM 2737 N N . VAL A 1 352 ? -16.583 9.129 6.627 1.00 95.94 352 VAL A N 1
ATOM 2738 C CA . VAL A 1 352 ? -17.106 10.328 5.969 1.00 95.94 352 VAL A CA 1
ATOM 2739 C C . VAL A 1 352 ? -17.302 10.063 4.480 1.00 95.94 352 VAL A C 1
ATOM 2741 O O . VAL A 1 352 ? -16.594 9.257 3.873 1.00 95.94 352 VAL A O 1
ATOM 2744 N N . ARG A 1 353 ? -18.265 10.750 3.862 1.00 94.56 353 ARG A N 1
ATOM 2745 C CA . ARG A 1 353 ? -18.409 10.737 2.397 1.00 94.56 353 ARG A CA 1
ATOM 2746 C C . ARG A 1 353 ? -17.120 11.201 1.714 1.00 94.56 353 ARG A C 1
ATOM 2748 O O . ARG A 1 353 ? -16.343 11.967 2.273 1.00 94.56 353 ARG A O 1
ATOM 2755 N N . GLY A 1 354 ? -16.900 10.743 0.490 1.00 92.19 354 GLY A N 1
ATOM 2756 C CA . GLY A 1 354 ? -15.715 11.017 -0.316 1.00 92.19 354 GLY A CA 1
ATOM 2757 C C . GLY A 1 354 ? -14.482 10.176 0.024 1.00 92.19 354 GLY A C 1
ATOM 2758 O O . GLY A 1 354 ? -13.459 10.390 -0.610 1.00 92.19 354 GLY A O 1
ATOM 2759 N N . GLY A 1 355 ? -14.543 9.251 0.989 1.00 94.44 355 GLY A N 1
ATOM 2760 C CA . GLY A 1 355 ? -13.395 8.418 1.369 1.00 94.44 355 GLY A CA 1
ATOM 2761 C C . GLY A 1 355 ? -13.128 7.242 0.422 1.00 94.44 355 GLY A C 1
ATOM 2762 O O . GLY A 1 355 ? -14.051 6.705 -0.203 1.00 94.44 355 GLY A O 1
ATOM 2763 N N . TYR A 1 356 ? -11.866 6.814 0.356 1.00 96.50 356 TYR A N 1
ATOM 2764 C CA . TYR A 1 356 ? -11.421 5.585 -0.302 1.00 96.50 356 TYR A CA 1
ATOM 2765 C C . TYR A 1 356 ? -10.435 4.811 0.579 1.00 96.50 356 TYR A C 1
ATOM 2767 O O . TYR A 1 356 ? -9.386 5.327 0.951 1.00 96.50 356 TYR A O 1
ATOM 2775 N N . HIS A 1 357 ? -10.738 3.537 0.829 1.00 97.69 357 HIS A N 1
ATOM 2776 C CA . HIS A 1 357 ? -9.967 2.676 1.730 1.00 97.69 357 HIS A CA 1
ATOM 2777 C C . HIS A 1 357 ? -9.543 1.333 1.102 1.00 97.69 357 HIS A C 1
ATOM 2779 O O . HIS A 1 357 ? -8.989 0.475 1.788 1.00 97.69 357 HIS A O 1
ATOM 2785 N N . GLY A 1 358 ? -9.769 1.142 -0.204 1.00 96.00 358 GLY A N 1
ATOM 2786 C CA . GLY A 1 358 ? -9.333 -0.038 -0.959 1.00 96.00 358 GLY A CA 1
ATOM 2787 C C . GLY A 1 358 ? -10.463 -0.907 -1.519 1.00 96.00 358 GLY A C 1
ATOM 2788 O O . GLY A 1 358 ? -11.646 -0.660 -1.294 1.00 96.00 358 GLY A O 1
ATOM 2789 N N . ASP A 1 359 ? -10.065 -1.954 -2.245 1.00 95.19 359 ASP A N 1
ATOM 2790 C CA . ASP A 1 359 ? -10.949 -2.756 -3.111 1.00 95.19 359 ASP A CA 1
ATOM 2791 C C . ASP A 1 359 ? -11.354 -4.130 -2.543 1.00 95.19 359 ASP A C 1
ATOM 2793 O O . ASP A 1 359 ? -11.993 -4.922 -3.234 1.00 95.19 359 ASP A O 1
ATOM 2797 N N . THR A 1 360 ? -10.969 -4.477 -1.313 1.00 96.25 360 THR A N 1
ATOM 2798 C CA . THR A 1 360 ? -11.455 -5.714 -0.673 1.00 96.25 360 THR A CA 1
ATOM 2799 C C . THR A 1 360 ? -12.805 -5.466 -0.005 1.00 96.25 360 THR A C 1
ATOM 2801 O O . THR A 1 360 ? -13.113 -4.343 0.383 1.00 96.25 360 THR A O 1
ATOM 2804 N N . SER A 1 361 ? -13.648 -6.490 0.149 1.00 95.00 361 SER A N 1
ATOM 2805 C CA . SER A 1 361 ? -15.061 -6.287 0.503 1.00 95.00 361 SER A CA 1
ATOM 2806 C C . SER A 1 361 ? -15.294 -5.496 1.798 1.00 95.00 361 SER A C 1
ATOM 2808 O O . SER A 1 361 ? -16.240 -4.709 1.857 1.00 95.00 361 SER A O 1
ATOM 2810 N N . ALA A 1 362 ? -14.464 -5.662 2.837 1.00 95.31 362 ALA A N 1
ATOM 2811 C CA . ALA A 1 362 ? -14.626 -4.865 4.055 1.00 95.31 362 ALA A CA 1
ATOM 2812 C C . ALA A 1 362 ? -14.139 -3.421 3.854 1.00 95.31 362 ALA A C 1
ATOM 2814 O O . ALA A 1 362 ? -14.824 -2.493 4.283 1.00 95.31 362 ALA A O 1
ATOM 2815 N N . ALA A 1 363 ? -13.025 -3.224 3.146 1.00 96.88 363 ALA A N 1
ATOM 2816 C CA . ALA A 1 363 ? -12.508 -1.902 2.794 1.00 96.88 363 ALA A CA 1
ATOM 2817 C C . ALA A 1 363 ? -13.499 -1.112 1.918 1.00 96.88 363 ALA A C 1
ATOM 2819 O O . ALA A 1 363 ? -13.844 0.022 2.237 1.00 96.88 363 ALA A O 1
ATOM 2820 N N . MET A 1 364 ? -14.076 -1.753 0.899 1.00 95.94 364 MET A N 1
ATOM 2821 C CA . MET A 1 364 ? -15.118 -1.168 0.049 1.00 95.94 364 MET A CA 1
ATOM 2822 C C . MET A 1 364 ? -16.341 -0.715 0.854 1.00 95.94 364 MET A C 1
ATOM 2824 O O . MET A 1 364 ? -17.000 0.248 0.473 1.00 95.94 364 MET A O 1
ATOM 2828 N N . SER A 1 365 ? -16.659 -1.396 1.965 1.00 96.31 365 SER A N 1
ATOM 2829 C CA . SER A 1 365 ? -17.822 -1.062 2.799 1.00 96.31 365 SER A CA 1
ATOM 2830 C C . SER A 1 365 ? -17.709 0.296 3.500 1.00 96.31 365 SER A C 1
ATOM 2832 O O . SER A 1 365 ? -18.727 0.856 3.901 1.00 96.31 365 SER A O 1
ATOM 2834 N N . VAL A 1 366 ? -16.489 0.826 3.629 1.00 96.56 366 VAL A N 1
ATOM 2835 C CA . VAL A 1 366 ? -16.198 2.150 4.198 1.00 96.56 366 VAL A CA 1
ATOM 2836 C C . VAL A 1 366 ? -15.762 3.169 3.133 1.00 96.56 366 VAL A C 1
ATOM 2838 O O . VAL A 1 366 ? -15.425 4.295 3.473 1.00 96.56 366 VAL A O 1
ATOM 2841 N N . CYS A 1 367 ? -15.801 2.827 1.844 1.00 94.38 367 CYS A N 1
ATOM 2842 C CA . CYS A 1 367 ? -15.618 3.791 0.753 1.00 94.38 367 CYS A CA 1
ATOM 2843 C C . CYS A 1 367 ? -16.916 4.565 0.465 1.00 94.38 367 CYS A C 1
ATOM 2845 O O . CYS A 1 367 ? -18.009 4.110 0.811 1.00 94.38 367 CYS A O 1
ATOM 2847 N N . ASP A 1 368 ? -16.822 5.711 -0.221 1.00 88.19 368 ASP A N 1
ATOM 2848 C CA . ASP A 1 368 ? -18.007 6.499 -0.581 1.00 88.19 368 ASP A CA 1
ATOM 2849 C C . ASP A 1 368 ? -19.057 5.660 -1.356 1.00 88.19 368 ASP A C 1
ATOM 2851 O O . ASP A 1 368 ? -18.745 5.090 -2.406 1.00 88.19 368 ASP A O 1
ATOM 2855 N N . PRO A 1 369 ? -20.320 5.600 -0.888 1.00 74.12 369 PRO A N 1
ATOM 2856 C CA . PRO A 1 369 ? -21.333 4.720 -1.465 1.00 74.12 369 PRO A CA 1
ATOM 2857 C C . PRO A 1 369 ? -22.083 5.316 -2.669 1.00 74.12 369 PRO A C 1
ATOM 2859 O O . PRO A 1 369 ? -22.888 4.615 -3.285 1.00 74.12 369 PRO A O 1
ATOM 2862 N N . VAL A 1 370 ? -21.899 6.605 -2.974 1.00 70.12 370 VAL A N 1
ATOM 2863 C CA . VAL A 1 370 ? -22.649 7.350 -4.001 1.00 70.12 370 VAL A CA 1
ATOM 2864 C C . VAL A 1 370 ? -21.765 7.678 -5.199 1.00 70.12 370 VAL A C 1
ATOM 2866 O O . VAL A 1 370 ? -22.128 7.362 -6.329 1.00 70.12 370 VAL A O 1
ATOM 2869 N N . THR A 1 371 ? -20.616 8.304 -4.961 1.00 65.19 371 THR A N 1
ATOM 2870 C CA . THR A 1 371 ? -19.654 8.701 -5.995 1.00 65.19 371 THR A CA 1
ATOM 2871 C C . THR A 1 371 ? -18.457 7.760 -6.082 1.00 65.19 371 THR A C 1
ATOM 2873 O O . THR A 1 371 ? -17.640 7.906 -6.987 1.00 65.19 371 THR A O 1
ATOM 2876 N N . GLY A 1 372 ? -18.319 6.814 -5.150 1.00 62.19 372 GLY A N 1
ATOM 2877 C CA . GLY A 1 372 ? -17.238 5.837 -5.176 1.00 62.19 372 GLY A CA 1
ATOM 2878 C C . GLY A 1 372 ? -17.388 4.809 -6.299 1.00 62.19 372 GLY A C 1
ATOM 2879 O O . GLY A 1 372 ? -18.487 4.440 -6.719 1.00 62.19 372 GLY A O 1
ATOM 2880 N N . MET A 1 373 ? -16.249 4.279 -6.740 1.00 69.06 373 MET A N 1
ATOM 2881 C CA . MET A 1 373 ? -16.123 3.263 -7.796 1.00 69.06 373 MET A CA 1
ATOM 2882 C C . MET A 1 373 ? -16.788 1.906 -7.474 1.00 69.06 373 MET A C 1
ATOM 2884 O O . MET A 1 373 ? -16.804 1.006 -8.309 1.00 69.06 373 MET A O 1
ATOM 2888 N N . HIS A 1 374 ? -17.362 1.746 -6.276 1.00 78.19 374 HIS A N 1
ATOM 2889 C CA . HIS A 1 374 ? -17.899 0.483 -5.759 1.00 78.19 374 HIS A CA 1
ATOM 2890 C C . HIS A 1 374 ? -19.431 0.394 -5.758 1.00 78.19 374 HIS A C 1
ATOM 2892 O O . HIS A 1 374 ? -19.990 -0.562 -5.218 1.00 78.19 374 HIS A O 1
ATOM 2898 N N . SER A 1 375 ? -20.131 1.353 -6.372 1.00 78.44 375 SER A N 1
ATOM 2899 C CA . SER A 1 375 ? -21.603 1.392 -6.406 1.00 78.44 375 SER A CA 1
ATOM 2900 C C . SER A 1 375 ? -22.241 0.123 -6.996 1.00 78.44 375 SER A C 1
ATOM 2902 O O . SER A 1 375 ? -23.325 -0.275 -6.565 1.00 78.44 375 SER A O 1
ATOM 2904 N N . ALA A 1 376 ? -21.539 -0.570 -7.901 1.00 83.12 376 ALA A N 1
ATOM 2905 C CA . ALA A 1 376 ? -21.957 -1.851 -8.474 1.00 83.12 376 ALA A CA 1
ATOM 2906 C C . ALA A 1 376 ? -22.105 -2.987 -7.437 1.00 83.12 376 ALA A C 1
ATOM 2908 O O . ALA A 1 376 ? -22.819 -3.953 -7.690 1.00 83.12 376 ALA A O 1
ATOM 2909 N N . PHE A 1 377 ? -21.473 -2.868 -6.264 1.00 85.44 377 PHE A N 1
ATOM 2910 C CA . PHE A 1 377 ? -21.508 -3.872 -5.193 1.00 85.44 377 PHE A CA 1
ATOM 2911 C C . PHE A 1 377 ? -22.516 -3.538 -4.083 1.00 85.44 377 PHE A C 1
ATOM 2913 O O . PHE A 1 377 ? -22.570 -4.213 -3.049 1.00 85.44 377 PHE A O 1
ATOM 2920 N N . LYS A 1 378 ? -23.335 -2.496 -4.276 1.00 81.25 378 LYS A N 1
ATOM 2921 C CA . LYS A 1 378 ? -24.377 -2.102 -3.323 1.00 81.25 378 LYS A CA 1
ATOM 2922 C C . LYS A 1 378 ? -25.311 -3.283 -3.026 1.00 81.25 378 LYS A C 1
ATOM 2924 O O . LYS A 1 378 ? -25.855 -3.900 -3.935 1.00 81.25 378 LYS A O 1
ATOM 2929 N N . GLY A 1 379 ? -25.505 -3.581 -1.741 1.00 84.12 379 GLY A N 1
ATOM 2930 C CA . GLY A 1 379 ? -26.323 -4.702 -1.258 1.00 84.12 379 GLY A CA 1
ATOM 2931 C C . GLY A 1 379 ? -25.553 -6.004 -0.995 1.00 84.12 379 GLY A C 1
ATOM 2932 O O . GLY A 1 379 ? -26.066 -6.855 -0.276 1.00 84.12 379 GLY A O 1
ATOM 2933 N N . ALA A 1 380 ? -24.325 -6.150 -1.506 1.00 89.62 380 ALA A N 1
ATOM 2934 C CA . ALA A 1 380 ? -23.433 -7.264 -1.159 1.00 89.62 380 ALA A CA 1
ATOM 2935 C C . ALA A 1 380 ? -22.448 -6.913 -0.027 1.00 89.62 380 ALA A C 1
ATOM 2937 O O . ALA A 1 380 ? -21.925 -7.802 0.644 1.00 89.62 380 ALA A O 1
ATOM 2938 N N . LEU A 1 381 ? -22.186 -5.619 0.182 1.00 92.44 381 LEU A N 1
ATOM 2939 C CA . LEU A 1 381 ? -21.275 -5.111 1.209 1.00 92.44 381 LEU A CA 1
ATOM 2940 C C . LEU A 1 381 ? -21.996 -4.876 2.542 1.00 92.44 381 LEU A C 1
ATOM 2942 O O . LEU A 1 381 ? -23.190 -4.578 2.577 1.00 92.44 381 LEU A O 1
ATOM 2946 N N . ALA A 1 382 ? -21.252 -4.959 3.646 1.00 92.81 382 ALA A N 1
ATOM 2947 C CA . ALA A 1 382 ? -21.772 -4.600 4.961 1.00 92.81 382 ALA A CA 1
ATOM 2948 C C . ALA A 1 382 ? -22.169 -3.115 4.998 1.00 92.81 382 ALA A C 1
ATOM 2950 O O . ALA A 1 382 ? -21.391 -2.248 4.622 1.00 92.81 382 ALA A O 1
ATOM 2951 N N . GLU A 1 383 ? -23.367 -2.801 5.486 1.00 93.00 383 GLU A N 1
ATOM 2952 C CA . GLU A 1 383 ? -23.797 -1.405 5.603 1.00 93.00 383 GLU A CA 1
ATOM 2953 C C . GLU A 1 383 ? -23.077 -0.709 6.764 1.00 93.00 383 GLU A C 1
ATOM 2955 O O . GLU A 1 383 ? -23.235 -1.117 7.920 1.00 93.00 383 GLU A O 1
ATOM 2960 N N . GLN A 1 384 ? -22.311 0.338 6.464 1.00 97.00 384 GLN A N 1
ATOM 2961 C CA . GLN A 1 384 ? -21.610 1.168 7.448 1.00 97.00 384 GLN A CA 1
ATOM 2962 C C . GLN A 1 384 ? -22.305 2.520 7.631 1.00 97.00 384 GLN A C 1
ATOM 2964 O O . GLN A 1 384 ? -23.251 2.858 6.916 1.00 97.00 384 GLN A O 1
ATOM 2969 N N . ILE A 1 385 ? -21.864 3.284 8.626 1.00 98.06 385 ILE A N 1
ATOM 2970 C CA . ILE A 1 385 ? -22.422 4.598 8.942 1.00 98.06 385 ILE A CA 1
ATOM 2971 C C . ILE A 1 385 ? -21.559 5.658 8.257 1.00 98.06 385 ILE A C 1
ATOM 2973 O O . ILE A 1 385 ? -20.334 5.619 8.349 1.00 98.06 385 ILE A O 1
ATOM 2977 N N . PHE A 1 386 ? -22.202 6.617 7.595 1.00 97.00 386 PHE A N 1
ATOM 2978 C CA . PHE A 1 386 ? -21.532 7.715 6.903 1.00 97.00 386 PHE A CA 1
ATOM 2979 C C . PHE A 1 386 ? -21.989 9.052 7.480 1.00 97.00 386 PHE A C 1
ATOM 2981 O O . PHE A 1 386 ? -23.191 9.309 7.553 1.00 97.00 386 PHE A O 1
ATOM 2988 N N . SER A 1 387 ? -21.025 9.883 7.869 1.00 96.19 387 SER A N 1
ATOM 2989 C CA . SER A 1 387 ? -21.210 11.316 8.102 1.00 96.19 387 SER A CA 1
ATOM 2990 C C . SER A 1 387 ? -20.968 12.086 6.803 1.00 96.19 387 SER A C 1
ATOM 2992 O O . SER A 1 387 ? -20.383 11.559 5.849 1.00 96.19 387 SER A O 1
ATOM 2994 N N . GLU A 1 388 ? -21.387 13.347 6.771 1.00 93.25 388 GLU A N 1
ATOM 2995 C CA . GLU A 1 388 ? -21.047 14.248 5.676 1.00 93.25 388 GLU A CA 1
ATOM 2996 C C . GLU A 1 388 ? -19.533 14.452 5.551 1.00 93.25 388 GLU A C 1
ATOM 2998 O O . GLU A 1 388 ? -18.765 14.251 6.499 1.00 93.25 388 GLU A O 1
ATOM 3003 N N . ARG A 1 389 ? -19.114 14.763 4.321 1.00 90.69 389 ARG A N 1
ATOM 3004 C CA . ARG A 1 389 ? -17.709 14.963 3.971 1.00 90.69 389 ARG A CA 1
ATOM 3005 C C . ARG A 1 389 ? -17.178 16.218 4.678 1.00 90.69 389 ARG A C 1
ATOM 3007 O O . ARG A 1 389 ? -17.854 17.240 4.607 1.00 90.69 389 ARG A O 1
ATOM 3014 N N . PRO A 1 390 ? -15.984 16.179 5.293 1.00 90.12 390 PRO A N 1
ATOM 3015 C CA . PRO A 1 390 ? -15.366 17.378 5.843 1.00 90.12 390 PRO A CA 1
ATOM 3016 C C . PRO A 1 390 ? -14.921 18.331 4.726 1.00 90.12 390 PRO A C 1
ATOM 3018 O O . PRO A 1 390 ? -14.531 17.890 3.642 1.00 90.12 390 PRO A O 1
ATOM 3021 N N . ASP A 1 391 ? -14.939 19.627 5.014 1.00 87.00 391 ASP A N 1
ATOM 3022 C CA . ASP A 1 391 ? -14.447 20.680 4.121 1.00 87.00 391 ASP A CA 1
ATOM 3023 C C . ASP A 1 391 ? -13.497 21.628 4.878 1.00 87.00 391 ASP A C 1
ATOM 3025 O O . ASP A 1 391 ? -13.136 21.382 6.034 1.00 87.00 391 ASP A O 1
ATOM 3029 N N . LEU A 1 392 ? -13.048 22.704 4.236 1.00 85.56 392 LEU A N 1
ATOM 3030 C CA . LEU A 1 392 ? -12.169 23.708 4.845 1.00 85.56 392 LEU A CA 1
ATOM 3031 C C . LEU A 1 392 ? -12.853 24.520 5.964 1.00 85.56 392 LEU A C 1
ATOM 3033 O O . LEU A 1 392 ? -12.174 24.939 6.908 1.00 85.56 392 LEU A O 1
ATOM 3037 N N . ASP A 1 393 ? -14.177 24.677 5.891 1.00 83.06 393 ASP A N 1
ATOM 3038 C CA . ASP A 1 393 ? -14.982 25.468 6.836 1.00 83.06 393 ASP A CA 1
ATOM 3039 C C . ASP A 1 393 ? -15.771 24.615 7.854 1.00 83.06 393 ASP A C 1
ATOM 3041 O O . ASP A 1 393 ? -16.433 25.161 8.736 1.00 83.06 393 ASP A O 1
ATOM 3045 N N . GLU A 1 394 ? -15.725 23.283 7.749 1.00 75.69 394 GLU A N 1
ATOM 3046 C CA . GLU A 1 394 ? -16.515 22.371 8.592 1.00 75.69 394 GLU A CA 1
ATOM 3047 C C . GLU A 1 394 ? -15.894 22.200 9.991 1.00 75.69 394 GLU A C 1
ATOM 3049 O O . GLU A 1 394 ? -14.712 21.879 10.138 1.00 75.69 394 GLU A O 1
ATOM 3054 N N . ASP A 1 395 ? -16.717 22.344 11.031 1.00 79.69 395 ASP A N 1
ATOM 3055 C CA . ASP A 1 395 ? -16.324 22.252 12.444 1.00 79.69 395 ASP A CA 1
ATOM 3056 C C . ASP A 1 395 ? -16.601 20.872 13.078 1.00 79.69 395 ASP A C 1
ATOM 3058 O O . ASP A 1 395 ? -16.241 20.622 14.233 1.00 79.69 395 ASP A O 1
ATOM 3062 N N . GLY A 1 396 ? -17.203 19.947 12.321 1.00 88.75 396 GLY A N 1
ATOM 3063 C CA . GLY A 1 396 ? -17.489 18.580 12.746 1.00 88.75 396 GLY A CA 1
ATOM 3064 C C . GLY A 1 396 ? -18.828 18.411 13.465 1.00 88.75 396 GLY A C 1
ATOM 3065 O O . GLY A 1 396 ? -19.038 17.376 14.106 1.00 88.75 396 GLY A O 1
ATOM 3066 N N . VAL A 1 397 ? -19.745 19.378 13.362 1.00 92.38 397 VAL A N 1
ATOM 3067 C CA . VAL A 1 397 ? -21.093 19.291 13.950 1.00 92.38 397 VAL A CA 1
ATOM 3068 C C . VAL A 1 397 ? -21.864 18.075 13.432 1.00 92.38 397 VAL A C 1
ATOM 3070 O O . VAL A 1 397 ? -22.474 17.348 14.224 1.00 92.38 397 VAL A O 1
ATOM 3073 N N . GLU A 1 398 ? -21.824 17.793 12.126 1.00 95.12 398 GLU A N 1
ATOM 3074 C CA . GLU A 1 398 ? -22.551 16.634 11.583 1.00 95.12 398 GLU A CA 1
ATOM 3075 C C . GLU A 1 398 ? -21.894 15.301 11.982 1.00 95.12 398 GLU A C 1
ATOM 3077 O O . GLU A 1 398 ? -22.591 14.307 12.226 1.00 95.12 398 GLU A O 1
ATOM 3082 N N . LEU A 1 399 ? -20.567 15.288 12.158 1.00 97.38 399 LEU A N 1
ATOM 3083 C CA . LEU A 1 399 ? -19.848 14.131 12.693 1.00 97.38 399 LEU A CA 1
ATOM 3084 C C . LEU A 1 399 ? -20.293 13.835 14.130 1.00 97.38 399 LEU A C 1
ATOM 3086 O O . LEU A 1 399 ? -20.626 12.692 14.451 1.00 97.38 399 LEU A O 1
ATOM 3090 N N . GLU A 1 400 ? -20.348 14.860 14.983 1.00 97.81 400 GLU A N 1
ATOM 3091 C CA . GLU A 1 400 ? -20.832 14.741 16.360 1.00 97.81 400 GLU A CA 1
ATOM 3092 C C . GLU A 1 400 ? -22.270 14.223 16.399 1.00 97.81 400 GLU A C 1
ATOM 3094 O O . GLU A 1 400 ? -22.562 13.243 17.091 1.00 97.81 400 GLU A O 1
ATOM 3099 N N . ARG A 1 401 ? -23.163 14.809 15.596 1.00 97.81 401 ARG A N 1
ATOM 3100 C CA . ARG A 1 401 ? -24.557 14.367 15.493 1.00 97.81 401 ARG A CA 1
ATOM 3101 C C . ARG A 1 401 ? -24.660 12.895 15.089 1.00 97.81 401 ARG A C 1
ATOM 3103 O O . ARG A 1 401 ? -25.445 12.142 15.678 1.00 97.81 401 ARG A O 1
ATOM 3110 N N . THR A 1 402 ? -23.867 12.477 14.105 1.00 98.31 402 THR A N 1
ATOM 3111 C CA . THR A 1 402 ? -23.838 11.098 13.611 1.00 98.31 402 THR A CA 1
ATOM 3112 C C . THR A 1 402 ? -23.318 10.133 14.674 1.00 98.31 402 THR A C 1
ATOM 3114 O O . THR A 1 402 ? -23.917 9.071 14.878 1.00 98.31 402 THR A O 1
ATOM 3117 N N . ILE A 1 403 ? -22.256 10.502 15.396 1.00 98.38 403 ILE A N 1
ATOM 3118 C CA . ILE A 1 403 ? -21.712 9.700 16.495 1.00 98.38 403 ILE A CA 1
ATOM 3119 C C . ILE A 1 403 ? -22.735 9.579 17.622 1.00 98.38 403 ILE A C 1
ATOM 3121 O O . ILE A 1 403 ? -23.080 8.462 17.996 1.00 98.38 403 ILE A O 1
ATOM 3125 N N . VAL A 1 404 ? -23.288 10.686 18.124 1.00 98.00 404 VAL A N 1
ATOM 3126 C CA . VAL A 1 404 ? -24.244 10.676 19.246 1.00 98.00 404 VAL A CA 1
ATOM 3127 C C . VAL A 1 404 ? -25.451 9.790 18.944 1.00 98.00 404 VAL A C 1
ATOM 3129 O O . VAL A 1 404 ? -25.882 9.025 19.808 1.00 98.00 404 VAL A O 1
ATOM 3132 N N . LYS A 1 405 ? -25.961 9.838 17.707 1.00 98.25 405 LYS A N 1
ATOM 3133 C CA . LYS A 1 405 ? -27.092 9.017 17.261 1.00 98.25 405 LYS A CA 1
ATOM 3134 C C . LYS A 1 405 ? -26.779 7.515 17.223 1.00 98.25 405 LYS A C 1
ATOM 3136 O O . LYS A 1 405 ? -27.688 6.716 17.428 1.00 98.25 405 LYS A O 1
ATOM 3141 N N . ASN A 1 406 ? -25.534 7.122 16.942 1.00 98.19 406 ASN A N 1
ATOM 3142 C CA . ASN A 1 406 ? -25.181 5.732 16.621 1.00 98.19 406 ASN A CA 1
ATOM 3143 C C . ASN A 1 406 ? -24.095 5.113 17.525 1.00 98.19 406 ASN A C 1
ATOM 3145 O O . ASN A 1 406 ? -23.689 3.972 17.285 1.00 98.19 406 ASN A O 1
ATOM 3149 N N . LYS A 1 407 ? -23.618 5.825 18.553 1.00 95.62 407 LYS A N 1
ATOM 3150 C CA . LYS A 1 407 ? -22.441 5.483 19.381 1.00 95.62 407 LYS A CA 1
ATOM 3151 C C . LYS A 1 407 ? -22.422 4.055 19.929 1.00 95.62 407 LYS A C 1
ATOM 3153 O O . LYS A 1 407 ? -21.357 3.458 20.036 1.00 95.62 407 LYS A O 1
ATOM 3158 N N . ASP A 1 408 ? -23.582 3.478 20.235 1.00 96.44 408 ASP A N 1
ATOM 3159 C CA . ASP A 1 408 ? -23.682 2.128 20.807 1.00 96.44 408 ASP A CA 1
ATOM 3160 C C . ASP A 1 408 ? -23.437 1.017 19.773 1.00 96.44 408 ASP A C 1
ATOM 3162 O O . ASP A 1 408 ? -23.238 -0.142 20.132 1.00 96.44 408 ASP A O 1
ATOM 3166 N N . SER A 1 409 ? -23.390 1.373 18.486 1.00 98.00 409 SER A N 1
ATOM 3167 C CA . SER A 1 409 ? -23.099 0.460 17.378 1.00 98.00 409 SER A CA 1
ATOM 3168 C C . SER A 1 409 ? -21.706 0.646 16.767 1.00 98.00 409 SER A C 1
ATOM 3170 O O . SER A 1 409 ? -21.196 -0.300 16.162 1.00 98.00 409 SER A O 1
ATOM 3172 N N . ILE A 1 410 ? -21.080 1.819 16.937 1.00 98.69 410 ILE A N 1
ATOM 3173 C CA . ILE A 1 410 ? -19.831 2.192 16.256 1.00 98.69 410 ILE A CA 1
ATOM 3174 C C . ILE A 1 410 ? -18.618 1.611 16.989 1.00 98.69 410 ILE A C 1
ATOM 3176 O O . ILE A 1 410 ? -18.325 1.981 18.121 1.00 98.69 410 ILE A O 1
ATOM 3180 N N . ALA A 1 411 ? -17.878 0.725 16.329 1.00 98.56 411 ALA A N 1
ATOM 3181 C CA . ALA A 1 411 ? -16.622 0.174 16.822 1.00 98.56 411 ALA A CA 1
ATOM 3182 C C . ALA A 1 411 ? -15.448 1.144 16.629 1.00 98.56 411 ALA A C 1
ATOM 3184 O O . ALA A 1 411 ? -14.627 1.299 17.540 1.00 98.56 411 ALA A O 1
ATOM 3185 N N . ALA A 1 412 ? -15.387 1.782 15.458 1.00 98.88 412 ALA A N 1
ATOM 3186 C CA . ALA A 1 412 ? -14.342 2.724 15.085 1.00 98.88 412 ALA A CA 1
ATOM 3187 C C . ALA A 1 412 ? -14.828 3.757 14.054 1.00 98.88 412 ALA A C 1
ATOM 3189 O O . ALA A 1 412 ? -15.711 3.459 13.244 1.00 98.88 412 ALA A O 1
ATOM 3190 N N . LEU A 1 413 ? -14.212 4.938 14.074 1.00 98.88 413 LEU A N 1
ATOM 3191 C CA . LEU A 1 413 ? -14.200 5.915 12.987 1.00 98.88 413 LEU A CA 1
ATOM 3192 C C . LEU A 1 413 ? -12.960 5.658 12.120 1.00 98.88 413 LEU A C 1
ATOM 3194 O O . LEU A 1 413 ? -11.860 5.597 12.662 1.00 98.88 413 LEU A O 1
ATOM 3198 N N . ILE A 1 414 ? -13.120 5.526 10.803 1.00 98.88 414 ILE A N 1
ATOM 3199 C CA . ILE A 1 414 ? -12.015 5.428 9.837 1.00 98.88 414 ILE A CA 1
ATOM 3200 C C . ILE A 1 414 ? -12.013 6.627 8.885 1.00 98.88 414 ILE A C 1
ATOM 3202 O O . ILE A 1 414 ? -13.065 7.000 8.362 1.00 98.88 414 ILE A O 1
ATOM 3206 N N . ILE A 1 415 ? -10.842 7.239 8.686 1.00 98.12 415 ILE A N 1
ATOM 3207 C CA . ILE A 1 415 ? -10.682 8.438 7.854 1.00 98.12 415 ILE A CA 1
ATOM 3208 C C . ILE A 1 415 ? -9.286 8.526 7.217 1.00 98.12 415 ILE A C 1
ATOM 3210 O O . ILE A 1 415 ? -8.290 8.164 7.843 1.00 98.12 415 ILE A O 1
ATOM 3214 N N . GLU A 1 416 ? -9.205 9.033 5.985 1.00 98.50 416 GLU A N 1
ATOM 3215 C CA . GLU A 1 416 ? -7.952 9.511 5.377 1.00 98.50 416 GLU A CA 1
ATOM 3216 C C . GLU A 1 416 ? -7.622 10.900 5.962 1.00 98.50 416 GLU A C 1
ATOM 3218 O O . GLU A 1 416 ? -8.426 11.821 5.797 1.00 98.50 416 GLU A O 1
ATOM 3223 N N . PRO A 1 417 ? -6.499 11.099 6.675 1.00 97.31 417 PRO A N 1
ATOM 3224 C CA . PRO A 1 417 ? -6.269 12.331 7.413 1.00 97.31 417 PRO A CA 1
ATOM 3225 C C . PRO A 1 417 ? -5.866 13.502 6.504 1.00 97.31 417 PRO A C 1
ATOM 3227 O O . PRO A 1 417 ? -4.883 13.436 5.772 1.00 97.31 417 PRO A O 1
ATOM 3230 N N . CYS A 1 418 ? -6.597 14.610 6.616 1.00 94.25 418 CYS A N 1
ATOM 3231 C CA . CYS A 1 418 ? -6.443 15.888 5.902 1.00 94.25 418 CYS A CA 1
ATOM 3232 C C . CYS A 1 418 ? -6.678 15.855 4.386 1.00 94.25 418 CYS A C 1
ATOM 3234 O O . CYS A 1 418 ? -7.096 16.873 3.837 1.00 94.25 418 CYS A O 1
ATOM 3236 N N . VAL A 1 419 ? -6.415 14.735 3.708 1.00 95.38 419 VAL A N 1
ATOM 3237 C CA . VAL A 1 419 ? -6.545 14.613 2.251 1.00 95.38 419 VAL A CA 1
ATOM 3238 C C . VAL A 1 419 ? -7.270 13.323 1.889 1.00 95.38 419 VAL A C 1
ATOM 3240 O O . VAL A 1 419 ? -6.756 12.240 2.144 1.00 95.38 419 VAL A O 1
ATOM 3243 N N . GLN A 1 420 ? -8.425 13.438 1.234 1.00 95.06 420 GLN A N 1
ATOM 3244 C CA . GLN A 1 420 ? -9.108 12.313 0.593 1.00 95.06 420 GLN A CA 1
ATOM 3245 C C . GLN A 1 420 ? -8.565 12.145 -0.825 1.00 95.06 420 GLN A C 1
ATOM 3247 O O . GLN A 1 420 ? -8.849 12.962 -1.706 1.00 95.06 420 GLN A O 1
ATOM 3252 N N . GLY A 1 421 ? -7.761 11.105 -1.046 1.00 93.12 421 GLY A N 1
ATOM 3253 C CA . GLY A 1 421 ? -7.004 10.931 -2.284 1.00 93.12 421 GLY A CA 1
ATOM 3254 C C . GLY A 1 421 ? -7.891 10.505 -3.450 1.00 93.12 421 GLY A C 1
ATOM 3255 O O . GLY A 1 421 ? -8.285 11.312 -4.293 1.00 93.12 421 GLY A O 1
ATOM 3256 N N . ALA A 1 422 ? -8.218 9.213 -3.519 1.00 90.62 422 ALA A N 1
ATOM 3257 C CA . ALA A 1 422 ? -8.909 8.645 -4.682 1.00 90.62 422 ALA A CA 1
ATOM 3258 C C . ALA A 1 422 ? -10.376 9.098 -4.791 1.00 90.62 422 ALA A C 1
ATOM 3260 O O . ALA A 1 422 ? -10.959 9.045 -5.870 1.00 90.62 422 ALA A O 1
ATOM 3261 N N . GLY A 1 423 ? -10.956 9.611 -3.704 1.00 87.25 423 GLY A N 1
ATOM 3262 C CA . GLY A 1 423 ? -12.287 10.217 -3.709 1.00 87.25 423 GLY A CA 1
ATOM 3263 C C . GLY A 1 423 ? -12.367 11.628 -4.304 1.00 87.25 423 GLY A C 1
ATOM 3264 O O . GLY A 1 423 ? -13.460 12.206 -4.351 1.00 87.25 423 GLY A O 1
ATOM 3265 N N . GLY A 1 424 ? -11.239 12.185 -4.763 1.00 89.56 424 GLY A N 1
ATOM 3266 C CA . GLY A 1 424 ? -11.211 13.409 -5.568 1.00 89.56 424 GLY A CA 1
ATOM 3267 C C . GLY A 1 424 ? -10.159 14.447 -5.181 1.00 89.56 424 GLY A C 1
ATOM 3268 O O . GLY A 1 424 ? -10.401 15.620 -5.440 1.00 89.56 424 GLY A O 1
ATOM 3269 N N . MET A 1 425 ? -9.039 14.055 -4.559 1.00 93.19 425 MET A N 1
ATOM 3270 C CA . MET A 1 425 ? -7.964 14.954 -4.104 1.00 93.19 425 MET A CA 1
ATOM 3271 C C . MET A 1 425 ? -8.484 16.140 -3.284 1.00 93.19 425 MET A C 1
ATOM 3273 O O . MET A 1 425 ? -8.165 17.296 -3.559 1.00 93.19 425 MET A O 1
ATOM 3277 N N . ARG A 1 426 ? -9.326 15.852 -2.286 1.00 91.88 426 ARG A N 1
ATOM 3278 C CA . ARG A 1 426 ? -9.966 16.886 -1.465 1.00 91.88 426 ARG A CA 1
ATOM 3279 C C . ARG A 1 426 ? -9.220 17.105 -0.167 1.00 91.88 426 ARG A C 1
ATOM 3281 O O . ARG A 1 426 ? -8.984 16.157 0.578 1.00 91.88 426 ARG A O 1
ATOM 3288 N N . PHE A 1 427 ? -8.902 18.362 0.100 1.00 93.81 427 PHE A N 1
ATOM 3289 C CA . PHE A 1 427 ? -8.296 18.807 1.344 1.00 93.81 427 PHE A CA 1
ATOM 3290 C C . PHE A 1 427 ? -9.391 19.275 2.297 1.00 93.81 427 PHE A C 1
ATOM 3292 O O . PHE A 1 427 ? -10.348 19.908 1.864 1.00 93.81 427 PHE A O 1
ATOM 3299 N N . TYR A 1 428 ? -9.239 18.996 3.586 1.00 94.00 428 TYR A N 1
ATOM 3300 C CA . TYR A 1 428 ? -10.130 19.522 4.615 1.00 94.00 428 TYR A CA 1
ATOM 3301 C C . TYR A 1 428 ? -9.330 20.052 5.804 1.00 94.00 428 TYR A C 1
ATOM 3303 O O . TYR A 1 428 ? -8.148 19.740 5.978 1.00 94.00 428 TYR A O 1
ATOM 3311 N N . ASN A 1 429 ? -9.973 20.876 6.629 1.00 93.44 429 ASN A N 1
ATOM 3312 C CA . ASN A 1 429 ? -9.306 21.545 7.738 1.00 93.44 429 ASN A CA 1
ATOM 3313 C C . ASN A 1 429 ? -8.765 20.533 8.773 1.00 93.44 429 ASN A C 1
ATOM 3315 O O . ASN A 1 429 ? -9.548 19.747 9.316 1.00 93.44 429 ASN A O 1
ATOM 3319 N N . PRO A 1 430 ? -7.463 20.555 9.131 1.00 94.50 430 PRO A N 1
ATOM 3320 C CA . PRO A 1 430 ? -6.911 19.656 10.147 1.00 94.50 430 PRO A CA 1
ATOM 3321 C C . PRO A 1 430 ? -7.596 19.742 11.522 1.00 94.50 430 PRO A C 1
ATOM 3323 O O . PRO A 1 430 ? -7.526 18.785 12.293 1.00 94.50 430 PRO A O 1
ATOM 3326 N N . GLN A 1 431 ? -8.299 20.836 11.839 1.00 94.19 431 GLN A N 1
ATOM 3327 C CA . GLN A 1 431 ? -9.097 20.943 13.068 1.00 94.19 431 GLN A CA 1
ATOM 3328 C C . GLN A 1 431 ? -10.268 19.950 13.117 1.00 94.19 431 GLN A C 1
ATOM 3330 O O . GLN A 1 431 ? -10.636 19.488 14.198 1.00 94.19 431 GLN A O 1
ATOM 3335 N N . PHE A 1 432 ? -10.775 19.504 11.966 1.00 96.44 432 PHE A N 1
ATOM 3336 C CA . PHE A 1 432 ? -11.750 18.416 11.913 1.00 96.44 432 PHE A CA 1
ATOM 3337 C C . PHE A 1 432 ? -11.194 17.125 12.539 1.00 96.44 432 PHE A C 1
ATOM 3339 O O . PHE A 1 432 ? -11.913 16.418 13.244 1.00 96.44 432 PHE A O 1
ATOM 3346 N N . LEU A 1 433 ? -9.896 16.827 12.362 1.00 96.25 433 LEU A N 1
ATOM 3347 C CA . LEU A 1 433 ? -9.255 15.665 12.998 1.00 96.25 433 LEU A CA 1
ATOM 3348 C C . LEU A 1 433 ? -9.174 15.807 14.518 1.00 96.25 433 LEU A C 1
ATOM 3350 O O . LEU A 1 433 ? -9.325 14.816 15.233 1.00 96.25 433 LEU A O 1
ATOM 3354 N N . VAL A 1 434 ? -8.944 17.025 15.015 1.00 97.19 434 VAL A N 1
ATOM 3355 C CA . VAL A 1 434 ? -8.925 17.315 16.455 1.00 97.19 434 VAL A CA 1
ATOM 3356 C C . VAL A 1 434 ? -10.298 17.024 17.056 1.00 97.19 434 VAL A C 1
ATOM 3358 O O . VAL A 1 434 ? -10.395 16.279 18.034 1.00 97.19 434 VAL A O 1
ATOM 3361 N N . LYS A 1 435 ? -11.365 17.525 16.420 1.00 97.12 435 LYS A N 1
ATOM 3362 C CA . LYS A 1 435 ? -12.746 17.248 16.827 1.00 97.12 435 LYS A CA 1
ATOM 3363 C C . LYS A 1 435 ? -13.080 15.757 16.732 1.00 97.12 435 LYS A C 1
ATOM 3365 O O . LYS A 1 435 ? -13.621 15.198 17.682 1.00 97.12 435 LYS A O 1
ATOM 3370 N N . ALA A 1 436 ? -12.714 15.091 15.637 1.00 97.88 436 ALA A N 1
ATOM 3371 C CA . ALA A 1 436 ? -12.940 13.659 15.446 1.00 97.88 436 ALA A CA 1
ATOM 3372 C C . ALA A 1 436 ? -12.260 12.810 16.531 1.00 97.88 436 ALA A C 1
ATOM 3374 O O . ALA A 1 436 ? -12.887 11.908 17.088 1.00 97.88 436 ALA A O 1
ATOM 3375 N N . ARG A 1 437 ? -11.003 13.122 16.871 1.00 98.31 437 ARG A N 1
ATOM 3376 C CA . ARG A 1 437 ? -10.265 12.459 17.954 1.00 98.31 437 ARG A CA 1
ATOM 3377 C C . ARG A 1 437 ? -10.962 12.644 19.298 1.00 98.31 437 ARG A C 1
ATOM 3379 O O . ARG A 1 437 ? -11.171 11.652 19.990 1.00 98.31 437 ARG A O 1
ATOM 3386 N N . GLN A 1 438 ? -11.351 13.876 19.629 1.00 98.06 438 GLN A N 1
ATOM 3387 C CA . GLN A 1 438 ? -12.058 14.188 20.872 1.00 98.06 438 GLN A CA 1
ATOM 3388 C C . GLN A 1 438 ? -13.377 13.408 20.981 1.00 98.06 438 GLN A C 1
ATOM 3390 O O . GLN A 1 438 ? -13.617 12.734 21.977 1.00 98.06 438 GLN A O 1
ATOM 3395 N N . LEU A 1 439 ? -14.194 13.413 19.922 1.00 98.38 439 LEU A N 1
ATOM 3396 C CA . LEU A 1 439 ? -15.456 12.668 19.880 1.00 98.38 439 LEU A CA 1
ATOM 3397 C C . LEU A 1 439 ? -15.248 11.152 20.014 1.00 98.38 439 LEU A C 1
ATOM 3399 O O . LEU A 1 439 ? -16.055 10.465 20.642 1.00 98.38 439 LEU A O 1
ATOM 3403 N N . CYS A 1 440 ? -14.177 10.616 19.424 1.00 98.50 440 CYS A N 1
ATOM 3404 C CA . CYS A 1 440 ? -13.826 9.208 19.577 1.00 98.50 440 CYS A CA 1
ATOM 3405 C C . CYS A 1 440 ? -13.507 8.870 21.040 1.00 98.50 440 CYS A C 1
ATOM 3407 O O . CYS A 1 440 ? -14.035 7.886 21.567 1.00 98.50 440 CYS A O 1
ATOM 3409 N N . ASP A 1 441 ? -12.726 9.720 21.710 1.00 98.19 441 ASP A N 1
ATOM 3410 C CA . ASP A 1 441 ? -12.354 9.555 23.119 1.00 98.19 441 ASP A CA 1
ATOM 3411 C C . ASP A 1 441 ? -13.591 9.621 24.032 1.00 98.19 441 ASP A C 1
ATOM 3413 O O . ASP A 1 441 ? -13.828 8.701 24.820 1.00 98.19 441 ASP A O 1
ATOM 3417 N N . ASP A 1 442 ? -14.445 10.634 23.849 1.00 98.31 442 ASP A N 1
ATOM 3418 C CA . ASP A 1 442 ? -15.651 10.866 24.660 1.00 98.31 442 ASP A CA 1
ATOM 3419 C C . ASP A 1 442 ? -16.680 9.727 24.566 1.00 98.31 442 ASP A C 1
ATOM 3421 O O . ASP A 1 442 ? -17.463 9.485 25.491 1.00 98.31 442 ASP A O 1
ATOM 3425 N N . HIS A 1 443 ? -16.689 8.996 23.449 1.00 97.81 443 HIS A N 1
ATOM 3426 C CA . HIS A 1 443 ? -17.653 7.927 23.189 1.00 97.81 443 HIS A CA 1
ATOM 3427 C C . HIS A 1 443 ? -17.050 6.514 23.214 1.00 97.81 443 HIS A C 1
ATOM 3429 O O . HIS A 1 443 ? -17.774 5.527 23.006 1.00 97.81 443 HIS A O 1
ATOM 3435 N N . GLY A 1 444 ? -15.751 6.381 23.503 1.00 96.75 444 GLY A N 1
ATOM 3436 C CA . GLY A 1 444 ? -15.039 5.099 23.524 1.00 96.75 444 GLY A CA 1
ATOM 3437 C C . GLY A 1 444 ? -15.005 4.400 22.158 1.00 96.75 444 GLY A C 1
ATOM 3438 O O . GLY A 1 444 ? -15.084 3.169 22.081 1.00 96.75 444 GLY A O 1
ATOM 3439 N N . ILE A 1 445 ? -14.983 5.185 21.084 1.00 98.50 445 ILE A N 1
ATOM 3440 C CA . ILE A 1 445 ? -14.859 4.738 19.695 1.00 98.50 445 ILE A CA 1
ATOM 3441 C C . ILE A 1 445 ? -13.372 4.799 19.331 1.00 98.50 445 ILE A C 1
ATOM 3443 O O . ILE A 1 445 ?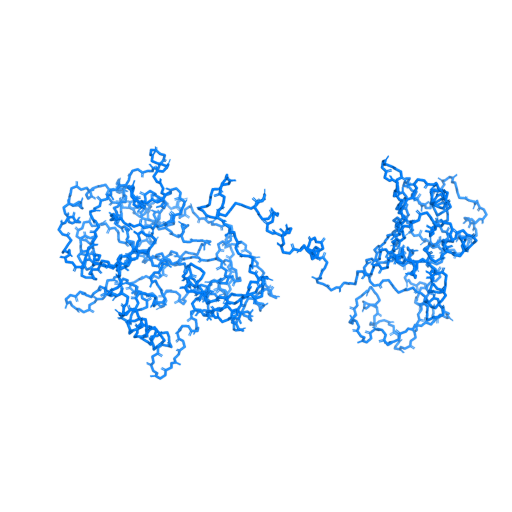 -12.687 5.740 19.711 1.00 98.50 445 ILE A O 1
ATOM 3447 N N . LEU A 1 446 ? -12.855 3.801 18.612 1.00 98.81 446 LEU A N 1
ATOM 3448 C CA . LEU A 1 446 ? -11.468 3.859 18.139 1.00 98.81 446 LEU A CA 1
ATOM 3449 C C . LEU A 1 446 ? -11.349 4.789 16.927 1.00 98.81 446 LEU A C 1
ATOM 3451 O O . LEU A 1 446 ? -12.213 4.767 16.054 1.00 98.81 446 LEU A O 1
ATOM 3455 N N . LEU A 1 447 ? -10.256 5.539 16.825 1.00 98.94 447 LEU A N 1
ATOM 3456 C CA . LEU A 1 447 ? -9.897 6.273 15.614 1.00 98.94 447 LEU A CA 1
ATOM 3457 C C . LEU A 1 447 ? -8.906 5.458 14.781 1.00 98.94 447 LEU A C 1
ATOM 3459 O O . LEU A 1 447 ? -7.837 5.079 15.267 1.00 98.94 447 LEU A O 1
ATOM 3463 N N . ILE A 1 448 ? -9.245 5.235 13.515 1.00 98.94 448 ILE A N 1
ATOM 3464 C CA . ILE A 1 448 ? -8.384 4.633 12.503 1.00 98.94 448 ILE A CA 1
ATOM 3465 C C . ILE A 1 448 ? -8.013 5.721 11.494 1.00 98.94 448 ILE A C 1
ATOM 3467 O O . ILE A 1 448 ? -8.893 6.249 10.814 1.00 98.94 448 ILE A O 1
ATOM 3471 N N . CYS A 1 449 ? -6.724 6.033 11.366 1.00 98.88 449 CYS A N 1
ATOM 3472 C CA . CYS A 1 449 ? -6.248 6.872 10.265 1.00 98.88 449 CYS A CA 1
ATOM 3473 C C . CYS A 1 449 ? -5.695 5.994 9.143 1.00 98.88 449 CYS A C 1
ATOM 3475 O O . CYS A 1 449 ? -4.764 5.209 9.350 1.00 98.88 449 CYS A O 1
ATOM 3477 N N . ASP A 1 450 ? -6.259 6.154 7.952 1.00 98.81 450 ASP A N 1
ATOM 3478 C CA . ASP A 1 450 ? -5.727 5.590 6.721 1.00 98.81 450 ASP A CA 1
ATOM 3479 C C . ASP A 1 450 ? -4.656 6.525 6.148 1.00 98.81 450 ASP A C 1
ATOM 3481 O O . ASP A 1 450 ? -4.946 7.488 5.446 1.00 98.81 450 ASP A O 1
ATOM 3485 N N . GLU A 1 451 ? -3.398 6.240 6.476 1.00 98.75 451 GLU A N 1
ATOM 3486 C CA . GLU A 1 451 ? -2.225 6.998 6.036 1.00 98.75 451 GLU A CA 1
ATOM 3487 C C . GLU A 1 451 ? -1.553 6.355 4.813 1.00 98.75 451 GLU A C 1
ATOM 3489 O O . GLU A 1 451 ? -0.402 6.663 4.492 1.00 98.75 451 GLU A O 1
ATOM 3494 N N . ILE A 1 452 ? -2.252 5.462 4.098 1.00 98.75 452 ILE A N 1
ATOM 3495 C CA . ILE A 1 452 ? -1.705 4.770 2.926 1.00 98.75 452 ILE A CA 1
ATOM 3496 C C . ILE A 1 452 ? -1.298 5.785 1.849 1.00 98.75 452 ILE A C 1
ATOM 3498 O O . ILE A 1 452 ? -0.284 5.589 1.182 1.00 98.75 452 ILE A O 1
ATOM 3502 N N . ALA A 1 453 ? -2.083 6.849 1.651 1.00 98.25 453 ALA A N 1
ATOM 3503 C CA . ALA A 1 453 ? -1.788 7.911 0.685 1.00 98.25 453 ALA A CA 1
ATOM 3504 C C . ALA A 1 453 ? -1.020 9.096 1.292 1.00 98.25 453 ALA A C 1
ATOM 3506 O O . ALA A 1 453 ? -0.141 9.651 0.636 1.00 98.25 453 ALA A O 1
ATOM 3507 N N . THR A 1 454 ? -1.358 9.494 2.518 1.00 98.00 454 THR A N 1
ATOM 3508 C CA . THR A 1 454 ? -0.897 10.747 3.141 1.00 98.00 454 THR A CA 1
ATOM 3509 C C . THR A 1 454 ? 0.428 10.616 3.881 1.00 98.00 454 THR A C 1
ATOM 3511 O O . THR A 1 454 ? 1.126 11.620 4.058 1.00 98.00 454 THR A O 1
ATOM 3514 N N . GLY A 1 455 ? 0.785 9.395 4.289 1.00 97.75 455 GLY A N 1
ATOM 3515 C CA . GLY A 1 455 ? 1.978 9.119 5.074 1.00 97.75 455 GLY A CA 1
ATOM 3516 C C . GLY A 1 455 ? 3.281 9.415 4.335 1.00 97.75 455 GLY A C 1
ATOM 3517 O O . GLY A 1 455 ? 3.318 9.733 3.143 1.00 97.75 455 GLY A O 1
ATOM 3518 N N . PHE A 1 456 ? 4.388 9.290 5.066 1.00 97.88 456 PHE A N 1
ATOM 3519 C CA . PHE A 1 456 ? 5.740 9.519 4.549 1.00 97.88 456 PHE A CA 1
ATOM 3520 C C . PHE A 1 456 ? 5.948 10.929 3.963 1.00 97.88 456 PHE A C 1
ATOM 3522 O O . PHE A 1 456 ? 6.712 11.124 3.018 1.00 97.88 456 PHE A O 1
ATOM 3529 N N . GLY A 1 457 ? 5.276 11.924 4.551 1.00 96.25 457 GLY A N 1
ATOM 3530 C CA . GLY A 1 457 ? 5.421 13.343 4.225 1.00 96.25 457 GLY A CA 1
ATOM 3531 C C . GLY A 1 457 ? 4.596 13.815 3.029 1.00 96.25 457 GLY A C 1
ATOM 3532 O O . GLY A 1 457 ? 4.715 14.977 2.641 1.00 96.25 457 GLY A O 1
ATOM 3533 N N . ARG A 1 458 ? 3.759 12.952 2.433 1.00 96.75 458 ARG A N 1
ATOM 3534 C CA . ARG A 1 458 ? 2.988 13.289 1.227 1.00 96.75 458 ARG A CA 1
ATOM 3535 C C . ARG A 1 458 ? 1.975 14.406 1.465 1.00 96.75 458 ARG A C 1
ATOM 3537 O O . ARG A 1 458 ? 1.818 15.251 0.589 1.00 96.75 458 ARG A O 1
ATOM 3544 N N . ALA A 1 459 ? 1.322 14.418 2.626 1.00 93.75 459 ALA A N 1
ATOM 3545 C CA . ALA A 1 459 ? 0.348 15.452 2.986 1.00 93.75 459 ALA A CA 1
ATOM 3546 C C . ALA A 1 459 ? 0.978 16.855 3.145 1.00 93.75 459 ALA A C 1
ATOM 3548 O O . ALA A 1 459 ? 0.268 17.857 3.119 1.00 93.75 459 ALA A O 1
ATOM 3549 N N . GLY A 1 460 ? 2.307 16.944 3.284 1.00 91.06 460 GLY A N 1
ATOM 3550 C CA . GLY A 1 460 ? 3.019 18.207 3.449 1.00 91.06 460 GLY A CA 1
ATOM 3551 C C . GLY A 1 460 ? 2.846 18.815 4.843 1.00 91.06 460 GLY A C 1
ATOM 3552 O O . GLY A 1 460 ? 2.811 18.109 5.848 1.00 91.06 460 GLY A O 1
ATOM 3553 N N . GLY A 1 461 ? 2.835 20.150 4.919 1.00 90.12 461 GLY A N 1
ATOM 3554 C CA . GLY A 1 461 ? 2.641 20.890 6.177 1.00 90.12 461 GLY A CA 1
ATOM 3555 C C . GLY A 1 461 ? 3.733 20.675 7.234 1.00 90.12 461 GLY A C 1
ATOM 3556 O O . GLY A 1 461 ? 3.512 20.931 8.413 1.00 90.12 461 GLY A O 1
ATOM 3557 N N . GLY A 1 462 ? 4.914 20.197 6.828 1.00 92.06 462 GLY A N 1
ATOM 3558 C CA . GLY A 1 462 ? 6.039 19.930 7.725 1.00 92.06 462 GLY A CA 1
ATOM 3559 C C . GLY A 1 462 ? 5.918 18.642 8.547 1.00 92.06 462 GLY A C 1
ATOM 3560 O O . GLY A 1 462 ? 6.790 18.379 9.379 1.00 92.06 462 GLY A O 1
ATOM 3561 N N . GLU A 1 463 ? 4.905 17.809 8.301 1.00 95.56 463 GLU A N 1
ATOM 3562 C CA . GLU A 1 463 ? 4.635 16.592 9.071 1.00 95.56 463 GLU A CA 1
ATOM 3563 C C . GLU A 1 463 ? 4.818 15.313 8.253 1.00 95.56 463 GLU A C 1
ATOM 3565 O O . GLU A 1 463 ? 4.568 15.278 7.052 1.00 95.56 463 GLU A O 1
ATOM 3570 N N . LEU A 1 464 ? 5.318 14.255 8.906 1.00 96.88 464 LEU A N 1
ATOM 3571 C CA . LEU A 1 464 ? 5.537 12.960 8.247 1.00 96.88 464 LEU A CA 1
ATOM 3572 C C . LEU A 1 464 ? 4.213 12.207 8.030 1.00 96.88 464 LEU A C 1
ATOM 3574 O O . LEU A 1 464 ? 4.108 11.398 7.112 1.00 96.88 464 LEU A O 1
ATOM 3578 N N . TRP A 1 465 ? 3.220 12.489 8.871 1.00 98.19 465 TRP A N 1
ATOM 3579 C CA . TRP A 1 465 ? 1.917 11.829 8.921 1.00 98.19 465 TRP A CA 1
ATOM 3580 C C . TRP A 1 465 ? 0.825 12.888 8.799 1.00 98.19 465 TRP A C 1
ATOM 3582 O O . TRP A 1 465 ? 0.892 13.905 9.494 1.00 98.19 465 TRP A O 1
ATOM 3592 N N . GLY A 1 466 ? -0.181 12.660 7.956 1.00 97.69 466 GLY A N 1
ATOM 3593 C CA . GLY A 1 466 ? -1.302 13.585 7.785 1.00 97.69 466 GLY A CA 1
ATOM 3594 C C . GLY A 1 466 ? -2.052 13.831 9.095 1.00 97.69 466 GLY A C 1
ATOM 3595 O O . GLY A 1 466 ? -2.409 14.966 9.399 1.00 97.69 466 GLY A O 1
ATOM 3596 N N . SER A 1 467 ? -2.197 12.808 9.945 1.00 98.00 467 SER A N 1
ATOM 3597 C CA . SER A 1 467 ? -2.870 12.937 11.242 1.00 98.00 467 SER A CA 1
ATOM 3598 C C . SER A 1 467 ? -2.173 13.944 12.158 1.00 98.00 467 SER A C 1
ATOM 3600 O O . SER A 1 467 ? -2.820 14.619 12.952 1.00 98.00 467 SER A O 1
ATOM 3602 N N . SER A 1 468 ? -0.852 14.083 12.016 1.00 97.69 468 SER A N 1
ATOM 3603 C CA . SER A 1 468 ? -0.030 14.983 12.826 1.00 97.69 468 SER A CA 1
ATOM 3604 C C . SER A 1 468 ? -0.209 16.465 12.483 1.00 97.69 468 SER A C 1
ATOM 3606 O O . SER A 1 468 ? 0.271 17.306 13.241 1.00 97.69 468 SER A O 1
ATOM 3608 N N . LEU A 1 469 ? -0.903 16.792 11.387 1.00 96.81 469 LEU A N 1
ATOM 3609 C CA . LEU A 1 469 ? -1.304 18.164 11.059 1.00 96.81 469 LEU A CA 1
ATOM 3610 C C . LEU A 1 469 ? -2.448 18.664 11.952 1.00 96.81 469 LEU A C 1
ATOM 3612 O O . LEU A 1 469 ? -2.599 19.870 12.140 1.00 96.81 469 LEU A O 1
ATOM 3616 N N . GLY A 1 470 ? -3.249 17.755 12.518 1.00 96.56 470 GLY A N 1
ATOM 3617 C CA . GLY A 1 470 ? -4.221 18.099 13.548 1.00 96.56 470 GLY A CA 1
ATOM 3618 C C . GLY A 1 470 ? -3.497 18.381 14.859 1.00 96.56 470 GLY A C 1
ATOM 3619 O O . GLY A 1 470 ? -2.970 17.458 15.480 1.00 96.56 470 GLY A O 1
ATOM 3620 N N . VAL A 1 471 ? -3.469 19.641 15.288 1.00 96.75 471 VAL A N 1
ATOM 3621 C CA . VAL A 1 471 ? -2.832 20.065 16.542 1.00 96.75 471 VAL A CA 1
ATOM 3622 C C . VAL A 1 471 ? -3.901 20.601 17.485 1.00 96.75 471 VAL A C 1
ATOM 3624 O O . VAL A 1 471 ? -4.643 21.520 17.136 1.00 96.75 471 VAL A O 1
ATOM 3627 N N . LYS A 1 472 ? -3.983 19.997 18.671 1.00 95.56 472 LYS A N 1
ATOM 3628 C CA . LYS A 1 472 ? -4.890 20.377 19.756 1.00 95.56 472 LYS A CA 1
ATOM 3629 C C . LYS A 1 472 ? -4.448 21.698 20.393 1.00 95.56 472 LYS A C 1
ATOM 3631 O O . LYS A 1 472 ? -3.291 22.098 20.281 1.00 95.56 472 LYS A O 1
ATOM 3636 N N . GLU A 1 473 ? -5.337 22.332 21.156 1.00 94.00 473 GLU A N 1
ATOM 3637 C CA . GLU A 1 473 ? -5.042 23.587 21.873 1.00 94.00 473 GLU A CA 1
ATOM 3638 C C . GLU A 1 473 ? -3.839 23.481 22.827 1.00 94.00 473 GLU A C 1
ATOM 3640 O O . GLU A 1 473 ? -3.095 24.442 23.005 1.00 94.00 473 GLU A O 1
ATOM 3645 N N . ASN A 1 474 ? -3.609 22.301 23.411 1.00 94.31 474 ASN A N 1
ATOM 3646 C CA . ASN A 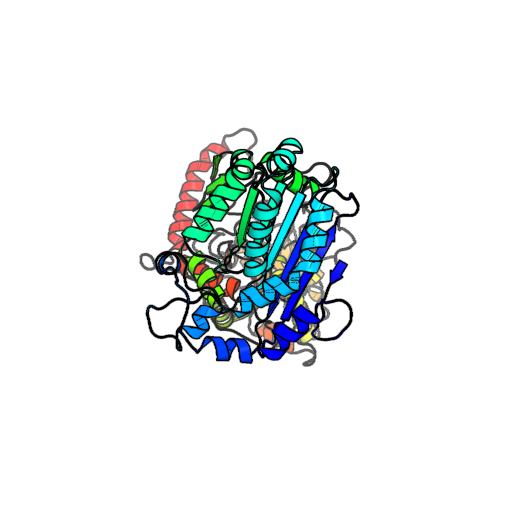1 474 ? -2.468 22.028 24.290 1.00 94.31 474 ASN A CA 1
ATOM 3647 C C . ASN A 1 474 ? -1.140 21.785 23.533 1.00 94.31 474 ASN A C 1
ATOM 3649 O O . ASN A 1 474 ? -0.128 21.486 24.165 1.00 94.31 474 ASN A O 1
ATOM 3653 N N . GLY A 1 475 ? -1.133 21.893 22.200 1.00 95.19 475 GLY A N 1
ATOM 3654 C CA . GLY A 1 475 ? 0.030 21.665 21.340 1.00 95.19 475 GLY A CA 1
ATOM 3655 C C . GLY A 1 475 ? 0.293 20.198 20.985 1.00 95.19 475 GLY A C 1
ATOM 3656 O O . GLY A 1 475 ? 1.220 19.914 20.225 1.00 95.19 475 GLY A O 1
ATOM 3657 N N . GLU A 1 476 ? -0.501 19.254 21.499 1.00 96.44 476 GLU A N 1
ATOM 3658 C CA . GLU A 1 476 ? -0.378 17.841 21.143 1.00 96.44 476 GLU A CA 1
ATOM 3659 C C . GLU A 1 476 ? -0.957 17.563 19.755 1.00 96.44 476 GLU A C 1
ATOM 3661 O O . GLU A 1 476 ? -1.981 18.113 19.349 1.00 96.44 476 GLU A O 1
ATOM 3666 N N . LYS A 1 477 ? -0.317 16.647 19.033 1.00 97.56 477 LYS A N 1
ATOM 3667 C CA . LYS A 1 477 ? -0.769 16.190 17.718 1.00 97.56 477 LYS A CA 1
ATOM 3668 C C . LYS A 1 477 ? -1.856 15.128 17.851 1.00 97.56 477 LYS A C 1
ATOM 3670 O O . LYS A 1 477 ? -1.876 14.365 18.818 1.00 97.56 477 LYS A O 1
ATOM 3675 N N . VAL A 1 478 ? -2.737 15.035 16.861 1.00 98.19 478 VAL A N 1
ATOM 3676 C CA . VAL A 1 478 ? -3.712 13.947 16.770 1.00 98.19 478 VAL A CA 1
ATOM 3677 C C . VAL A 1 478 ? -2.993 12.637 16.448 1.00 98.19 478 VAL A C 1
ATOM 3679 O O . VAL A 1 478 ? -2.298 12.499 15.437 1.00 98.19 478 VAL A O 1
ATOM 3682 N N . VAL A 1 479 ? -3.205 11.652 17.319 1.00 98.38 479 VAL A N 1
ATOM 3683 C CA . VAL A 1 479 ? -2.704 10.285 17.171 1.00 98.38 479 VAL A CA 1
ATOM 3684 C C . VAL A 1 479 ? -3.899 9.327 17.129 1.00 98.38 479 VAL A C 1
ATOM 3686 O O . VAL A 1 479 ? -4.768 9.399 18.009 1.00 98.38 479 VAL A O 1
ATOM 3689 N N . PRO A 1 480 ? -3.998 8.455 16.110 1.00 98.75 480 PRO A N 1
ATOM 3690 C CA . PRO A 1 480 ? -5.053 7.454 16.050 1.00 98.75 480 PRO A CA 1
ATOM 3691 C C . PRO A 1 480 ? -4.772 6.281 16.992 1.00 98.75 480 PRO A C 1
ATOM 3693 O O . PRO A 1 480 ? -3.648 6.069 17.446 1.00 98.75 480 PRO A O 1
ATOM 3696 N N . ASP A 1 481 ? -5.796 5.469 17.233 1.00 98.88 481 ASP A N 1
ATOM 3697 C CA . ASP A 1 481 ? -5.642 4.193 17.934 1.00 98.88 481 ASP A CA 1
ATOM 3698 C C . ASP A 1 481 ? -5.035 3.116 17.022 1.00 98.88 481 ASP A C 1
ATOM 3700 O O . ASP A 1 481 ? -4.323 2.217 17.484 1.00 98.88 481 ASP A O 1
ATOM 3704 N N . ILE A 1 482 ? -5.330 3.211 15.720 1.00 98.94 482 ILE A N 1
ATOM 3705 C CA . ILE A 1 482 ? -4.821 2.330 14.669 1.00 98.94 482 ILE A CA 1
ATOM 3706 C C . ILE A 1 482 ? -4.455 3.170 13.434 1.00 98.94 482 ILE A C 1
ATOM 3708 O O . ILE A 1 482 ? -5.209 4.041 13.015 1.00 98.94 482 ILE A O 1
ATOM 3712 N N . MET A 1 483 ? -3.309 2.897 12.823 1.00 98.94 483 MET A N 1
ATOM 3713 C CA . MET A 1 483 ? -2.817 3.567 11.619 1.00 98.94 483 MET A CA 1
ATOM 3714 C C . MET A 1 483 ? -2.573 2.543 10.508 1.00 98.94 483 MET A C 1
ATOM 3716 O O . MET A 1 483 ? -1.924 1.523 10.747 1.00 98.94 483 MET A O 1
ATOM 3720 N N . CYS A 1 484 ? -3.067 2.814 9.299 1.00 98.94 484 CYS A N 1
ATOM 3721 C CA . CYS A 1 484 ? -2.827 1.983 8.114 1.00 98.94 484 CYS A CA 1
ATOM 3722 C C . CYS A 1 484 ? -1.785 2.645 7.207 1.00 98.94 484 CYS A C 1
ATOM 3724 O O . CYS A 1 484 ? -1.905 3.823 6.899 1.00 98.94 484 CYS A O 1
ATOM 3726 N N . LEU A 1 485 ? -0.780 1.888 6.767 1.00 98.88 485 LEU A N 1
ATOM 3727 C CA . LEU A 1 485 ? 0.313 2.336 5.900 1.00 98.88 485 LEU A CA 1
ATOM 3728 C C . LEU A 1 485 ? 0.409 1.459 4.649 1.00 98.88 485 LEU A C 1
ATOM 3730 O O . LEU A 1 485 ? 0.044 0.285 4.681 1.00 98.88 485 LEU A O 1
ATOM 3734 N N . GLY A 1 486 ? 0.968 2.005 3.569 1.00 98.50 486 GLY A N 1
ATOM 3735 C CA . GLY A 1 486 ? 1.237 1.297 2.316 1.00 98.50 486 GLY A CA 1
ATOM 3736 C C . GLY A 1 486 ? 1.985 2.195 1.328 1.00 98.50 486 GLY A C 1
ATOM 3737 O O . GLY A 1 486 ? 2.722 3.083 1.755 1.00 98.50 486 GLY A O 1
ATOM 3738 N N . LYS A 1 487 ? 1.785 1.975 0.020 1.00 98.56 487 LYS A N 1
ATOM 3739 C CA . LYS A 1 487 ? 2.310 2.799 -1.091 1.00 98.56 487 LYS A CA 1
ATOM 3740 C C . LYS A 1 487 ? 3.779 3.213 -0.906 1.00 98.56 487 LYS A C 1
ATOM 3742 O O . LYS A 1 487 ? 4.680 2.421 -1.167 1.00 98.56 487 LYS A O 1
ATOM 3747 N N . ALA A 1 488 ? 4.016 4.449 -0.459 1.00 98.25 488 ALA A N 1
ATOM 3748 C CA . ALA A 1 488 ? 5.336 5.045 -0.275 1.00 98.25 488 ALA A CA 1
ATOM 3749 C C . ALA A 1 488 ? 6.241 4.282 0.705 1.00 98.25 488 ALA A C 1
ATOM 3751 O O . ALA A 1 488 ? 7.454 4.457 0.643 1.00 98.25 488 ALA A O 1
ATOM 3752 N N . LEU A 1 489 ? 5.678 3.404 1.547 1.00 98.75 489 LEU A N 1
ATOM 3753 C CA . LEU A 1 489 ? 6.406 2.559 2.500 1.00 98.75 489 LEU A CA 1
ATOM 3754 C C . LEU A 1 489 ? 7.621 1.845 1.882 1.00 98.75 489 LEU A C 1
ATOM 3756 O O . LEU A 1 489 ? 8.644 1.706 2.546 1.00 98.75 489 LEU A O 1
ATOM 3760 N N . THR A 1 490 ? 7.513 1.380 0.636 1.00 98.62 490 THR A N 1
ATOM 3761 C CA . THR A 1 490 ? 8.579 0.638 -0.063 1.00 98.62 490 THR A CA 1
ATOM 3762 C C . THR A 1 490 ? 9.251 1.441 -1.171 1.00 98.62 490 THR A C 1
ATOM 3764 O O . THR A 1 490 ? 10.050 0.892 -1.926 1.00 98.62 490 THR A O 1
ATOM 3767 N N . GLY A 1 491 ? 8.892 2.716 -1.336 1.00 97.94 491 GLY A N 1
ATOM 3768 C CA . GLY A 1 491 ? 9.301 3.502 -2.497 1.00 97.94 491 GLY A CA 1
ATOM 3769 C C . GLY A 1 491 ? 8.771 2.964 -3.830 1.00 97.94 491 GLY A C 1
ATOM 3770 O O . GLY A 1 491 ? 9.368 3.253 -4.860 1.00 97.94 491 GLY A O 1
ATOM 3771 N N . GLY A 1 492 ? 7.694 2.167 -3.818 1.00 97.44 492 GLY A N 1
ATOM 3772 C CA . GLY A 1 492 ? 7.065 1.605 -5.019 1.00 97.44 492 GLY A CA 1
ATOM 3773 C C . GLY A 1 492 ? 7.747 0.367 -5.600 1.00 97.44 492 GLY A C 1
ATOM 3774 O O . GLY A 1 492 ? 7.403 -0.065 -6.692 1.00 97.44 492 GLY A O 1
ATOM 3775 N N . TYR A 1 493 ? 8.703 -0.218 -4.878 1.00 97.88 493 TYR A N 1
ATOM 3776 C CA . TYR A 1 493 ? 9.485 -1.359 -5.359 1.00 97.88 493 TYR A CA 1
ATOM 3777 C C . TYR A 1 493 ? 8.771 -2.699 -5.223 1.00 97.88 493 TYR A C 1
ATOM 3779 O O . TYR A 1 493 ? 8.894 -3.574 -6.075 1.00 97.88 493 TYR A O 1
ATOM 3787 N N . MET A 1 494 ? 8.082 -2.889 -4.101 1.00 97.12 494 MET A N 1
ATOM 3788 C CA . MET A 1 494 ? 7.409 -4.138 -3.762 1.00 97.12 494 MET A CA 1
ATOM 3789 C C . MET A 1 494 ? 6.134 -3.836 -2.995 1.00 97.12 494 MET A C 1
ATOM 3791 O O . MET A 1 494 ? 6.053 -2.843 -2.268 1.00 97.12 494 MET A O 1
ATOM 3795 N N . THR A 1 495 ? 5.148 -4.714 -3.124 1.00 98.00 495 THR A N 1
ATOM 3796 C CA . THR A 1 495 ? 3.920 -4.602 -2.344 1.00 98.00 495 THR A CA 1
ATOM 3797 C C . THR A 1 495 ? 4.208 -4.880 -0.864 1.00 98.00 495 THR A C 1
ATOM 3799 O O . THR A 1 495 ? 4.809 -5.896 -0.512 1.00 98.00 495 THR A O 1
ATOM 3802 N N . LEU A 1 496 ? 3.844 -3.933 -0.001 1.00 98.69 496 LEU A N 1
ATOM 3803 C CA . LEU A 1 496 ? 3.884 -4.057 1.453 1.00 98.69 496 LEU A CA 1
ATOM 3804 C C . LEU A 1 496 ? 2.979 -2.993 2.064 1.00 98.69 496 LEU A C 1
ATOM 3806 O O . LEU A 1 496 ? 2.907 -1.856 1.592 1.00 98.69 496 LEU A O 1
ATOM 3810 N N . ALA A 1 497 ? 2.342 -3.355 3.161 1.00 98.88 497 ALA A N 1
ATOM 3811 C CA . ALA A 1 497 ? 1.539 -2.484 3.985 1.00 98.88 497 ALA A CA 1
ATOM 3812 C C . ALA A 1 497 ? 1.742 -2.826 5.463 1.00 98.88 497 ALA A C 1
ATOM 3814 O O . ALA A 1 497 ? 2.285 -3.878 5.819 1.00 98.88 497 ALA A O 1
ATOM 3815 N N . ALA A 1 498 ? 1.301 -1.926 6.335 1.00 98.88 498 ALA A N 1
ATOM 3816 C CA . ALA A 1 498 ? 1.345 -2.143 7.772 1.00 98.88 498 ALA A CA 1
ATOM 3817 C C . ALA A 1 498 ? 0.086 -1.603 8.446 1.00 98.88 498 ALA A C 1
ATOM 3819 O O . ALA A 1 498 ? -0.399 -0.532 8.095 1.00 98.88 498 ALA A O 1
ATOM 3820 N N . THR A 1 499 ? -0.401 -2.323 9.448 1.00 98.94 499 THR A N 1
ATOM 3821 C CA . THR A 1 499 ? -1.377 -1.826 10.416 1.00 98.94 499 THR A CA 1
ATOM 3822 C C . THR A 1 499 ? -0.661 -1.671 11.743 1.00 98.94 499 THR A C 1
ATOM 3824 O O . THR A 1 499 ? -0.126 -2.642 12.280 1.00 98.94 499 THR A O 1
ATOM 3827 N N . ILE A 1 500 ? -0.615 -0.456 12.271 1.00 98.88 500 ILE A N 1
ATOM 3828 C CA . ILE A 1 500 ? 0.086 -0.143 13.511 1.00 98.88 500 ILE A CA 1
ATOM 3829 C C . ILE A 1 500 ? -0.956 0.241 14.544 1.00 98.88 500 ILE A C 1
ATOM 3831 O O . ILE A 1 500 ? -1.765 1.124 14.299 1.00 98.88 500 ILE A O 1
ATOM 3835 N N . ALA A 1 501 ? -0.947 -0.425 15.689 1.00 98.81 501 ALA A N 1
ATOM 3836 C CA . ALA A 1 501 ? -1.894 -0.183 16.764 1.00 98.81 501 ALA A CA 1
ATOM 3837 C C . ALA A 1 501 ? -1.179 0.257 18.043 1.00 98.81 501 ALA A C 1
ATOM 3839 O O . ALA A 1 501 ? 0.010 -0.025 18.262 1.00 98.81 501 ALA A O 1
ATOM 3840 N N . THR A 1 502 ? -1.922 0.924 18.922 1.00 98.75 502 THR A N 1
ATOM 3841 C CA . THR A 1 502 ? -1.475 1.153 20.296 1.00 98.75 502 THR A CA 1
ATOM 3842 C C . THR A 1 502 ? -1.365 -0.172 21.049 1.00 98.75 502 THR A C 1
ATOM 3844 O O . THR A 1 502 ? -1.984 -1.187 20.704 1.00 98.75 502 THR A O 1
ATOM 3847 N N . GLU A 1 503 ? -0.581 -0.181 22.127 1.00 97.06 503 GLU A N 1
ATOM 3848 C CA . GLU A 1 503 ? -0.519 -1.360 22.989 1.00 97.06 503 GLU A CA 1
ATOM 3849 C C . GLU A 1 503 ? -1.878 -1.680 23.634 1.00 97.06 503 GLU A C 1
ATOM 3851 O O . GLU A 1 503 ? -2.191 -2.854 23.840 1.00 97.06 503 GLU A O 1
ATOM 3856 N N . GLU A 1 504 ? -2.697 -0.664 23.919 1.00 96.50 504 GLU A N 1
ATOM 3857 C CA . GLU A 1 504 ? -4.039 -0.862 24.461 1.00 96.50 504 GLU A CA 1
ATOM 3858 C C . GLU A 1 504 ? -4.919 -1.660 23.496 1.00 96.50 504 GLU A C 1
ATOM 3860 O O . GLU A 1 504 ? -5.522 -2.653 23.909 1.00 96.50 504 GLU A O 1
ATOM 3865 N N . VAL A 1 505 ? -4.949 -1.273 22.216 1.00 96.81 505 VAL A N 1
ATOM 3866 C CA . VAL A 1 505 ? -5.718 -1.987 21.191 1.00 96.81 505 VAL A CA 1
ATOM 3867 C C . VAL A 1 505 ? -5.217 -3.419 21.052 1.00 96.81 505 VAL A C 1
ATOM 3869 O O . VAL A 1 505 ? -6.009 -4.354 21.155 1.00 96.81 505 VAL A O 1
ATOM 3872 N N . ALA A 1 506 ? -3.905 -3.613 20.902 1.00 94.69 506 ALA A N 1
ATOM 3873 C CA . ALA A 1 506 ? -3.326 -4.944 20.734 1.00 94.69 506 ALA A CA 1
ATOM 3874 C C . ALA A 1 506 ? -3.604 -5.867 21.931 1.00 94.69 506 ALA A C 1
ATOM 3876 O O . ALA A 1 506 ? -3.965 -7.028 21.749 1.00 94.69 506 ALA A O 1
ATOM 3877 N N . LYS A 1 507 ? -3.486 -5.357 23.166 1.00 92.88 507 LYS A N 1
ATOM 3878 C CA . LYS A 1 507 ? -3.852 -6.119 24.369 1.00 92.88 507 LYS A CA 1
ATOM 3879 C C . LYS A 1 507 ? -5.357 -6.369 24.425 1.00 92.88 507 LYS A C 1
ATOM 3881 O O . LYS A 1 507 ? -5.762 -7.452 24.823 1.00 92.88 507 LYS A O 1
ATOM 3886 N N . GLY A 1 508 ? -6.183 -5.394 24.044 1.00 92.88 508 GLY A N 1
ATOM 3887 C CA . GLY A 1 508 ? -7.641 -5.510 24.049 1.00 92.88 508 GLY A CA 1
ATOM 3888 C C . GLY A 1 508 ? -8.175 -6.542 23.055 1.00 92.88 508 GLY A C 1
ATOM 3889 O O . GLY A 1 508 ? -9.082 -7.287 23.410 1.00 92.88 508 GLY A O 1
ATOM 3890 N N . VAL A 1 509 ? -7.560 -6.666 21.874 1.00 91.56 509 VAL A N 1
ATOM 3891 C CA . VAL A 1 509 ? -7.832 -7.753 20.915 1.00 91.56 509 VAL A CA 1
ATOM 3892 C C . VAL A 1 509 ? -7.647 -9.125 21.571 1.00 91.56 509 VAL A C 1
ATOM 3894 O O . VAL A 1 509 ? -8.477 -10.009 21.381 1.00 91.56 509 VAL A O 1
ATOM 3897 N N . SER A 1 510 ? -6.615 -9.278 22.405 1.00 85.00 510 SER A N 1
ATOM 3898 C CA . SER A 1 510 ? -6.294 -10.534 23.098 1.00 85.00 510 SER A CA 1
ATOM 3899 C C . SER A 1 510 ? -6.991 -10.724 24.455 1.00 85.00 510 SER A C 1
ATOM 3901 O O . SER A 1 510 ? -6.832 -11.776 25.067 1.00 85.00 510 SER A O 1
ATOM 3903 N N . LYS A 1 511 ? -7.726 -9.723 24.969 1.00 81.69 511 LYS A N 1
ATOM 3904 C CA . LYS A 1 511 ? -8.410 -9.788 26.282 1.00 81.69 511 LYS A CA 1
ATOM 3905 C C . LYS A 1 511 ? -9.717 -10.579 26.266 1.00 81.69 511 LYS A C 1
ATOM 3907 O O . LYS A 1 511 ? -10.228 -10.872 27.341 1.00 81.69 511 LYS A O 1
ATOM 3912 N N . GLY A 1 512 ? -10.271 -10.849 25.084 1.00 68.69 512 GLY A N 1
ATOM 3913 C CA . GLY A 1 512 ? -11.473 -11.663 24.923 1.00 68.69 512 GLY A CA 1
ATOM 3914 C C . GLY A 1 512 ? -11.201 -13.135 25.236 1.00 68.69 512 GLY A C 1
ATOM 3915 O O . GLY A 1 512 ? -10.743 -13.481 26.318 1.00 68.69 512 GLY A O 1
ATOM 3916 N N . ASP A 1 513 ? -11.483 -14.017 24.283 1.00 66.50 513 ASP A N 1
ATOM 3917 C CA . ASP A 1 513 ? -11.119 -15.428 24.401 1.00 66.50 513 ASP A CA 1
ATOM 3918 C C . ASP A 1 513 ? -9.612 -15.600 24.109 1.00 66.50 513 ASP A C 1
ATOM 3920 O O . ASP A 1 513 ? -9.197 -15.342 22.977 1.00 66.50 513 ASP A O 1
ATOM 3924 N N . PRO A 1 514 ? -8.778 -16.046 25.072 1.00 56.09 514 PRO A N 1
ATOM 3925 C CA . PRO A 1 514 ? -7.354 -16.296 24.838 1.00 56.09 514 PRO A CA 1
ATOM 3926 C C . PRO A 1 514 ? -7.085 -17.339 23.741 1.00 56.09 514 PRO A C 1
ATOM 3928 O O . PRO A 1 514 ? -5.972 -17.397 23.218 1.00 56.09 514 PRO A O 1
ATOM 3931 N N . ALA A 1 515 ? -8.083 -18.158 23.381 1.00 58.28 515 ALA A N 1
ATOM 3932 C CA . ALA A 1 515 ? -8.017 -19.099 22.266 1.00 58.28 515 ALA A CA 1
ATOM 3933 C C . ALA A 1 515 ? -8.232 -18.441 20.887 1.00 58.28 515 ALA A C 1
ATOM 3935 O O . ALA A 1 515 ? -8.045 -19.100 19.864 1.00 58.28 515 ALA A O 1
ATOM 3936 N N . LEU A 1 516 ? -8.603 -17.157 20.835 1.00 67.94 516 LEU A N 1
ATOM 3937 C CA . LEU A 1 516 ? -8.850 -16.400 19.608 1.00 67.94 516 LEU A CA 1
ATOM 3938 C C . LEU A 1 516 ? -7.845 -15.244 19.477 1.00 67.94 516 LEU A C 1
ATOM 3940 O O . LEU A 1 516 ? -8.196 -14.094 19.761 1.00 67.94 516 LEU A O 1
ATOM 3944 N N . PRO A 1 517 ? -6.603 -15.504 19.016 1.00 82.88 517 PRO A N 1
ATOM 3945 C CA . PRO A 1 517 ? -5.697 -14.430 18.619 1.00 82.88 517 PRO A CA 1
ATOM 3946 C C . PRO A 1 517 ? -6.315 -13.592 17.482 1.00 82.88 517 PRO A C 1
ATOM 3948 O O . PRO A 1 517 ? -7.412 -13.868 16.983 1.00 82.88 517 PRO A O 1
ATOM 3951 N N . LEU A 1 518 ? -5.608 -12.558 17.022 1.00 90.56 518 LEU A N 1
ATOM 3952 C CA . LEU A 1 518 ? -5.973 -11.924 15.757 1.00 90.56 518 LEU A CA 1
ATOM 3953 C C . LEU A 1 518 ? -5.893 -12.978 14.643 1.00 90.56 518 LEU A C 1
ATOM 3955 O O . LEU A 1 518 ? -4.805 -13.352 14.211 1.00 90.56 518 LEU A O 1
ATOM 3959 N N . MET A 1 519 ? -7.050 -13.477 14.202 1.00 83.69 519 MET A N 1
ATOM 3960 C CA . MET A 1 519 ? -7.162 -14.549 13.208 1.00 83.69 519 MET A CA 1
ATOM 3961 C C . MET A 1 519 ? -6.952 -13.987 11.798 1.00 83.69 519 MET A C 1
ATOM 3963 O O . MET A 1 519 ? -7.873 -13.910 10.983 1.00 83.69 519 MET A O 1
ATOM 3967 N N . HIS A 1 520 ? -5.731 -13.531 11.535 1.00 93.06 520 HIS A N 1
ATOM 3968 C CA . HIS A 1 520 ? -5.299 -13.004 10.251 1.00 93.06 520 HIS A CA 1
ATOM 3969 C C . HIS A 1 520 ? -3.800 -13.269 10.087 1.00 93.06 520 HIS A C 1
ATOM 3971 O O . HIS A 1 520 ? -3.012 -12.945 10.970 1.00 93.06 520 HIS A O 1
ATOM 3977 N N . GLY A 1 521 ? -3.401 -13.842 8.955 1.00 92.38 521 GLY A N 1
ATOM 3978 C CA . GLY A 1 521 ? -1.997 -14.110 8.651 1.00 92.38 521 GLY A CA 1
ATOM 3979 C C . GLY A 1 521 ? -1.818 -14.355 7.159 1.00 92.38 521 GLY A C 1
ATOM 3980 O O . GLY A 1 521 ? -2.012 -15.490 6.725 1.00 92.38 521 GLY A O 1
ATOM 3981 N N . PRO A 1 522 ? -1.513 -13.315 6.364 1.00 95.44 522 PRO A N 1
ATOM 3982 C CA . PRO A 1 522 ? -1.274 -13.477 4.934 1.00 95.44 522 PRO A CA 1
ATOM 3983 C C . PRO A 1 522 ? -0.054 -14.366 4.660 1.00 95.44 522 PRO A C 1
ATOM 3985 O O . PRO A 1 522 ? 0.896 -14.385 5.442 1.00 95.44 522 PRO A O 1
ATOM 3988 N N . THR A 1 523 ? -0.040 -15.088 3.537 1.00 94.56 523 THR A N 1
ATOM 3989 C CA . THR A 1 523 ? 1.078 -15.986 3.185 1.00 94.56 523 THR A CA 1
ATOM 3990 C C . THR A 1 523 ? 2.405 -15.234 3.080 1.00 94.56 523 THR A C 1
ATOM 3992 O O . THR A 1 523 ? 3.415 -15.695 3.606 1.00 94.56 523 THR A O 1
ATOM 3995 N N . PHE A 1 524 ? 2.395 -14.049 2.466 1.00 97.44 524 PHE A N 1
ATOM 3996 C CA . PHE A 1 524 ? 3.576 -13.202 2.287 1.00 97.44 524 PHE A CA 1
ATOM 3997 C C . PHE A 1 524 ? 3.790 -12.203 3.431 1.00 97.44 524 PHE A C 1
ATOM 3999 O O . PHE A 1 524 ? 4.591 -11.274 3.289 1.00 97.44 524 PHE A O 1
ATOM 4006 N N . MET A 1 525 ? 3.128 -12.419 4.577 1.00 98.25 525 MET A N 1
ATOM 4007 C CA . MET A 1 525 ? 3.279 -11.590 5.768 1.00 98.25 525 MET A CA 1
ATOM 4008 C C . MET A 1 525 ? 4.755 -11.338 6.065 1.00 98.25 525 MET A C 1
ATOM 4010 O O . MET A 1 525 ? 5.553 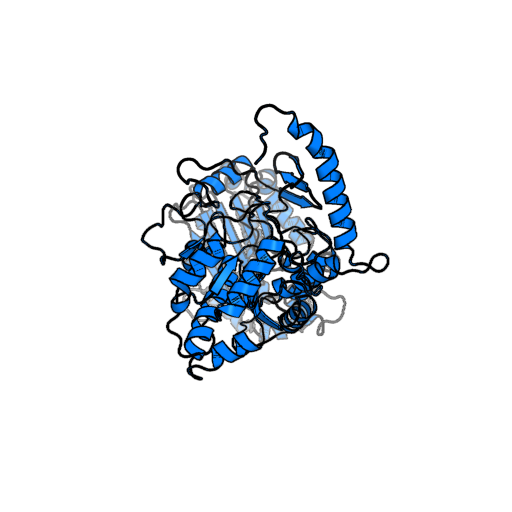-12.271 6.158 1.00 98.25 525 MET A O 1
ATOM 4014 N N . ALA A 1 526 ? 5.096 -10.058 6.215 1.00 98.38 526 ALA A N 1
ATOM 4015 C CA . ALA A 1 526 ? 6.449 -9.605 6.500 1.00 98.38 526 ALA A CA 1
ATOM 4016 C C . ALA A 1 526 ? 7.509 -10.106 5.498 1.00 98.38 526 ALA A C 1
ATOM 4018 O O . ALA A 1 526 ? 8.628 -10.394 5.905 1.00 98.38 526 ALA A O 1
ATOM 4019 N N . ASN A 1 527 ? 7.199 -10.198 4.197 1.00 98.69 527 ASN A N 1
ATOM 4020 C CA . ASN A 1 527 ? 8.154 -10.661 3.184 1.00 98.69 527 ASN A CA 1
ATOM 4021 C C . ASN A 1 527 ? 9.558 -10.008 3.351 1.00 98.69 527 ASN A C 1
ATOM 4023 O O . ASN A 1 527 ? 9.647 -8.776 3.394 1.00 98.69 527 ASN A O 1
ATOM 4027 N N . PRO A 1 528 ? 10.657 -10.795 3.436 1.00 98.75 528 PRO A N 1
ATOM 4028 C CA . PRO A 1 528 ? 11.997 -10.268 3.700 1.00 98.75 528 PRO A CA 1
ATOM 4029 C C . PRO A 1 528 ? 12.462 -9.204 2.703 1.00 98.75 528 PRO A C 1
ATOM 4031 O O . PRO A 1 528 ? 13.004 -8.188 3.134 1.00 98.75 528 PRO A O 1
ATOM 4034 N N . LEU A 1 529 ? 12.232 -9.413 1.400 1.00 98.69 529 LEU A N 1
ATOM 4035 C CA . LEU A 1 529 ? 12.627 -8.478 0.340 1.00 98.69 529 LEU A CA 1
ATOM 4036 C C . LEU A 1 529 ? 11.894 -7.143 0.499 1.00 98.69 529 LEU A C 1
ATOM 4038 O O . LEU A 1 529 ? 12.527 -6.088 0.548 1.00 98.69 529 LEU A O 1
ATOM 4042 N N . ALA A 1 530 ? 10.573 -7.209 0.679 1.00 98.75 530 ALA A N 1
ATOM 4043 C CA . ALA A 1 530 ? 9.730 -6.037 0.871 1.00 98.75 530 ALA A CA 1
ATOM 4044 C C . ALA A 1 530 ? 10.104 -5.269 2.152 1.00 98.75 530 ALA A C 1
ATOM 4046 O O . ALA A 1 530 ? 10.204 -4.043 2.140 1.00 98.75 530 ALA A O 1
ATOM 4047 N N . CYS A 1 531 ? 10.389 -5.981 3.249 1.00 98.81 531 CYS A N 1
ATOM 4048 C CA . CYS A 1 531 ? 10.841 -5.355 4.491 1.00 98.81 531 CYS A CA 1
ATOM 4049 C C . CYS A 1 531 ? 12.206 -4.674 4.330 1.00 98.81 531 CYS A C 1
ATOM 4051 O O . CYS A 1 531 ? 12.421 -3.588 4.862 1.00 98.81 531 CYS A O 1
ATOM 4053 N N . SER A 1 532 ? 13.128 -5.306 3.599 1.00 98.75 532 SER A N 1
ATOM 4054 C CA . SER A 1 532 ? 14.469 -4.768 3.370 1.00 98.75 532 SER A CA 1
ATOM 4055 C C . SER A 1 532 ? 14.437 -3.490 2.534 1.00 98.75 532 SER A C 1
ATOM 4057 O O . SER A 1 532 ? 15.113 -2.521 2.872 1.00 98.75 532 SER A O 1
ATOM 4059 N N . VAL A 1 533 ? 13.637 -3.452 1.464 1.00 98.75 533 VAL A N 1
ATOM 4060 C CA . VAL A 1 533 ? 13.513 -2.238 0.643 1.00 98.75 533 VAL A CA 1
ATOM 4061 C C . VAL A 1 533 ? 12.732 -1.134 1.360 1.00 98.75 533 VAL A C 1
ATOM 4063 O O . VAL A 1 533 ? 13.078 0.036 1.218 1.00 98.75 533 VAL A O 1
ATOM 4066 N N . ALA A 1 534 ? 11.752 -1.483 2.204 1.00 98.88 534 ALA A N 1
ATOM 4067 C CA . ALA A 1 534 ? 11.060 -0.516 3.058 1.00 98.88 534 ALA A CA 1
ATOM 4068 C C . ALA A 1 534 ? 12.009 0.165 4.054 1.00 98.88 534 ALA A C 1
ATOM 4070 O O . ALA A 1 534 ? 11.955 1.380 4.231 1.00 98.88 534 ALA A O 1
ATOM 4071 N N . LEU A 1 535 ? 12.919 -0.599 4.672 1.00 98.81 535 LEU A N 1
ATOM 4072 C CA . LEU A 1 535 ? 13.947 -0.050 5.560 1.00 98.81 535 LEU A CA 1
ATOM 4073 C C . LEU A 1 535 ? 14.821 0.986 4.847 1.00 98.81 535 LEU A C 1
ATOM 4075 O O . LEU A 1 535 ? 15.023 2.077 5.380 1.00 98.81 535 LEU A O 1
ATOM 4079 N N . GLU A 1 536 ? 15.303 0.681 3.639 1.00 98.62 536 GLU A N 1
ATOM 4080 C CA . GLU A 1 536 ? 16.097 1.640 2.863 1.00 98.62 536 GLU A CA 1
ATOM 4081 C C . GLU A 1 536 ? 15.279 2.843 2.388 1.00 98.62 536 GLU A C 1
ATOM 4083 O O . GLU A 1 536 ? 15.777 3.966 2.441 1.00 98.62 536 GLU A O 1
ATOM 4088 N N . SER A 1 537 ? 14.028 2.644 1.961 1.00 98.69 537 SER A N 1
ATOM 4089 C CA . SER A 1 537 ? 13.142 3.740 1.552 1.00 98.69 537 SER A CA 1
ATOM 4090 C C . SER A 1 537 ? 12.908 4.722 2.704 1.00 98.69 537 SER A C 1
ATOM 4092 O O . SER A 1 537 ? 13.174 5.919 2.576 1.00 98.69 537 SER A O 1
ATOM 4094 N N . ILE A 1 538 ? 12.524 4.222 3.881 1.00 98.56 538 ILE A N 1
ATOM 4095 C CA . ILE A 1 538 ? 12.369 5.059 5.076 1.00 98.56 538 ILE A CA 1
ATOM 4096 C C . ILE A 1 538 ? 13.709 5.702 5.452 1.00 98.56 538 ILE A C 1
ATOM 4098 O O . ILE A 1 538 ? 13.759 6.899 5.736 1.00 98.56 538 ILE A O 1
ATOM 4102 N N . GLY A 1 539 ? 14.810 4.947 5.410 1.00 97.69 539 GLY A N 1
ATOM 4103 C CA . GLY A 1 539 ? 16.149 5.461 5.697 1.00 97.69 539 GLY A CA 1
ATOM 4104 C C . GLY A 1 539 ? 16.566 6.615 4.778 1.00 97.69 539 GLY A C 1
ATOM 4105 O O . GLY A 1 539 ? 17.202 7.566 5.233 1.00 97.69 539 GLY A O 1
ATOM 4106 N N . LEU A 1 540 ? 16.175 6.580 3.501 1.00 96.50 540 LEU A N 1
ATOM 4107 C CA . LEU A 1 540 ? 16.396 7.676 2.558 1.00 96.50 540 LEU A CA 1
ATOM 4108 C C . LEU A 1 540 ? 15.569 8.914 2.890 1.00 96.50 540 LEU A C 1
ATOM 4110 O O . LEU A 1 540 ? 16.102 10.022 2.828 1.00 96.50 540 LEU A O 1
ATOM 4114 N N . LEU A 1 541 ? 14.291 8.744 3.239 1.00 95.62 541 LEU A N 1
ATOM 4115 C CA . LEU A 1 541 ? 13.449 9.861 3.674 1.00 95.62 541 LEU A CA 1
ATOM 4116 C C . LEU A 1 541 ? 14.044 10.526 4.920 1.00 95.62 541 LEU A C 1
ATOM 4118 O O . LEU A 1 541 ? 14.165 11.750 4.976 1.00 95.62 541 LEU A O 1
ATOM 4122 N N . MET A 1 542 ? 14.446 9.708 5.893 1.00 95.12 542 MET A N 1
ATOM 4123 C CA . MET A 1 542 ? 14.883 10.141 7.221 1.00 95.12 542 MET A CA 1
ATOM 4124 C C . MET A 1 542 ? 16.350 10.573 7.296 1.00 95.12 542 MET A C 1
ATOM 4126 O O . MET A 1 542 ? 16.791 11.010 8.358 1.00 95.12 542 MET A O 1
ATOM 4130 N N . ARG A 1 543 ? 17.110 10.487 6.196 1.00 94.31 543 ARG A N 1
ATOM 4131 C CA . ARG A 1 543 ? 18.499 10.961 6.141 1.00 94.31 543 ARG A CA 1
ATOM 4132 C C . ARG A 1 543 ? 18.573 12.420 6.593 1.00 94.31 543 ARG A C 1
ATOM 4134 O O . ARG A 1 543 ? 17.852 13.258 6.055 1.00 94.31 543 ARG A O 1
ATOM 4141 N N . ASP A 1 544 ? 19.468 12.724 7.530 1.00 91.00 544 ASP A N 1
ATOM 4142 C CA . ASP A 1 544 ? 19.712 14.106 7.944 1.00 91.00 544 ASP A CA 1
ATOM 4143 C C . ASP A 1 544 ? 20.314 14.921 6.793 1.00 91.00 544 ASP A C 1
ATOM 4145 O O . ASP A 1 544 ? 21.263 14.494 6.128 1.00 91.00 544 ASP A O 1
ATOM 4149 N N . GLU A 1 545 ? 19.754 16.102 6.560 1.00 85.94 545 GLU A N 1
ATOM 4150 C CA . GLU A 1 545 ? 20.339 17.123 5.707 1.00 85.94 545 GLU A CA 1
ATOM 4151 C C . GLU A 1 545 ? 20.194 18.490 6.381 1.00 85.94 545 GLU A C 1
ATOM 4153 O O . GLU A 1 545 ? 19.155 19.147 6.305 1.00 85.94 545 GLU A O 1
ATOM 4158 N N . GLY A 1 546 ? 21.258 18.916 7.064 1.00 83.94 546 GLY A N 1
ATOM 4159 C CA . GLY A 1 546 ? 21.292 20.212 7.739 1.00 83.94 546 GLY A CA 1
ATOM 4160 C C . GLY A 1 546 ? 20.442 20.253 9.012 1.00 83.94 546 GLY A C 1
ATOM 4161 O O . GLY A 1 546 ? 19.819 21.278 9.290 1.00 83.94 546 GLY A O 1
ATOM 4162 N N . GLY A 1 547 ? 20.398 19.154 9.776 1.00 86.75 547 GLY A N 1
ATOM 4163 C CA . GLY A 1 547 ? 19.668 19.072 11.047 1.00 86.75 547 GLY A CA 1
ATOM 4164 C C . GLY A 1 547 ? 18.162 18.832 10.902 1.00 86.75 547 GLY A C 1
ATOM 4165 O O . GLY A 1 547 ? 17.411 19.024 11.862 1.00 86.75 547 GLY A O 1
ATOM 4166 N N . LYS A 1 548 ? 17.694 18.471 9.703 1.00 88.94 548 LYS A N 1
ATOM 4167 C CA . LYS A 1 548 ? 16.304 18.098 9.416 1.00 88.94 548 LYS A CA 1
ATOM 4168 C C . LYS A 1 548 ? 16.275 16.869 8.502 1.00 88.94 548 LYS A C 1
ATOM 4170 O O . LYS A 1 548 ? 17.177 16.710 7.681 1.00 88.94 548 LYS A O 1
ATOM 4175 N N . PRO A 1 549 ? 15.219 16.039 8.569 1.00 91.19 549 PRO A N 1
ATOM 4176 C CA . PRO A 1 549 ? 15.015 14.975 7.593 1.00 91.19 549 PRO A CA 1
ATOM 4177 C C . PRO A 1 549 ? 14.946 15.522 6.161 1.00 91.19 549 PRO A C 1
ATOM 4179 O O . PRO A 1 549 ? 14.178 16.449 5.886 1.00 91.19 549 PRO A O 1
ATOM 4182 N N . TRP A 1 550 ? 15.710 14.912 5.253 1.00 90.81 550 TRP A N 1
ATOM 4183 C CA . TRP A 1 550 ? 15.811 15.249 3.827 1.00 90.81 550 TRP A CA 1
ATOM 4184 C C . TRP A 1 550 ? 14.448 15.453 3.156 1.00 90.81 550 TRP A C 1
ATOM 4186 O O . TRP A 1 550 ? 14.268 16.390 2.370 1.00 90.81 550 TRP A O 1
ATOM 4196 N N . TRP A 1 551 ? 13.473 14.597 3.483 1.00 94.62 551 TRP A N 1
ATOM 4197 C CA . TRP A 1 551 ? 12.145 14.652 2.877 1.00 94.62 551 TRP A CA 1
ATOM 4198 C C . TRP A 1 551 ? 11.464 16.015 3.071 1.00 94.62 551 TRP A C 1
ATOM 4200 O O . TRP A 1 551 ? 10.813 16.481 2.140 1.00 94.62 551 TRP A O 1
ATOM 4210 N N . ARG A 1 552 ? 11.660 16.698 4.214 1.00 93.69 552 ARG A N 1
ATOM 4211 C CA . ARG A 1 552 ? 11.005 17.988 4.515 1.00 93.69 552 ARG A CA 1
ATOM 4212 C C . ARG A 1 552 ? 11.400 19.053 3.508 1.00 93.69 552 ARG A C 1
ATOM 4214 O O . ARG A 1 552 ? 10.557 19.595 2.802 1.00 93.69 552 ARG A O 1
ATOM 4221 N N . THR A 1 553 ? 12.705 19.276 3.375 1.00 91.00 553 THR A N 1
ATOM 4222 C CA . THR A 1 553 ? 13.263 20.254 2.436 1.00 91.00 553 THR A CA 1
ATOM 4223 C C . THR A 1 553 ? 12.833 19.954 1.002 1.00 91.00 553 THR A C 1
ATOM 4225 O O . THR A 1 553 ? 12.610 20.873 0.211 1.00 91.00 553 THR A O 1
ATOM 4228 N N . ARG A 1 554 ? 12.725 18.670 0.635 1.00 92.88 554 ARG A N 1
ATOM 4229 C CA . ARG A 1 554 ? 12.319 18.276 -0.714 1.00 92.88 554 ARG A CA 1
ATOM 4230 C C . ARG A 1 554 ? 10.832 18.518 -0.965 1.00 92.88 554 ARG A C 1
ATOM 4232 O O . ARG A 1 554 ? 10.507 19.068 -2.015 1.00 92.88 554 ARG A O 1
ATOM 4239 N N . VAL A 1 555 ? 9.963 18.145 -0.027 1.00 95.50 555 VAL A N 1
ATOM 4240 C CA . VAL A 1 555 ? 8.513 18.367 -0.119 1.00 95.50 555 VAL A CA 1
ATOM 4241 C C . VAL A 1 555 ? 8.201 19.861 -0.165 1.00 95.50 555 VAL A C 1
ATOM 4243 O O . VAL A 1 555 ? 7.464 20.275 -1.053 1.00 95.50 555 VAL A O 1
ATOM 4246 N N . ASP A 1 556 ? 8.836 20.684 0.674 1.00 93.25 556 ASP A N 1
ATOM 4247 C CA . ASP A 1 556 ? 8.630 22.141 0.673 1.00 93.25 556 ASP A CA 1
ATOM 4248 C C . ASP A 1 556 ? 8.994 22.768 -0.682 1.00 93.25 556 ASP A C 1
ATOM 4250 O O . ASP A 1 556 ? 8.241 23.573 -1.232 1.00 93.25 556 ASP A O 1
ATOM 4254 N N . LYS A 1 557 ? 10.126 22.353 -1.269 1.00 94.56 557 LYS A N 1
ATOM 4255 C CA . LYS A 1 557 ? 10.554 22.811 -2.602 1.00 94.56 557 LYS A CA 1
ATOM 4256 C C . LYS A 1 557 ? 9.584 22.382 -3.701 1.00 94.56 557 LYS A C 1
ATOM 4258 O O . LYS A 1 557 ? 9.290 23.179 -4.587 1.00 94.56 557 LYS A O 1
ATOM 4263 N N . ILE A 1 558 ? 9.105 21.136 -3.662 1.00 95.06 558 ILE A N 1
ATOM 4264 C CA . ILE A 1 558 ? 8.125 20.629 -4.633 1.00 95.06 558 ILE A CA 1
ATOM 4265 C C . ILE A 1 558 ? 6.811 21.397 -4.493 1.00 95.06 558 ILE A C 1
ATOM 4267 O O . ILE A 1 558 ? 6.269 21.840 -5.497 1.00 95.06 558 ILE A O 1
ATOM 4271 N N . ASN A 1 559 ? 6.331 21.601 -3.267 1.00 94.94 559 ASN A N 1
ATOM 4272 C CA . ASN A 1 559 ? 5.090 22.318 -3.003 1.00 94.94 559 ASN A CA 1
ATOM 4273 C C . ASN A 1 559 ? 5.156 23.773 -3.489 1.00 94.94 559 ASN A C 1
ATOM 4275 O O . ASN A 1 559 ? 4.240 24.233 -4.166 1.00 94.94 559 ASN A O 1
ATOM 4279 N N . ALA A 1 560 ? 6.259 24.476 -3.211 1.00 96.19 560 ALA A N 1
ATOM 4280 C CA . ALA A 1 560 ? 6.483 25.832 -3.710 1.00 96.19 560 ALA A CA 1
ATOM 4281 C C . ALA A 1 560 ? 6.488 25.876 -5.246 1.00 96.19 560 ALA A C 1
ATOM 4283 O O . ALA A 1 560 ? 5.790 26.698 -5.837 1.00 96.19 560 ALA A O 1
ATOM 4284 N N . GLY A 1 561 ? 7.207 24.947 -5.888 1.00 97.44 561 GLY A N 1
ATOM 4285 C CA . GLY A 1 561 ? 7.249 24.847 -7.346 1.00 97.44 561 GLY A CA 1
ATOM 4286 C C . GLY A 1 561 ? 5.883 24.538 -7.962 1.00 97.44 561 GLY A C 1
ATOM 4287 O O . GLY A 1 561 ? 5.479 25.205 -8.905 1.00 97.44 561 GLY A O 1
ATOM 4288 N N . LEU A 1 562 ? 5.138 23.570 -7.421 1.00 95.69 562 LEU A N 1
ATOM 4289 C CA . LEU A 1 562 ? 3.792 23.247 -7.905 1.00 95.69 562 LEU A CA 1
ATOM 4290 C C . LEU A 1 562 ? 2.829 24.420 -7.717 1.00 95.69 562 LEU A C 1
ATOM 4292 O O . LEU A 1 562 ? 2.079 24.729 -8.635 1.00 95.69 562 LEU A O 1
ATOM 4296 N N . THR A 1 563 ? 2.883 25.101 -6.571 1.00 95.31 563 THR A N 1
ATOM 4297 C CA . THR A 1 563 ? 2.044 26.277 -6.296 1.00 95.31 563 THR A CA 1
ATOM 4298 C C . THR A 1 563 ? 2.301 27.375 -7.324 1.00 95.31 563 THR A C 1
ATOM 4300 O O . THR A 1 563 ? 1.367 27.856 -7.957 1.00 95.31 563 THR A O 1
ATOM 4303 N N . GLU A 1 564 ? 3.566 27.737 -7.538 1.00 97.56 564 GLU A N 1
ATOM 4304 C CA . GLU A 1 564 ? 3.942 28.786 -8.488 1.00 97.56 564 GLU A CA 1
ATOM 4305 C C . GLU A 1 564 ? 3.560 28.421 -9.929 1.00 97.56 564 GLU A C 1
ATOM 4307 O O . GLU A 1 564 ? 2.982 29.235 -10.648 1.00 97.56 564 GLU A O 1
ATOM 4312 N N . GLN A 1 565 ? 3.864 27.192 -10.354 1.00 97.12 565 GLN A N 1
ATOM 4313 C CA . GLN A 1 565 ? 3.703 26.777 -11.749 1.00 97.12 565 GLN A CA 1
ATOM 4314 C C . GLN A 1 565 ? 2.252 26.435 -12.116 1.00 97.12 565 GLN A C 1
ATOM 4316 O O . GLN A 1 565 ? 1.887 26.538 -13.286 1.00 97.12 565 GLN A O 1
ATOM 4321 N N . LEU A 1 566 ? 1.413 26.049 -11.146 1.00 95.88 566 LEU A N 1
ATOM 4322 C CA . LEU A 1 566 ? -0.010 25.774 -11.375 1.00 95.88 566 LEU A CA 1
ATOM 4323 C C . LEU A 1 566 ? -0.902 27.007 -11.191 1.00 95.88 566 LEU A C 1
ATOM 4325 O O . LEU A 1 566 ? -2.037 26.993 -11.660 1.00 95.88 566 LEU A O 1
ATOM 4329 N N . GLU A 1 567 ? -0.415 28.089 -10.581 1.00 95.69 567 GLU A N 1
ATOM 4330 C CA . GLU A 1 567 ? -1.204 29.310 -10.365 1.00 95.69 567 GLU A CA 1
ATOM 4331 C C . GLU A 1 567 ? -1.847 29.879 -11.651 1.00 95.69 567 GLU A C 1
ATOM 4333 O O . GLU A 1 567 ? -3.030 30.237 -11.620 1.00 95.69 567 GLU A O 1
ATOM 4338 N N . PRO A 1 568 ? -1.173 29.906 -12.823 1.00 96.25 568 PRO A N 1
ATOM 4339 C CA . PRO A 1 568 ? -1.806 30.352 -14.064 1.00 96.25 568 PRO A CA 1
ATOM 4340 C C . PRO A 1 568 ? -3.038 29.527 -14.471 1.00 96.25 568 PRO A C 1
ATOM 4342 O O . PRO A 1 568 ? -3.922 30.060 -15.148 1.00 96.25 568 PRO A O 1
ATOM 4345 N N . ALA A 1 569 ? -3.132 28.260 -14.047 1.00 95.06 569 ALA A N 1
ATOM 4346 C CA . ALA A 1 569 ? -4.244 27.377 -14.390 1.00 95.06 569 ALA A CA 1
ATOM 4347 C C . ALA A 1 569 ? -5.585 27.856 -13.810 1.00 95.06 569 ALA A C 1
ATOM 4349 O O . ALA A 1 569 ? -6.620 27.601 -14.419 1.00 95.06 569 ALA A O 1
ATOM 4350 N N . ARG A 1 570 ? -5.586 28.635 -12.715 1.00 94.06 570 ARG A N 1
ATOM 4351 C CA . ARG A 1 570 ? -6.807 29.237 -12.138 1.00 94.06 570 ARG A CA 1
ATOM 4352 C C . ARG A 1 570 ? -7.590 30.105 -13.124 1.00 94.06 570 ARG A C 1
ATOM 4354 O O . ARG A 1 570 ? -8.778 30.330 -12.939 1.00 94.06 570 ARG A O 1
ATOM 4361 N N . LYS A 1 571 ? -6.918 30.632 -14.152 1.00 94.50 571 LYS A N 1
ATOM 4362 C CA . LYS A 1 571 ? -7.519 31.505 -15.170 1.00 94.50 571 LYS A CA 1
ATOM 4363 C C . LYS A 1 571 ? -8.009 30.739 -16.401 1.00 94.50 571 LYS A C 1
ATOM 4365 O O . LYS A 1 571 ? -8.572 31.359 -17.303 1.00 94.50 571 LYS A O 1
ATOM 4370 N N . LEU A 1 572 ? -7.758 29.430 -16.485 1.00 96.00 572 LEU A N 1
ATOM 4371 C CA . LEU A 1 572 ? -8.162 28.628 -17.636 1.00 96.00 572 LEU A CA 1
ATOM 4372 C C . LEU A 1 572 ? -9.678 28.378 -17.617 1.00 96.00 572 LEU A C 1
ATOM 4374 O O . LEU A 1 572 ? -10.239 28.068 -16.564 1.00 96.00 572 LEU A O 1
ATOM 4378 N N . PRO A 1 573 ? -10.358 28.454 -18.776 1.00 94.69 573 PRO A N 1
ATOM 4379 C CA . PRO A 1 573 ? -11.748 28.031 -18.884 1.00 94.69 573 PRO A CA 1
ATOM 4380 C C . PRO A 1 573 ? -11.921 26.578 -18.416 1.00 94.69 573 PRO A C 1
ATOM 4382 O O . PRO A 1 573 ? -11.179 25.699 -18.848 1.00 94.69 573 PRO A O 1
ATOM 4385 N N . GLY A 1 574 ? -12.909 26.326 -17.554 1.00 91.31 574 GLY A N 1
ATOM 4386 C CA . GLY A 1 574 ? -13.190 24.992 -17.003 1.00 91.31 574 GLY A CA 1
ATOM 4387 C C . GLY A 1 574 ? -12.510 24.680 -15.665 1.00 91.31 574 GLY A C 1
ATOM 4388 O O . GLY A 1 574 ? -12.792 23.631 -15.093 1.00 91.31 574 GLY A O 1
ATOM 4389 N N . VAL A 1 575 ? -11.675 25.582 -15.136 1.00 91.69 575 VAL A N 1
ATOM 4390 C CA . VAL A 1 575 ? -11.145 25.503 -13.766 1.00 91.69 575 VAL A CA 1
ATOM 4391 C C . VAL A 1 575 ? -12.018 26.367 -12.853 1.00 91.69 575 VAL A C 1
ATOM 4393 O O . VAL A 1 575 ? -12.129 27.573 -13.062 1.00 91.69 575 VAL A O 1
ATOM 4396 N N . GLY A 1 576 ? -12.680 25.741 -11.878 1.00 81.38 576 GLY A N 1
ATOM 4397 C CA . GLY A 1 576 ? -13.519 26.411 -10.878 1.00 81.38 576 GLY A CA 1
ATOM 4398 C C . GLY A 1 576 ? -12.916 26.338 -9.477 1.00 81.38 576 GLY A C 1
ATOM 4399 O O . GLY A 1 576 ? -11.967 25.590 -9.244 1.00 81.38 576 GLY A O 1
ATOM 4400 N N . GLU A 1 577 ? -13.481 27.102 -8.544 1.00 67.62 577 GLU A N 1
ATOM 4401 C CA . GLU A 1 577 ? -13.238 26.889 -7.115 1.00 67.62 577 GLU A CA 1
ATOM 4402 C C . GLU A 1 577 ? -13.978 25.612 -6.687 1.00 67.62 577 GLU A C 1
ATOM 4404 O O . GLU A 1 577 ? -15.153 25.435 -7.020 1.00 67.62 577 GLU A O 1
ATOM 4409 N N . THR A 1 578 ? -13.251 24.688 -6.056 1.00 53.97 578 THR A N 1
ATOM 4410 C CA . THR A 1 578 ? -13.781 23.426 -5.515 1.00 53.97 578 THR A CA 1
ATOM 4411 C C . THR A 1 578 ? -14.232 23.576 -4.087 1.00 53.97 578 THR A C 1
ATOM 4413 O O . THR A 1 578 ? -13.452 24.214 -3.343 1.00 53.97 578 THR A O 1
#

Solvent-accessible surface area (backbone atoms only — not comparable to full-atom values): 31733 Å² total; per-residue (Å²): 89,81,52,73,58,64,101,63,88,89,87,68,62,61,69,61,51,48,59,42,56,75,69,72,66,69,66,47,38,38,44,36,43,49,66,46,96,84,51,30,37,38,37,43,36,26,44,49,50,80,35,74,64,52,58,56,57,65,72,61,87,84,73,54,74,70,72,69,72,63,58,74,74,67,59,89,55,50,80,65,61,78,40,56,89,76,51,75,88,90,71,42,74,59,61,74,66,57,56,52,32,51,60,72,43,43,69,62,49,56,51,51,56,55,56,67,66,40,86,68,36,38,34,42,36,30,26,17,51,38,61,3,15,28,50,24,50,54,52,52,49,51,49,42,67,77,34,58,95,46,49,67,56,38,56,76,64,62,33,34,37,37,40,40,25,33,38,57,48,84,68,77,51,74,67,50,50,51,47,46,54,60,70,43,37,73,40,44,77,69,70,28,52,45,81,46,73,44,56,85,60,100,56,89,84,68,80,79,73,62,91,60,50,71,69,57,47,53,51,49,42,70,76,71,54,85,59,86,98,50,44,94,90,67,56,72,86,80,79,62,68,71,49,56,48,47,58,34,40,30,30,72,88,74,50,74,43,73,53,87,52,26,80,80,62,4,27,78,70,30,34,79,40,68,67,45,53,46,34,32,54,53,36,48,75,74,44,65,72,68,61,48,84,92,44,86,54,70,38,41,54,52,36,43,51,50,49,32,66,75,40,66,77,70,28,58,42,67,43,54,31,61,32,45,27,53,13,39,42,49,46,52,50,45,37,39,36,23,29,44,30,68,76,41,82,21,74,34,43,34,26,37,44,45,29,67,44,44,87,42,67,69,17,42,32,56,23,18,75,80,86,31,97,57,48,89,49,70,88,78,44,66,84,51,47,72,29,72,55,76,34,72,85,48,77,43,64,58,49,50,54,50,42,72,76,42,47,81,37,35,25,28,39,45,45,48,36,45,44,26,57,89,49,67,69,44,64,31,37,36,62,34,49,37,46,51,51,52,55,20,63,78,61,74,27,40,38,34,34,42,30,36,74,23,31,88,32,62,60,39,95,88,30,54,38,28,45,52,64,8,60,40,97,88,70,49,56,41,67,58,46,29,39,24,32,11,44,44,50,23,25,54,74,46,72,38,15,28,25,33,21,18,60,65,50,59,50,27,30,47,54,42,57,78,91,48,62,83,92,72,79,60,78,63,22,50,32,37,31,38,28,33,19,20,46,46,35,49,48,57,40,59,34,75,53,93,91,38,44,39,47,51,66,51,48,54,53,50,52,53,50,51,54,65,72,49,52,70,52,67,76,39,90,93,52,76,92,128

pLDDT: mean 82.47, std 20.54, range [28.84, 98.94]

Mean predicted aligned error: 16.34 Å

Foldseek 3Di:
DWDFPDPDDDDDDVVVNVVCVVVPADWGKTWDWDADPQLAEIEIFIDTDHDVVQVVVPLPADDDADDDPVCVVPDDWAPVVVCPVPDPPDGDDDGPSLVVSLVSCVVVLVVLLVSVPPLNHQEYEQHYEHSRLQSSVVSVLVSLVVCVVCLVVNLVSNRAYERAYEAPHDYDDPVSVVSSCVSCVVCVVSVRYHYHYHHPDDDVVPPPPPVQDPVNVQVCCLVPPDDPPADNVHGDRDFAFPDWDQQWTQTPVRDIDGNPCLVVQFQPRTPPDPLLVCLLVVLVVVDQFDFPVVDDDDLLVVLLQVCCVQADPPWRGKWKDFAQLVLVVLVLLLLVLLCVLVVAQANAEEEEALAQRDDDQQRLLRYHCPQDPCVVCPPVHDHHHYFYHAAAPDQCPRVLVSCVVQLSHHSAYEYAAQFRPPSPRGGHHLNNLVVVLVSCVVSVHFYEHEQQNVACCNVPPLDRGSQQNNADPVRDTGHTQKYKYWRNLLSNPHGMIMIIGGPSSQVSSCSRPVVDHSPDGDRCTSRSSSSSSSVSSSVQQQDDDPNGGPVNVVSVVVVVVCCVVCVVVCPDPPDDDD

Secondary structure (DSSP, 8-state):
-EEE--SSSSSS-HHHHHHHHTTT--EEEEEEEEE-TTS-EEEEEEEEEE-HHHHHHTTS--S----HHHHHHH---STTGGGTTTS-TT-----HHHHHHHHHTHHHHHHHHHHHTSTT--EEEEEEETHHHHHHHHHHHHHHHHHGGGHHHHHHTT-EEEEEEES------HHHHHHHHHHTHHHHHTT-EEEEEE-SSS-TT--S-----HHHHHHHHHHH---TT--SSSPPPPP-EEEEEBTEEEETTS-EEE-TTHHHHT-TT-BS-HHHHHHHHHHHHH-S----SS---HHHHHHHHHHHHHSPTTEEEEEEESSHHHHHHHHHHHHHHHHHHTT----EEEEETT----SSHHHHTTS-TTTSTTGGGTTTSPP-EEEPPP-SS--SHHHHHHHHHHTTTEEEEEE-SSEE-TTTSEE--THHHHHHHHHHHHHTPEEEEE-TTTTTTTT-TT-SSGGGG-B-TTSPBP--SEEEE-GGGGTTSS--EEEEEEHHHHHHHTTS-TT-------TTTT-HHHHHHHHHHHHHHH-BSSSSBHHHHHHHHHHHHHHHHHGGGGGSTT----

Organism: NCBI:txid2557542

InterPro domains:
  IPR002921 Fungal lipase-type domain [PF01764] (44-205)
  IPR005814 Aminotransferase class-III [PF00202] (237-572)
  IPR005814 Aminotransferase class-III [cd00610] (221-575)
  IPR005815 Adenosylmethionine--8-amino-7-oxononanoate aminotransferase BioA [TIGR00508] (225-577)
  IPR015421 Pyridoxal phosphate-dependent transferase, major domain [G3DSA:3.40.640.10] (273-544)
  IPR015422 Pyridoxal phosphate-dependent transferase, small domain [G3DSA:3.90.1150.10] (225-577)
  IPR015424 Pyridoxal phosphate-dependent transferase [SSF53383] (220-577)
  IPR029058 Alpha/Beta hydrolase fold [G3DSA:3.40.50.1820] (7-224)
  IPR029058 Alpha/Beta hydrolase fold [SSF53474] (24-208)

Radius of gyration: 34.56 Å; Cα contacts (8 Å, |Δi|>4): 985; chains: 1; bounding box: 75×92×78 Å